Protein AF-0000000067282289 (afdb_homodimer)

Structure (mmCIF, N/CA/C/O backbone):
data_AF-0000000067282289-model_v1
#
loop_
_entity.id
_entity.type
_entity.pdbx_description
1 polymer Fringe
#
loop_
_atom_site.group_PDB
_atom_site.id
_atom_site.type_symbol
_atom_site.label_atom_id
_atom_site.label_alt_id
_atom_site.label_comp_id
_atom_site.label_asym_id
_atom_site.label_entity_id
_atom_site.label_seq_id
_atom_site.pdbx_PDB_ins_code
_atom_site.Cartn_x
_atom_site.Cartn_y
_atom_site.Cartn_z
_atom_site.occupancy
_atom_site.B_iso_or_equiv
_atom_site.auth_seq_id
_atom_site.auth_comp_id
_atom_site.auth_asym_id
_atom_site.auth_atom_id
_atom_site.pdbx_PDB_model_num
ATOM 1 N N . MET A 1 1 ? 14.844 5.746 -13.312 1 75.25 1 MET A N 1
ATOM 2 C CA . MET A 1 1 ? 16.125 5.57 -12.648 1 75.25 1 MET A CA 1
ATOM 3 C C . MET A 1 1 ? 16.188 4.234 -11.914 1 75.25 1 MET A C 1
ATOM 5 O O . MET A 1 1 ? 15.172 3.783 -11.367 1 75.25 1 MET A O 1
ATOM 9 N N . GLY A 1 2 ? 17.281 3.49 -12.102 1 75.62 2 GLY A N 1
ATOM 10 C CA . GLY A 1 2 ? 17.484 2.227 -11.414 1 75.62 2 GLY A CA 1
ATOM 11 C C . GLY A 1 2 ? 18.938 1.966 -11.07 1 75.62 2 GLY A C 1
ATOM 12 O O . GLY A 1 2 ? 19.812 2.777 -11.383 1 75.62 2 GLY A O 1
ATOM 13 N N . ASP A 1 3 ? 19.109 0.999 -10.242 1 78.38 3 ASP A N 1
ATOM 14 C CA . ASP A 1 3 ? 20.453 0.627 -9.82 1 78.38 3 ASP A CA 1
ATOM 15 C C . ASP A 1 3 ? 21.109 -0.316 -10.828 1 78.38 3 ASP A C 1
ATOM 17 O O . ASP A 1 3 ? 20.453 -0.807 -11.742 1 78.38 3 ASP A O 1
ATOM 21 N N . ASP A 1 4 ? 22.391 -0.575 -10.688 1 76.69 4 ASP A N 1
ATOM 22 C CA . ASP A 1 4 ? 23.203 -1.365 -11.617 1 76.69 4 ASP A CA 1
ATOM 23 C C . ASP A 1 4 ? 22.797 -2.838 -11.57 1 76.69 4 ASP A C 1
ATOM 25 O O . ASP A 1 4 ? 23.031 -3.578 -12.531 1 76.69 4 ASP A O 1
ATOM 29 N N . ASP A 1 5 ? 22.188 -3.34 -10.594 1 83.31 5 ASP A N 1
ATOM 30 C CA . ASP A 1 5 ? 21.781 -4.742 -10.508 1 83.31 5 ASP A CA 1
ATOM 31 C C . ASP A 1 5 ? 20.266 -4.883 -10.547 1 83.31 5 ASP A C 1
ATOM 33 O O . ASP A 1 5 ? 19.703 -5.742 -9.867 1 83.31 5 ASP A O 1
ATOM 37 N N . THR A 1 6 ? 19.703 -4.004 -11.281 1 90.81 6 THR A N 1
ATOM 38 C CA . THR A 1 6 ? 18.25 -4.047 -11.5 1 90.81 6 THR A CA 1
ATOM 39 C C . THR A 1 6 ? 17.938 -4.473 -12.93 1 90.81 6 THR A C 1
ATOM 41 O O . THR A 1 6 ? 18.547 -3.98 -13.883 1 90.81 6 THR A O 1
ATOM 44 N N . VAL A 1 7 ? 17.094 -5.461 -13.078 1 94.19 7 VAL A N 1
ATOM 45 C CA . VAL A 1 7 ? 16.531 -5.805 -14.383 1 94.19 7 VAL A CA 1
ATOM 46 C C . VAL A 1 7 ? 15.141 -5.191 -14.516 1 94.19 7 VAL A C 1
ATOM 48 O O . VAL A 1 7 ? 14.289 -5.371 -13.648 1 94.19 7 VAL A O 1
ATOM 51 N N . PHE A 1 8 ? 14.961 -4.461 -15.625 1 96 8 PHE A N 1
ATOM 52 C CA . PHE A 1 8 ? 13.664 -3.854 -15.898 1 96 8 PHE A CA 1
ATOM 53 C C . PHE A 1 8 ? 12.93 -4.621 -16.984 1 96 8 PHE A C 1
ATOM 55 O O . PHE A 1 8 ? 13.523 -4.988 -18.016 1 96 8 PHE A O 1
ATOM 62 N N . PHE A 1 9 ? 11.703 -4.898 -16.719 1 97.75 9 PHE A N 1
ATOM 63 C CA . PHE A 1 9 ? 10.773 -5.379 -17.734 1 97.75 9 PHE A CA 1
ATOM 64 C C . PHE A 1 9 ? 10.094 -4.211 -18.438 1 97.75 9 PHE A C 1
ATOM 66 O O . PHE A 1 9 ? 8.992 -3.811 -18.062 1 97.75 9 PHE A O 1
ATOM 73 N N . THR A 1 10 ? 10.664 -3.746 -19.484 1 97.44 10 THR A N 1
ATOM 74 C CA . THR A 1 10 ? 10.43 -2.424 -20.047 1 97.44 10 THR A CA 1
ATOM 75 C C . THR A 1 10 ? 9 -2.316 -20.594 1 97.44 10 THR A C 1
ATOM 77 O O . THR A 1 10 ? 8.352 -1.281 -20.438 1 97.44 10 THR A O 1
ATOM 80 N N . LYS A 1 11 ? 8.516 -3.385 -21.297 1 98.12 11 LYS A N 1
ATOM 81 C CA . LYS A 1 11 ? 7.148 -3.338 -21.797 1 98.12 11 LYS A CA 1
ATOM 82 C C . LYS A 1 11 ? 6.145 -3.17 -20.656 1 98.12 11 LYS A C 1
ATOM 84 O O . LYS A 1 11 ? 5.191 -2.396 -20.781 1 98.12 11 LYS A O 1
ATOM 89 N N . ASN A 1 12 ? 6.391 -3.883 -19.609 1 98.44 12 ASN A N 1
ATOM 90 C CA . ASN A 1 12 ? 5.52 -3.789 -18.438 1 98.44 12 ASN A CA 1
ATOM 91 C C . ASN A 1 12 ? 5.633 -2.424 -17.766 1 98.44 12 ASN A C 1
ATOM 93 O O . ASN A 1 12 ? 4.633 -1.879 -17.297 1 98.44 12 ASN A O 1
ATOM 97 N N . LEU A 1 13 ? 6.863 -1.899 -17.734 1 97.94 13 LEU A N 1
ATOM 98 C CA . LEU A 1 13 ? 7.074 -0.56 -17.188 1 97.94 13 LEU A CA 1
ATOM 99 C C . LEU A 1 13 ? 6.25 0.469 -17.953 1 97.94 13 LEU A C 1
ATOM 101 O O . LEU A 1 13 ? 5.547 1.282 -17.359 1 97.94 13 LEU A O 1
ATOM 105 N N . VAL A 1 14 ? 6.312 0.39 -19.25 1 97.75 14 VAL A N 1
ATOM 106 C CA . VAL A 1 14 ? 5.574 1.322 -20.094 1 97.75 14 VAL A CA 1
ATOM 107 C C . VAL A 1 14 ? 4.074 1.157 -19.859 1 97.75 14 VAL A C 1
ATOM 109 O O . VAL A 1 14 ? 3.342 2.145 -19.766 1 97.75 14 VAL A O 1
ATOM 112 N N . THR A 1 15 ? 3.656 -0.102 -19.766 1 97.75 15 THR A N 1
ATOM 113 C CA . THR A 1 15 ? 2.248 -0.393 -19.516 1 97.75 15 THR A CA 1
ATOM 114 C C . THR A 1 15 ? 1.789 0.24 -18.203 1 97.75 15 THR A C 1
ATOM 116 O O . THR A 1 15 ? 0.738 0.881 -18.156 1 97.75 15 THR A O 1
ATOM 119 N N . VAL A 1 16 ? 2.566 0.114 -17.172 1 97.5 16 VAL A N 1
ATOM 120 C CA . VAL A 1 16 ? 2.227 0.645 -15.852 1 97.5 16 VAL A CA 1
ATOM 121 C C . VAL A 1 16 ? 2.193 2.17 -15.906 1 97.5 16 VAL A C 1
ATOM 123 O O . VAL A 1 16 ? 1.244 2.793 -15.422 1 97.5 16 VAL A O 1
ATOM 126 N N . LEU A 1 17 ? 3.164 2.814 -16.516 1 97.56 17 LEU A N 1
ATOM 127 C CA . LEU A 1 17 ? 3.283 4.27 -16.531 1 97.56 17 LEU A CA 1
ATOM 128 C C . LEU A 1 17 ? 2.201 4.895 -17.406 1 97.56 17 LEU A C 1
ATOM 130 O O . LEU A 1 17 ? 1.791 6.035 -17.172 1 97.56 17 LEU A O 1
ATOM 134 N N . SER A 1 18 ? 1.675 4.133 -18.359 1 96.94 18 SER A N 1
ATOM 135 C CA . SER A 1 18 ? 0.663 4.645 -19.281 1 96.94 18 SER A CA 1
ATOM 136 C C . SER A 1 18 ? -0.672 4.852 -18.562 1 96.94 18 SER A C 1
ATOM 138 O O . SER A 1 18 ? -1.568 5.508 -19.109 1 96.94 18 SER A O 1
ATOM 140 N N . LYS A 1 19 ? -0.8 4.34 -17.391 1 95.19 19 LYS A N 1
ATOM 141 C CA . LYS A 1 19 ? -2.018 4.508 -16.609 1 95.19 19 LYS A CA 1
ATOM 142 C C . LYS A 1 19 ? -2.16 5.945 -16.109 1 95.19 19 LYS A C 1
ATOM 144 O O . LYS A 1 19 ? -3.25 6.367 -15.719 1 95.19 19 LYS A O 1
ATOM 149 N N . TYR A 1 20 ? -1.074 6.676 -16.078 1 97 20 TYR A N 1
ATOM 150 C CA . TYR A 1 20 ? -1.052 7.969 -15.398 1 97 20 TYR A CA 1
ATOM 151 C C . TYR A 1 20 ? -0.969 9.109 -16.406 1 97 20 TYR A C 1
ATOM 153 O O . TYR A 1 20 ? -0.308 8.984 -17.438 1 97 20 TYR A O 1
ATOM 161 N N . ASP A 1 21 ? -1.692 10.195 -16.141 1 97.12 21 ASP A N 1
ATOM 162 C CA . ASP A 1 21 ? -1.587 11.414 -16.938 1 97.12 21 ASP A CA 1
ATOM 163 C C . ASP A 1 21 ? -0.211 12.055 -16.781 1 97.12 21 ASP A C 1
ATOM 165 O O . ASP A 1 21 ? 0.068 12.695 -15.758 1 97.12 21 ASP A O 1
ATOM 169 N N . HIS A 1 22 ? 0.628 11.93 -17.781 1 96.38 22 HIS A N 1
ATOM 170 C CA . HIS A 1 22 ? 2.021 12.359 -17.719 1 96.38 22 HIS A CA 1
ATOM 171 C C . HIS A 1 22 ? 2.125 13.875 -17.609 1 96.38 22 HIS A C 1
ATOM 173 O O . HIS A 1 22 ? 3.207 14.414 -17.359 1 96.38 22 HIS A O 1
ATOM 179 N N . ASN A 1 23 ? 0.994 14.586 -17.672 1 97.19 23 ASN A N 1
ATOM 180 C CA . ASN A 1 23 ? 0.998 16.047 -17.547 1 97.19 23 ASN A CA 1
ATOM 181 C C . ASN A 1 23 ? 0.837 16.484 -16.094 1 97.19 23 ASN A C 1
ATOM 183 O O . ASN A 1 23 ? 0.847 17.672 -15.797 1 97.19 23 ASN A O 1
ATOM 187 N N . GLN A 1 24 ? 0.658 15.602 -15.281 1 97.62 24 GLN A N 1
ATOM 188 C CA . GLN A 1 24 ? 0.558 15.875 -13.852 1 97.62 24 GLN A CA 1
ATOM 189 C C . GLN A 1 24 ? 1.811 15.414 -13.109 1 97.62 24 GLN A C 1
ATOM 191 O O . GLN A 1 24 ? 2.66 14.727 -13.688 1 97.62 24 GLN A O 1
ATOM 196 N N . MET A 1 25 ? 1.993 15.82 -11.875 1 97.62 25 MET A N 1
ATOM 197 C CA . MET A 1 25 ? 3.199 15.508 -11.117 1 97.62 25 MET A CA 1
ATOM 198 C C . MET A 1 25 ? 3.068 14.156 -10.414 1 97.62 25 MET A C 1
ATOM 200 O O . MET A 1 25 ? 2.352 14.039 -9.422 1 97.62 25 MET A O 1
ATOM 204 N N . TYR A 1 26 ? 3.812 13.18 -10.984 1 98.31 26 TYR A N 1
ATOM 205 C CA . TYR A 1 26 ? 3.779 11.836 -10.414 1 98.31 26 TYR A CA 1
ATOM 206 C C . TYR A 1 26 ? 5.168 11.406 -9.953 1 98.31 26 TYR A C 1
ATOM 208 O O . TYR A 1 26 ? 6.16 11.672 -10.633 1 98.31 26 TYR A O 1
ATOM 216 N N . TYR A 1 27 ? 5.297 10.867 -8.805 1 97.94 27 TYR A N 1
ATOM 217 C CA . TYR A 1 27 ? 6.406 10.141 -8.203 1 97.94 27 TYR A CA 1
ATOM 218 C C . TYR A 1 27 ? 6.039 8.68 -7.98 1 97.94 27 TYR A C 1
ATOM 220 O O . TYR A 1 27 ? 5.328 8.352 -7.027 1 97.94 27 TYR A O 1
ATOM 228 N N . ILE A 1 28 ? 6.488 7.734 -8.891 1 98.25 28 ILE A N 1
ATOM 229 C CA . ILE A 1 28 ? 5.984 6.367 -8.945 1 98.25 28 ILE A CA 1
ATOM 230 C C . ILE A 1 28 ? 7.109 5.391 -8.625 1 98.25 28 ILE A C 1
ATOM 232 O O . ILE A 1 28 ? 8.242 5.559 -9.094 1 98.25 28 ILE A O 1
ATOM 236 N N . GLY A 1 29 ? 6.883 4.379 -7.836 1 97.44 29 GLY A N 1
ATOM 237 C CA . GLY A 1 29 ? 7.824 3.334 -7.477 1 97.44 29 GLY A CA 1
ATOM 238 C C . GLY A 1 29 ? 7.266 2.342 -6.473 1 97.44 29 GLY A C 1
ATOM 239 O O . GLY A 1 29 ? 6.062 2.066 -6.473 1 97.44 29 GLY A O 1
ATOM 240 N N . GLY A 1 30 ? 8.133 1.7 -5.777 1 96.56 30 GLY A N 1
ATOM 241 C CA . GLY A 1 30 ? 7.727 0.726 -4.777 1 96.56 30 GLY A CA 1
ATOM 242 C C . GLY A 1 30 ? 8.531 0.819 -3.492 1 96.56 30 GLY A C 1
ATOM 243 O O . GLY A 1 30 ? 9.617 1.396 -3.475 1 96.56 30 GLY A O 1
ATOM 244 N N . ASN A 1 31 ? 7.895 0.298 -2.396 1 96.25 31 ASN A N 1
ATOM 245 C CA . ASN A 1 31 ? 8.586 0.154 -1.12 1 96.25 31 ASN A CA 1
ATOM 246 C C . ASN A 1 31 ? 9.453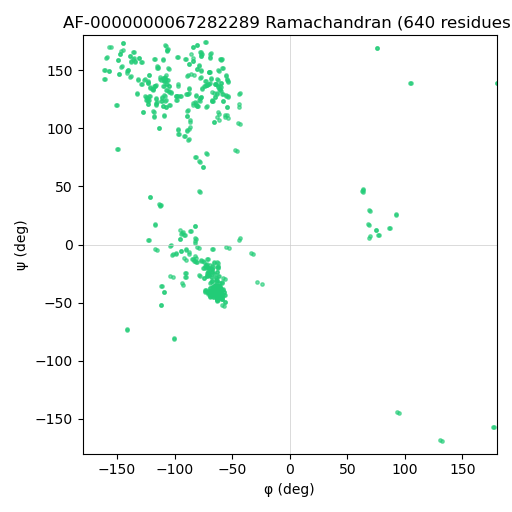 -1.101 -1.092 1 96.25 31 ASN A C 1
ATOM 248 O O . ASN A 1 31 ? 9.492 -1.855 -2.064 1 96.25 31 ASN A O 1
ATOM 252 N N . SER A 1 32 ? 10.219 -1.181 -0.039 1 96.06 32 SER A N 1
ATOM 253 C CA . SER A 1 32 ? 10.93 -2.43 0.214 1 96.06 32 SER A CA 1
ATOM 254 C C . SER A 1 32 ? 9.969 -3.541 0.619 1 96.06 32 SER A C 1
ATOM 256 O O . SER A 1 32 ? 8.922 -3.277 1.222 1 96.06 32 SER A O 1
ATOM 258 N N . GLU A 1 33 ? 10.312 -4.754 0.261 1 96.19 33 GLU A N 1
ATOM 259 C CA . GLU A 1 33 ? 9.57 -5.918 0.74 1 96.19 33 GLU A CA 1
ATOM 260 C C . GLU A 1 33 ? 9.75 -6.109 2.242 1 96.19 33 GLU A C 1
ATOM 262 O O . GLU A 1 33 ? 8.945 -6.773 2.893 1 96.19 33 GLU A O 1
ATOM 267 N N . SER A 1 34 ? 10.781 -5.547 2.766 1 95.94 34 SER A N 1
ATOM 268 C CA . SER A 1 34 ? 11.148 -5.707 4.168 1 95.94 34 SER A CA 1
ATOM 269 C C . SER A 1 34 ? 10.602 -4.559 5.016 1 95.94 34 SER A C 1
ATOM 271 O O . SER A 1 34 ? 10.922 -3.395 4.77 1 95.94 34 SER A O 1
ATOM 273 N N . VAL A 1 35 ? 9.883 -4.895 6.125 1 96.38 35 VAL A N 1
ATOM 274 C CA . VAL A 1 35 ? 9.352 -3.895 7.043 1 96.38 35 VAL A CA 1
ATOM 275 C C . VAL A 1 35 ? 10.5 -3.125 7.688 1 96.38 35 VAL A C 1
ATOM 277 O O . VAL A 1 35 ? 10.445 -1.898 7.801 1 96.38 35 VAL A O 1
ATOM 280 N N . GLU A 1 36 ? 11.531 -3.838 8.008 1 94.12 36 GLU A N 1
ATOM 281 C CA . GLU A 1 36 ? 12.68 -3.215 8.656 1 94.12 36 GLU A CA 1
ATOM 282 C C . GLU A 1 36 ? 13.273 -2.107 7.789 1 94.12 36 GLU A C 1
ATOM 284 O O . GLU A 1 36 ? 13.594 -1.024 8.289 1 94.12 36 GLU A O 1
ATOM 289 N N . GLN A 1 37 ? 13.445 -2.418 6.535 1 94.12 37 GLN A N 1
ATOM 290 C CA . GLN A 1 37 ? 14.008 -1.427 5.625 1 94.12 37 GLN A CA 1
ATOM 291 C C . GLN A 1 37 ? 13.102 -0.206 5.512 1 94.12 37 GLN A C 1
ATOM 293 O O . GLN A 1 37 ? 13.578 0.93 5.484 1 94.12 37 GLN A O 1
ATOM 298 N N . ASP A 1 38 ? 11.812 -0.441 5.445 1 95.62 38 ASP A N 1
ATOM 299 C CA . ASP A 1 38 ? 10.859 0.655 5.324 1 95.62 38 ASP A CA 1
ATOM 300 C C . ASP A 1 38 ? 10.836 1.505 6.594 1 95.62 38 ASP A C 1
ATOM 302 O O . ASP A 1 38 ? 10.578 2.711 6.531 1 95.62 38 ASP A O 1
ATOM 306 N N . LEU A 1 39 ? 11.086 0.902 7.73 1 93.5 39 LEU A N 1
ATOM 307 C CA . LEU A 1 39 ? 11.125 1.631 8.992 1 93.5 39 LEU A CA 1
ATOM 308 C C . LEU A 1 39 ? 12.391 2.469 9.094 1 93.5 39 LEU A C 1
ATOM 310 O O . LEU A 1 39 ? 12.352 3.604 9.578 1 93.5 39 LEU A O 1
ATOM 314 N N . VAL A 1 40 ? 13.477 1.896 8.664 1 91.56 40 VAL A N 1
ATOM 315 C CA . VAL A 1 40 ? 14.773 2.572 8.766 1 91.56 40 VAL A CA 1
ATOM 316 C C . VAL A 1 40 ? 14.844 3.703 7.738 1 91.56 40 VAL A C 1
ATOM 318 O O . VAL A 1 40 ? 15.375 4.777 8.031 1 91.56 40 VAL A O 1
ATOM 321 N N . HIS A 1 41 ? 14.336 3.477 6.617 1 92.56 41 HIS A N 1
ATOM 322 C CA . HIS A 1 41 ? 14.391 4.496 5.574 1 92.56 41 HIS A CA 1
ATOM 323 C C . HIS A 1 41 ? 13.062 5.242 5.465 1 92.56 41 HIS A C 1
ATOM 325 O O . HIS A 1 41 ? 12.867 6.266 6.125 1 92.56 41 HIS A O 1
ATOM 331 N N . SER A 1 42 ? 12.039 4.582 4.711 1 95 42 SER A N 1
ATOM 332 C CA . SER A 1 42 ? 10.75 5.266 4.688 1 95 42 SER A CA 1
ATOM 333 C C . SER A 1 42 ? 9.727 4.488 3.859 1 95 42 SER A C 1
ATOM 335 O O . SER A 1 42 ? 10.039 4.027 2.76 1 95 42 SER A O 1
ATOM 337 N N . TYR A 1 43 ? 8.539 4.457 4.398 1 96.06 43 TYR A N 1
ATOM 338 C CA . TYR A 1 43 ? 7.402 3.938 3.648 1 96.06 43 TYR A CA 1
ATOM 339 C C . TYR A 1 43 ? 6.973 4.918 2.562 1 96.06 43 TYR A C 1
ATOM 341 O O . TYR A 1 43 ? 6.238 4.551 1.644 1 96.06 43 TYR A O 1
ATOM 349 N N . GLY A 1 44 ? 7.41 6.125 2.711 1 94.94 44 GLY A N 1
ATOM 350 C CA . GLY A 1 44 ? 6.93 7.168 1.818 1 94.94 44 GLY A CA 1
ATOM 351 C C . GLY A 1 44 ? 7.848 7.406 0.633 1 94.94 44 GLY A C 1
ATOM 352 O O . GLY A 1 44 ? 7.59 8.289 -0.186 1 94.94 44 GLY A O 1
ATOM 353 N N . MET A 1 45 ? 8.852 6.637 0.495 1 95.25 45 MET A N 1
ATOM 354 C CA . MET A 1 45 ? 9.805 6.848 -0.589 1 95.25 45 MET A CA 1
ATOM 355 C C . MET A 1 45 ? 9.789 5.68 -1.569 1 95.25 45 MET A C 1
ATOM 357 O O . MET A 1 45 ? 9.422 4.562 -1.203 1 95.25 45 MET A O 1
ATOM 361 N N . ALA A 1 46 ? 10.117 5.992 -2.787 1 96.19 46 ALA A N 1
ATOM 362 C CA . ALA A 1 46 ? 10.414 4.945 -3.76 1 96.19 46 ALA A CA 1
ATOM 363 C C . ALA A 1 46 ? 11.844 4.438 -3.594 1 96.19 46 ALA A C 1
ATOM 365 O O . ALA A 1 46 ? 12.789 5.23 -3.539 1 96.19 46 ALA A O 1
ATOM 366 N N . TYR A 1 47 ? 11.953 3.219 -3.492 1 95.5 47 TYR A N 1
ATOM 367 C CA . TYR A 1 47 ? 13.289 2.639 -3.371 1 95.5 47 TYR A CA 1
ATOM 368 C C . TYR A 1 47 ? 13.977 2.568 -4.73 1 95.5 47 TYR A C 1
ATOM 370 O O . TYR A 1 47 ? 13.453 1.968 -5.668 1 95.5 47 TYR A O 1
ATOM 378 N N . GLY A 1 48 ? 15.125 3.152 -4.824 1 92.88 48 GLY A N 1
ATOM 379 C CA . GLY A 1 48 ? 15.836 3.316 -6.082 1 92.88 48 GLY A CA 1
ATOM 380 C C . GLY A 1 48 ? 16.188 1.997 -6.75 1 92.88 48 GLY A C 1
ATOM 381 O O . GLY A 1 48 ? 16.219 1.908 -7.98 1 92.88 48 GLY A O 1
ATOM 382 N N . GLY A 1 49 ? 16.438 1.034 -5.949 1 92.69 49 GLY A N 1
ATOM 383 C CA . GLY A 1 49 ? 16.734 -0.271 -6.516 1 92.69 49 GLY A CA 1
ATOM 384 C C . GLY A 1 49 ? 15.602 -0.842 -7.34 1 92.69 49 GLY A C 1
ATOM 385 O O . GLY A 1 49 ? 15.836 -1.457 -8.383 1 92.69 49 GLY A O 1
ATOM 386 N N . GLY A 1 50 ? 14.359 -0.671 -6.883 1 94.5 50 GLY A N 1
ATOM 387 C CA . GLY A 1 50 ? 13.188 -1.144 -7.605 1 94.5 50 GLY A CA 1
ATOM 388 C C . GLY A 1 50 ? 12.82 -0.263 -8.789 1 94.5 50 GLY A C 1
ATOM 389 O O . GLY A 1 50 ? 12 -0.647 -9.625 1 94.5 50 GLY A O 1
ATOM 390 N N . GLY A 1 51 ? 13.414 0.929 -8.812 1 95.19 51 GLY A N 1
ATOM 391 C CA . GLY A 1 51 ? 13.109 1.877 -9.875 1 95.19 51 GLY A CA 1
ATOM 392 C C . GLY A 1 51 ? 12.219 3.018 -9.414 1 95.19 51 GLY A C 1
ATOM 393 O O . GLY A 1 51 ? 11.312 2.82 -8.602 1 95.19 51 GLY A O 1
ATOM 394 N N . ILE A 1 52 ? 12.562 4.211 -9.906 1 96.31 52 ILE A N 1
ATOM 395 C CA . ILE A 1 52 ? 11.797 5.422 -9.648 1 96.31 52 ILE A CA 1
ATOM 396 C C . ILE A 1 52 ? 11.375 6.055 -10.969 1 96.31 52 ILE A C 1
ATOM 398 O O . ILE A 1 52 ? 12.195 6.242 -11.867 1 96.31 52 ILE A O 1
ATOM 402 N N . ALA A 1 53 ? 10.117 6.301 -11.133 1 97.12 53 ALA A N 1
ATOM 403 C CA . ALA A 1 53 ? 9.609 7.047 -12.281 1 97.12 53 ALA A CA 1
ATOM 404 C C . ALA A 1 53 ? 9.07 8.406 -11.859 1 97.12 53 ALA A C 1
ATOM 406 O O . ALA A 1 53 ? 8.258 8.5 -10.93 1 97.12 53 ALA A O 1
ATOM 407 N N . ILE A 1 54 ? 9.555 9.438 -12.492 1 96.69 54 ILE A N 1
ATOM 408 C CA . ILE A 1 54 ? 9.141 10.812 -12.211 1 96.69 54 ILE A CA 1
ATOM 409 C C . ILE A 1 54 ? 8.586 11.445 -13.477 1 96.69 54 ILE A C 1
ATOM 411 O O . ILE A 1 54 ? 9.203 11.375 -14.547 1 96.69 54 ILE A O 1
ATOM 415 N N . SER A 1 55 ? 7.402 12 -13.414 1 97.56 55 SER A N 1
ATOM 416 C CA . SER A 1 55 ? 6.828 12.664 -14.578 1 97.56 55 SER A CA 1
ATOM 417 C C . SER A 1 55 ? 7.578 13.953 -14.898 1 97.56 55 SER A C 1
ATOM 419 O O . SER A 1 55 ? 8.289 14.492 -14.047 1 97.56 55 SER A O 1
ATOM 421 N N . TYR A 1 56 ? 7.406 14.414 -16.078 1 96.31 56 TYR A N 1
ATOM 422 C CA . TYR A 1 56 ? 8.141 15.578 -16.547 1 96.31 56 TYR A CA 1
ATOM 423 C C . TYR A 1 56 ? 7.797 16.812 -15.727 1 96.31 56 TYR A C 1
ATOM 425 O O . TYR A 1 56 ? 8.688 17.531 -15.266 1 96.31 56 TYR A O 1
ATOM 433 N N . PRO A 1 57 ? 6.5 17.109 -15.477 1 96.81 57 PRO A N 1
ATOM 434 C CA . PRO A 1 57 ? 6.199 18.297 -14.672 1 96.81 57 PRO A CA 1
ATOM 435 C C . PRO A 1 57 ? 6.848 18.25 -13.289 1 96.81 57 PRO A C 1
ATOM 437 O O . PRO A 1 57 ? 7.297 19.281 -12.781 1 96.81 57 PRO A O 1
ATOM 440 N N . LEU A 1 58 ? 6.867 17.094 -12.703 1 96.75 58 LEU A N 1
ATOM 441 C CA . LEU A 1 58 ? 7.52 16.969 -11.398 1 96.75 58 LEU A CA 1
ATOM 442 C C . LEU A 1 58 ? 9.023 17.172 -11.523 1 96.75 58 LEU A C 1
ATOM 444 O O . LEU A 1 58 ? 9.641 17.812 -10.664 1 96.75 58 LEU A O 1
ATOM 448 N N . ALA A 1 59 ? 9.609 16.625 -12.57 1 95.56 59 ALA A N 1
ATOM 449 C CA . ALA A 1 59 ? 11.039 16.797 -12.805 1 95.56 59 ALA A CA 1
ATOM 450 C C . ALA A 1 59 ? 11.398 18.266 -12.953 1 95.56 59 ALA A C 1
ATOM 452 O O . ALA A 1 59 ? 12.438 18.719 -12.469 1 95.56 59 ALA A O 1
ATOM 453 N N . GLU A 1 60 ? 10.547 18.953 -13.602 1 95.06 60 GLU A N 1
ATOM 454 C CA . GLU A 1 60 ? 10.773 20.391 -13.797 1 95.06 60 GLU A CA 1
ATOM 455 C C . GLU A 1 60 ? 10.844 21.109 -12.461 1 95.06 60 GLU A C 1
ATOM 457 O O . GLU A 1 60 ? 11.688 22 -12.273 1 95.06 60 GLU A O 1
ATOM 462 N N . VAL A 1 61 ? 9.992 20.766 -11.594 1 93.94 61 VAL A N 1
ATOM 463 C CA . VAL A 1 61 ? 9.984 21.391 -10.273 1 93.94 61 VAL A CA 1
ATOM 464 C C . VAL A 1 61 ? 11.195 20.938 -9.477 1 93.94 61 VAL A C 1
ATOM 466 O O . VAL A 1 61 ? 11.867 21.734 -8.836 1 93.94 61 VAL A O 1
ATOM 469 N N . LEU A 1 62 ? 11.5 19.719 -9.57 1 92.19 62 LEU A N 1
ATOM 470 C CA . LEU A 1 62 ? 12.562 19.094 -8.789 1 92.19 62 LEU A CA 1
ATOM 471 C C . LEU A 1 62 ? 13.914 19.703 -9.141 1 92.19 62 LEU A C 1
ATOM 473 O O . LEU A 1 62 ? 14.742 19.953 -8.25 1 92.19 62 LEU A O 1
ATOM 477 N N . VAL A 1 63 ? 14.156 19.906 -10.344 1 90.62 63 VAL A N 1
ATOM 478 C CA . VAL A 1 63 ? 15.469 20.359 -10.789 1 90.62 63 VAL A CA 1
ATOM 479 C C . VAL A 1 63 ? 15.75 21.75 -10.211 1 90.62 63 VAL A C 1
ATOM 481 O O . VAL A 1 63 ? 16.906 22.078 -9.93 1 90.62 63 VAL A O 1
ATOM 484 N N . LYS A 1 64 ? 14.734 22.5 -9.969 1 88.31 64 LYS A N 1
ATOM 485 C CA . LYS A 1 64 ? 14.906 23.844 -9.445 1 88.31 64 LYS A CA 1
ATOM 486 C C . LYS A 1 64 ? 15.359 23.828 -7.992 1 88.31 64 LYS A C 1
ATOM 488 O O . LYS A 1 64 ? 16.031 24.75 -7.527 1 88.31 64 LYS A O 1
ATOM 493 N N . PHE A 1 65 ? 15.039 22.734 -7.352 1 85.5 65 PHE A N 1
ATOM 494 C CA . PHE A 1 65 ? 15.266 22.703 -5.91 1 85.5 65 PHE A CA 1
ATOM 495 C C . PHE A 1 65 ? 16.281 21.641 -5.539 1 85.5 65 PHE A C 1
ATOM 497 O O . PHE A 1 65 ? 16.719 21.547 -4.387 1 85.5 65 PHE A O 1
ATOM 504 N N . LEU A 1 66 ? 16.719 20.891 -6.484 1 86.31 66 LEU A N 1
ATOM 505 C CA . LEU A 1 66 ? 17.406 19.625 -6.219 1 86.31 66 LEU A CA 1
ATOM 506 C C . LEU A 1 66 ? 18.703 19.844 -5.461 1 86.31 66 LEU A C 1
ATOM 508 O O . LEU A 1 66 ? 18.969 19.172 -4.461 1 86.31 66 LEU A O 1
ATOM 512 N N . ASP A 1 67 ? 19.5 20.781 -5.875 1 85.25 67 ASP A N 1
ATOM 513 C CA . ASP A 1 67 ? 20.797 21 -5.234 1 85.25 67 ASP A CA 1
ATOM 514 C C . ASP A 1 67 ? 20.625 21.422 -3.777 1 85.25 67 ASP A C 1
ATOM 516 O O . ASP A 1 67 ? 21.266 20.859 -2.885 1 85.25 67 ASP A O 1
ATOM 520 N N . GLY A 1 68 ? 19.766 22.375 -3.531 1 88 68 GLY A N 1
ATOM 521 C CA . GLY A 1 68 ? 19.484 22.781 -2.164 1 88 68 GLY A CA 1
ATOM 522 C C . GLY A 1 68 ? 18.828 21.688 -1.343 1 88 68 GLY A C 1
ATOM 523 O O . GLY A 1 68 ? 19.141 21.516 -0.161 1 88 68 GLY A O 1
ATOM 524 N N . CYS A 1 69 ? 18.031 20.969 -1.975 1 89.88 69 CYS A N 1
ATOM 525 C CA . CYS A 1 69 ? 17.266 19.938 -1.292 1 89.88 69 CYS A CA 1
ATOM 526 C C . CYS A 1 69 ? 18.172 18.797 -0.829 1 89.88 69 CYS A C 1
ATOM 528 O O . CYS A 1 69 ? 18.078 18.359 0.314 1 89.88 69 CYS A O 1
ATOM 530 N N . ILE A 1 70 ? 19.047 18.406 -1.712 1 86.62 70 ILE A N 1
ATOM 531 C CA . ILE A 1 70 ? 19.953 17.312 -1.371 1 86.62 70 ILE A CA 1
ATOM 532 C C . ILE A 1 70 ? 20.844 17.719 -0.204 1 86.62 70 ILE A C 1
ATOM 534 O O . ILE A 1 70 ? 21.172 16.906 0.655 1 86.62 70 ILE A O 1
ATOM 538 N N . ASN A 1 71 ? 21.141 18.969 -0.129 1 86.38 71 ASN A N 1
ATOM 539 C CA . ASN A 1 71 ? 21.938 19.484 0.981 1 86.38 71 ASN A CA 1
ATOM 540 C C . ASN A 1 71 ? 21.141 19.484 2.283 1 86.38 71 ASN A C 1
ATOM 542 O O . ASN A 1 71 ? 21.672 19.156 3.344 1 86.38 71 ASN A O 1
ATOM 546 N N . ARG A 1 72 ? 19.906 19.844 2.219 1 88.38 72 ARG A N 1
ATOM 547 C CA . ARG A 1 72 ? 19.062 19.906 3.404 1 88.38 72 ARG A CA 1
ATOM 548 C C . ARG A 1 72 ? 18.812 18.516 3.982 1 88.38 72 ARG A C 1
ATOM 550 O O . ARG A 1 72 ? 18.625 18.359 5.191 1 88.38 72 ARG A O 1
ATOM 557 N N . TYR A 1 73 ? 18.938 17.531 3.1 1 90 73 TYR A N 1
ATOM 558 C CA . TYR A 1 73 ? 18.719 16.156 3.533 1 90 73 TYR A CA 1
ATOM 559 C C . TYR A 1 73 ? 20.016 15.367 3.467 1 90 73 TYR A C 1
ATOM 561 O O . TYR A 1 73 ? 20.016 14.172 3.139 1 90 73 TYR A O 1
ATOM 569 N N . HIS A 1 74 ? 21.109 15.961 3.738 1 84 74 HIS A N 1
ATOM 570 C CA . HIS A 1 74 ? 22.438 15.359 3.613 1 84 74 HIS A CA 1
ATOM 571 C C . HIS A 1 74 ? 22.594 14.18 4.566 1 84 74 HIS A C 1
ATOM 573 O O . HIS A 1 74 ? 23.375 13.266 4.297 1 84 74 HIS A O 1
ATOM 579 N N . ASP A 1 75 ? 21.797 14.141 5.664 1 83.31 75 ASP A N 1
ATOM 580 C CA . ASP A 1 75 ? 21.953 13.086 6.664 1 83.31 75 ASP A CA 1
ATOM 581 C C . ASP A 1 75 ? 21.109 11.859 6.297 1 83.31 75 ASP A C 1
ATOM 583 O O . ASP A 1 75 ? 21.203 10.828 6.965 1 83.31 75 ASP A O 1
ATOM 587 N N . PHE A 1 76 ? 20.344 12.055 5.277 1 84.25 76 PHE A N 1
ATOM 588 C CA . PHE A 1 76 ? 19.531 10.93 4.832 1 84.25 76 PHE A CA 1
ATOM 589 C C . PHE A 1 76 ? 20.375 9.93 4.047 1 84.25 76 PHE A C 1
ATOM 591 O O . PHE A 1 76 ? 21.375 10.305 3.428 1 84.25 76 PHE A O 1
ATOM 598 N N . TYR A 1 77 ? 19.922 8.664 4.16 1 79.25 77 TYR A N 1
ATOM 599 C CA . TYR A 1 77 ? 20.688 7.582 3.559 1 79.25 77 TYR A CA 1
ATOM 600 C C . TYR A 1 77 ? 20.344 7.426 2.082 1 79.25 77 TYR A C 1
ATOM 602 O O . TYR A 1 77 ? 19.188 7.238 1.723 1 79.25 77 TYR A O 1
ATOM 610 N N . GLY A 1 78 ? 21.344 7.578 1.232 1 75.25 78 GLY A N 1
ATOM 611 C CA . GLY A 1 78 ? 21.219 7.277 -0.184 1 75.25 78 GLY A CA 1
ATOM 612 C C . GLY A 1 78 ? 20.453 8.344 -0.95 1 75.25 78 GLY A C 1
ATOM 613 O O . GLY A 1 78 ? 19.828 9.219 -0.35 1 75.25 78 GLY A O 1
ATOM 614 N N . SER A 1 79 ? 20.5 8.234 -2.176 1 75.88 79 SER A N 1
ATOM 615 C CA . SER A 1 79 ? 19.828 9.18 -3.064 1 75.88 79 SER A CA 1
ATOM 616 C C . SER A 1 79 ? 18.312 9.031 -3.002 1 75.88 79 SER A C 1
ATOM 618 O O . SER A 1 79 ? 17.578 10.008 -3.158 1 75.88 79 SER A O 1
ATOM 620 N N . ASP A 1 80 ? 17.891 7.848 -2.621 1 85.75 80 ASP A N 1
ATOM 621 C CA . ASP A 1 80 ? 16.453 7.598 -2.6 1 85.75 80 ASP A CA 1
ATOM 622 C C . ASP A 1 80 ? 15.773 8.367 -1.466 1 85.75 80 ASP A C 1
ATOM 624 O O . ASP A 1 80 ? 14.727 8.992 -1.667 1 85.75 80 ASP A O 1
ATOM 628 N N . GLN A 1 81 ? 16.469 8.32 -0.348 1 89.12 81 GLN A N 1
ATOM 629 C CA . GLN A 1 81 ? 15.875 9.031 0.78 1 89.12 81 GLN A CA 1
ATOM 630 C C . GLN A 1 81 ? 15.914 10.539 0.559 1 89.12 81 GLN A C 1
ATOM 632 O O . GLN A 1 81 ? 14.992 11.258 0.957 1 89.12 81 GLN A O 1
ATOM 637 N N . LYS A 1 82 ? 16.984 10.977 -0.035 1 89.62 82 LYS A N 1
ATOM 638 C CA . LYS A 1 82 ? 17.125 12.398 -0.319 1 89.62 82 LYS A CA 1
ATOM 639 C C . LYS A 1 82 ? 16.031 12.867 -1.285 1 89.62 82 LYS A C 1
ATOM 641 O O . LYS A 1 82 ? 15.391 13.891 -1.055 1 89.62 82 LYS A O 1
ATOM 646 N N . ILE A 1 83 ? 15.812 12.086 -2.309 1 90.44 83 ILE A N 1
ATOM 647 C CA . ILE A 1 83 ? 14.766 12.414 -3.268 1 90.44 83 ILE A CA 1
ATOM 648 C C . ILE A 1 83 ? 13.398 12.359 -2.58 1 90.44 83 ILE A C 1
ATOM 650 O O . ILE A 1 83 ? 12.539 13.203 -2.834 1 90.44 83 ILE A O 1
ATOM 654 N N . GLY A 1 84 ? 13.258 11.344 -1.714 1 92.62 84 GLY A N 1
ATOM 655 C CA . GLY A 1 84 ? 12.039 11.281 -0.926 1 92.62 84 GLY A CA 1
ATOM 656 C C . GLY A 1 84 ? 11.789 12.539 -0.106 1 92.62 84 GLY A C 1
ATOM 657 O O . GLY A 1 84 ? 10.656 13 0.001 1 92.62 84 GLY A O 1
ATOM 658 N N . GLY A 1 85 ? 12.844 13 0.49 1 94 85 GLY A N 1
ATOM 659 C CA . GLY A 1 85 ? 12.75 14.258 1.218 1 94 85 GLY A CA 1
ATOM 660 C C . GLY A 1 85 ? 12.336 15.422 0.343 1 94 85 GLY A C 1
ATOM 661 O O . GLY A 1 85 ? 11.516 16.25 0.751 1 94 85 GLY A O 1
ATOM 662 N N . CYS A 1 86 ? 12.898 15.5 -0.818 1 94.69 86 CYS A N 1
ATOM 663 C CA . CYS A 1 86 ? 12.555 16.562 -1.751 1 94.69 86 CYS A CA 1
ATOM 664 C C . CYS A 1 86 ? 11.086 16.484 -2.17 1 94.69 86 CYS A C 1
ATOM 666 O O . CYS A 1 86 ? 10.422 17.5 -2.334 1 94.69 86 CYS A O 1
ATOM 668 N N . MET A 1 87 ? 10.602 15.227 -2.377 1 96.12 87 MET A N 1
ATOM 669 C CA . MET A 1 87 ? 9.195 15.031 -2.709 1 96.12 87 MET A CA 1
ATOM 670 C C . MET A 1 87 ? 8.297 15.562 -1.597 1 96.12 87 MET A C 1
ATOM 672 O O . MET A 1 87 ? 7.223 16.109 -1.865 1 96.12 87 MET A O 1
ATOM 676 N N . ALA A 1 88 ? 8.773 15.359 -0.353 1 95.56 88 ALA A N 1
ATOM 677 C CA . ALA A 1 88 ? 8.016 15.852 0.792 1 95.56 88 ALA A CA 1
ATOM 678 C C . ALA A 1 88 ? 7.906 17.375 0.766 1 95.56 88 ALA A C 1
ATOM 680 O O . ALA A 1 88 ? 6.887 17.938 1.166 1 95.56 88 ALA A O 1
ATOM 681 N N . GLU A 1 89 ? 8.922 18.047 0.321 1 95.75 89 GLU A N 1
ATOM 682 C CA . GLU A 1 89 ? 8.906 19.5 0.226 1 95.75 89 GLU A CA 1
ATOM 683 C C . GLU A 1 89 ? 7.961 19.969 -0.875 1 95.75 89 GLU A C 1
ATOM 685 O O . GLU A 1 89 ? 7.25 20.969 -0.709 1 95.75 89 GLU A O 1
ATOM 690 N N . ILE A 1 90 ? 7.98 19.266 -1.958 1 96 90 ILE A N 1
ATOM 691 C CA . ILE A 1 90 ? 7.141 19.625 -3.096 1 96 90 ILE A CA 1
ATOM 692 C C . ILE A 1 90 ? 5.688 19.25 -2.803 1 96 90 ILE A C 1
ATOM 694 O O . ILE A 1 90 ? 4.762 19.906 -3.299 1 96 90 ILE A O 1
ATOM 698 N N . GLY A 1 91 ? 5.504 18.234 -2.002 1 97.19 91 GLY A N 1
ATOM 699 C CA . GLY A 1 91 ? 4.168 17.797 -1.627 1 97.19 91 GLY A CA 1
ATOM 700 C C . GLY A 1 91 ? 3.609 16.719 -2.537 1 97.19 91 GLY A C 1
ATOM 701 O O . GLY A 1 91 ? 2.402 16.672 -2.775 1 97.19 91 GLY A O 1
ATOM 702 N N . VAL A 1 92 ? 4.453 15.969 -3.15 1 97.62 92 VAL A N 1
ATOM 703 C CA . VAL A 1 92 ? 4.039 14.875 -4.027 1 97.62 92 VAL A CA 1
ATOM 704 C C . VAL A 1 92 ? 4.355 13.531 -3.367 1 97.62 92 VAL A C 1
ATOM 706 O O . VAL A 1 92 ? 5.523 13.188 -3.191 1 97.62 92 VAL A O 1
ATOM 709 N N . PRO A 1 93 ? 3.307 12.789 -2.973 1 97.88 93 PRO A N 1
ATOM 710 C CA . PRO A 1 93 ? 3.545 11.5 -2.314 1 97.88 93 PRO A CA 1
ATOM 711 C C . PRO A 1 93 ? 3.922 10.391 -3.299 1 97.88 93 PRO A C 1
ATOM 713 O O . PRO A 1 93 ? 3.768 10.562 -4.512 1 97.88 93 PRO A O 1
ATOM 716 N N . LEU A 1 94 ? 4.426 9.305 -2.756 1 97.62 94 LEU A N 1
ATOM 717 C CA . LEU A 1 94 ? 4.73 8.117 -3.541 1 97.62 94 LEU A CA 1
ATOM 718 C C . LEU A 1 94 ? 3.455 7.477 -4.078 1 97.62 94 LEU A C 1
ATOM 720 O O . LEU A 1 94 ? 2.494 7.273 -3.33 1 97.62 94 LEU A O 1
ATOM 724 N N . THR A 1 95 ? 3.387 7.32 -5.359 1 97.81 95 THR A N 1
ATOM 725 C CA . THR A 1 95 ? 2.42 6.418 -5.973 1 97.81 95 THR A CA 1
ATOM 726 C C . THR A 1 95 ? 3 5.012 -6.105 1 97.81 95 THR A C 1
ATOM 728 O O . THR A 1 95 ? 3.871 4.77 -6.941 1 97.81 95 THR A O 1
ATOM 731 N N . ARG A 1 96 ? 2.469 4.129 -5.336 1 97.06 96 ARG A N 1
ATOM 732 C CA . ARG A 1 96 ? 3.064 2.803 -5.219 1 97.06 96 ARG A CA 1
ATOM 733 C C . ARG A 1 96 ? 2.508 1.859 -6.277 1 97.06 96 ARG A C 1
ATOM 735 O O . ARG A 1 96 ? 1.292 1.78 -6.469 1 97.06 96 ARG A O 1
ATOM 742 N N . GLU A 1 97 ? 3.373 1.194 -6.98 1 97.75 97 GLU A N 1
ATOM 743 C CA . GLU A 1 97 ? 3.045 0.118 -7.91 1 97.75 97 GLU A CA 1
ATOM 744 C C . GLU A 1 97 ? 3.697 -1.194 -7.488 1 97.75 97 GLU A C 1
ATOM 746 O O . GLU A 1 97 ? 4.906 -1.244 -7.25 1 97.75 97 GLU A O 1
ATOM 751 N N . LEU A 1 98 ? 2.955 -2.289 -7.496 1 97.19 98 LEU A N 1
ATOM 752 C CA . LEU A 1 98 ? 3.357 -3.549 -6.879 1 97.19 98 LEU A CA 1
ATOM 753 C C . LEU A 1 98 ? 4.402 -4.258 -7.73 1 97.19 98 LEU A C 1
ATOM 755 O O . LEU A 1 98 ? 5.062 -5.191 -7.266 1 97.19 98 LEU A O 1
ATOM 759 N N . GLY A 1 99 ? 4.605 -3.883 -8.938 1 98 99 GLY A N 1
ATOM 760 C CA . GLY A 1 99 ? 5.516 -4.57 -9.844 1 98 99 GLY A CA 1
ATOM 761 C C . GLY A 1 99 ? 6.957 -4.121 -9.695 1 98 99 GLY A C 1
ATOM 762 O O . GLY A 1 99 ? 7.863 -4.734 -10.258 1 98 99 GLY A O 1
ATOM 763 N N . PHE A 1 100 ? 7.191 -2.977 -8.961 1 97.94 100 PHE A N 1
ATOM 764 C CA . PHE A 1 100 ? 8.539 -2.531 -8.633 1 97.94 100 PHE A CA 1
ATOM 765 C C . PHE A 1 100 ? 9.094 -3.301 -7.441 1 97.94 100 PHE A C 1
ATOM 767 O O . PHE A 1 100 ? 8.555 -3.209 -6.336 1 97.94 100 PHE A O 1
ATOM 774 N N . HIS A 1 101 ? 10.203 -4.031 -7.637 1 97.81 101 HIS A N 1
ATOM 775 C CA . HIS A 1 101 ? 10.711 -4.859 -6.551 1 97.81 101 HIS A CA 1
ATOM 776 C C . HIS A 1 101 ? 12.109 -4.41 -6.125 1 97.81 101 HIS A C 1
ATOM 778 O O . HIS A 1 101 ? 13.07 -4.578 -6.875 1 97.81 101 HIS A O 1
ATOM 784 N N . GLN A 1 102 ? 12.141 -3.84 -4.945 1 96.25 102 GLN A N 1
ATOM 785 C CA . GLN A 1 102 ? 13.422 -3.547 -4.324 1 96.25 102 GLN A CA 1
ATOM 786 C C . GLN A 1 102 ? 14.18 -4.828 -3.984 1 96.25 102 GLN A C 1
ATOM 788 O O . GLN A 1 102 ? 15.406 -4.875 -4.066 1 96.25 102 GLN A O 1
ATOM 793 N N . MET A 1 103 ? 13.5 -5.84 -3.549 1 95.06 103 MET A N 1
ATOM 794 C CA . MET A 1 103 ? 14 -7.188 -3.285 1 95.06 103 MET A CA 1
ATOM 795 C C . MET A 1 103 ? 15.031 -7.176 -2.166 1 95.06 103 MET A C 1
ATOM 797 O O . MET A 1 103 ? 16.125 -7.73 -2.316 1 95.06 103 MET A O 1
ATOM 801 N N . ASP A 1 104 ? 14.664 -6.48 -1.105 1 94.5 104 ASP A N 1
ATOM 802 C CA . ASP A 1 104 ? 15.508 -6.551 0.086 1 94.5 104 ASP A CA 1
ATOM 803 C C . ASP A 1 104 ? 15.32 -7.879 0.813 1 94.5 104 ASP A C 1
ATOM 805 O O . ASP A 1 104 ? 14.805 -7.914 1.931 1 94.5 104 ASP A O 1
ATOM 809 N N . ILE A 1 105 ? 15.734 -8.883 0.158 1 94.81 105 ILE A N 1
ATOM 810 C CA . ILE A 1 105 ? 15.656 -10.234 0.691 1 94.81 105 ILE A CA 1
ATOM 811 C C . ILE A 1 105 ? 16.984 -10.961 0.454 1 94.81 105 ILE A C 1
ATOM 813 O O . ILE A 1 105 ? 17.781 -10.531 -0.375 1 94.81 105 ILE A O 1
ATOM 817 N N . ARG A 1 106 ? 17.188 -11.945 1.243 1 93.94 106 ARG A N 1
ATOM 818 C CA . ARG A 1 106 ? 18.25 -12.922 1.028 1 93.94 106 ARG A CA 1
ATOM 819 C C . ARG A 1 106 ? 17.672 -14.305 0.76 1 93.94 106 ARG A C 1
ATOM 821 O O . ARG A 1 106 ? 16.531 -14.586 1.119 1 93.94 106 ARG A O 1
ATOM 828 N N . GLY A 1 107 ? 18.516 -15.07 0.02 1 94.5 107 GLY A N 1
ATOM 829 C CA . GLY A 1 107 ? 18.047 -16.422 -0.281 1 94.5 107 GLY A CA 1
ATOM 830 C C . GLY A 1 107 ? 17.328 -16.516 -1.618 1 94.5 107 GLY A C 1
ATOM 831 O O . GLY A 1 107 ? 17.766 -15.906 -2.602 1 94.5 107 GLY A O 1
ATOM 832 N N . SER A 1 108 ? 16.344 -17.344 -1.611 1 95.12 108 SER A N 1
ATOM 833 C CA . SER A 1 108 ? 15.68 -17.625 -2.875 1 95.12 108 SER A CA 1
ATOM 834 C C . SER A 1 108 ? 14.406 -16.797 -3.02 1 95.12 108 SER A C 1
ATOM 836 O O . SER A 1 108 ? 13.516 -16.875 -2.17 1 95.12 108 SER A O 1
ATOM 838 N N . ALA A 1 109 ? 14.297 -16.109 -4.113 1 95.94 109 ALA A N 1
ATOM 839 C CA . ALA A 1 109 ? 13.117 -15.297 -4.379 1 95.94 109 ALA A CA 1
ATOM 840 C C . ALA A 1 109 ? 11.977 -16.156 -4.938 1 95.94 109 ALA A C 1
ATOM 842 O O . ALA A 1 109 ? 10.922 -15.633 -5.289 1 95.94 109 ALA A O 1
ATOM 843 N N . ARG A 1 110 ? 12.156 -17.453 -4.996 1 95.94 110 ARG A N 1
ATOM 844 C CA . ARG A 1 110 ? 11.219 -18.328 -5.695 1 95.94 110 ARG A CA 1
ATOM 845 C C . ARG A 1 110 ? 9.828 -18.25 -5.066 1 95.94 110 ARG A C 1
ATOM 847 O O . ARG A 1 110 ? 8.82 -18.25 -5.77 1 95.94 110 ARG A O 1
ATOM 854 N N . GLY A 1 111 ? 9.758 -18.25 -3.74 1 96.56 111 GLY A N 1
ATOM 855 C CA . GLY A 1 111 ? 8.461 -18.172 -3.084 1 96.56 111 GLY A CA 1
ATOM 856 C C . GLY A 1 111 ? 7.707 -16.891 -3.412 1 96.56 111 GLY A C 1
ATOM 857 O O . GLY A 1 111 ? 6.492 -16.922 -3.631 1 96.56 111 GLY A O 1
ATOM 858 N N . LEU A 1 112 ? 8.398 -15.812 -3.453 1 97.38 112 LEU A N 1
ATOM 859 C CA . LEU A 1 112 ? 7.805 -14.508 -3.748 1 97.38 112 LEU A CA 1
ATOM 860 C C . LEU A 1 112 ? 7.355 -14.438 -5.203 1 97.38 112 LEU A C 1
ATOM 862 O O . LEU A 1 112 ? 6.223 -14.031 -5.484 1 97.38 112 LEU A O 1
ATOM 866 N N . LEU A 1 113 ? 8.164 -14.891 -6.094 1 98 113 LEU A N 1
ATOM 867 C CA . LEU A 1 113 ? 7.898 -14.75 -7.523 1 98 113 LEU A CA 1
ATOM 868 C C . LEU A 1 113 ? 6.875 -15.781 -7.988 1 98 113 LEU A C 1
ATOM 870 O O . LEU A 1 113 ? 6.129 -15.531 -8.938 1 98 113 LEU A O 1
ATOM 874 N N . ALA A 1 114 ? 6.812 -16.922 -7.273 1 98.06 114 ALA A N 1
ATOM 875 C CA . ALA A 1 114 ? 5.82 -17.938 -7.598 1 98.06 114 ALA A CA 1
ATOM 876 C C . ALA A 1 114 ? 4.414 -17.469 -7.246 1 98.06 114 ALA A C 1
ATOM 878 O O . ALA A 1 114 ? 3.428 -17.969 -7.801 1 98.06 114 ALA A O 1
ATOM 879 N N . ALA A 1 115 ? 4.336 -16.594 -6.309 1 98.19 115 ALA A N 1
ATOM 880 C CA . ALA A 1 115 ? 3.068 -16.031 -5.863 1 98.19 115 ALA A CA 1
ATOM 881 C C . ALA A 1 115 ? 3.057 -14.508 -6.023 1 98.19 115 ALA A C 1
ATOM 883 O O . ALA A 1 115 ? 2.594 -13.789 -5.137 1 98.19 115 ALA A O 1
ATOM 884 N N . HIS A 1 116 ? 3.6 -14.062 -7.121 1 98.12 116 HIS A N 1
ATOM 885 C CA . HIS A 1 116 ? 3.68 -12.641 -7.438 1 98.12 116 HIS A CA 1
ATOM 886 C C . HIS A 1 116 ? 2.305 -11.992 -7.379 1 98.12 116 HIS A C 1
ATOM 888 O O . HIS A 1 116 ? 1.308 -12.594 -7.785 1 98.12 116 HIS A O 1
ATOM 894 N N . PRO A 1 117 ? 2.24 -10.75 -6.871 1 96.25 117 PRO A N 1
ATOM 895 C CA . PRO A 1 117 ? 0.953 -10.047 -6.867 1 96.25 117 PRO A CA 1
ATOM 896 C C . PRO A 1 117 ? 0.37 -9.875 -8.266 1 96.25 117 PRO A C 1
ATOM 898 O O . PRO A 1 117 ? 1.099 -9.969 -9.258 1 96.25 117 PRO A O 1
ATOM 901 N N . LEU A 1 118 ? -0.937 -9.648 -8.297 1 96.94 118 LEU A N 1
ATOM 902 C CA . LEU A 1 118 ? -1.61 -9.414 -9.57 1 96.94 118 LEU A CA 1
ATOM 903 C C . LEU A 1 118 ? -1.269 -8.039 -10.117 1 96.94 118 LEU A C 1
ATOM 905 O O . LEU A 1 118 ? -2.092 -7.121 -10.062 1 96.94 118 LEU A O 1
ATOM 909 N N . ALA A 1 119 ? -0.169 -7.887 -10.688 1 97.56 119 ALA A N 1
ATOM 910 C CA . ALA A 1 119 ? 0.409 -6.695 -11.297 1 97.56 119 ALA A CA 1
ATOM 911 C C . ALA A 1 119 ? 1.537 -7.062 -12.258 1 97.56 119 ALA A C 1
ATOM 913 O O . ALA A 1 119 ? 2.17 -8.109 -12.109 1 97.56 119 ALA A O 1
ATOM 914 N N . PRO A 1 120 ? 1.715 -6.238 -13.273 1 97.81 120 PRO A N 1
ATOM 915 C CA . PRO A 1 120 ? 2.863 -6.527 -14.133 1 97.81 120 PRO A CA 1
ATOM 916 C C . PRO A 1 120 ? 4.191 -6.469 -13.383 1 97.81 120 PRO A C 1
ATOM 918 O O . PRO A 1 120 ? 4.402 -5.578 -12.562 1 97.81 120 PRO A O 1
ATOM 921 N N . ILE A 1 121 ? 5.004 -7.469 -13.625 1 98.19 121 ILE A N 1
ATOM 922 C CA . ILE A 1 121 ? 6.352 -7.402 -13.078 1 98.19 121 ILE A CA 1
ATOM 923 C C . ILE A 1 121 ? 7.137 -6.285 -13.758 1 98.19 121 ILE A C 1
ATOM 925 O O . ILE A 1 121 ? 7.238 -6.254 -14.992 1 98.19 121 ILE A O 1
ATOM 929 N N . VAL A 1 122 ? 7.676 -5.34 -13 1 98.19 122 VAL A N 1
ATOM 930 C CA . VAL A 1 122 ? 8.297 -4.152 -13.578 1 98.19 122 VAL A CA 1
ATOM 931 C C . VAL A 1 122 ? 9.812 -4.219 -13.391 1 98.19 122 VAL A C 1
ATOM 933 O O . VAL A 1 122 ? 10.578 -3.846 -14.281 1 98.19 122 VAL A O 1
ATOM 936 N N . SER A 1 123 ? 10.273 -4.664 -12.227 1 97.88 123 SER A N 1
ATOM 937 C CA . SER A 1 123 ? 11.711 -4.676 -11.953 1 97.88 123 SER A CA 1
ATOM 938 C C . SER A 1 123 ? 12.062 -5.699 -10.875 1 97.88 123 SER A C 1
ATOM 940 O O . SER A 1 123 ? 11.211 -6.062 -10.062 1 97.88 123 SER A O 1
ATOM 942 N N . LEU A 1 124 ? 13.188 -6.234 -10.938 1 96.81 124 LEU A N 1
ATOM 943 C CA . LEU A 1 124 ? 13.805 -7.074 -9.922 1 96.81 124 LEU A CA 1
ATOM 944 C C . LEU A 1 124 ? 15.195 -6.559 -9.562 1 96.81 124 LEU A C 1
ATOM 946 O O . LEU A 1 124 ? 16.078 -6.512 -10.422 1 96.81 124 LEU A O 1
ATOM 950 N N . HIS A 1 125 ? 15.266 -6.125 -8.336 1 96.06 125 HIS A N 1
ATOM 951 C CA . HIS A 1 125 ? 16.562 -5.637 -7.855 1 96.06 125 HIS A CA 1
ATOM 952 C C . HIS A 1 125 ? 17.297 -6.715 -7.07 1 96.06 125 HIS A C 1
ATOM 954 O O . HIS A 1 125 ? 16.719 -7.758 -6.746 1 96.06 125 HIS A O 1
ATOM 960 N N . HIS A 1 126 ? 18.656 -6.562 -6.887 1 94.19 126 HIS A N 1
ATOM 961 C CA . HIS A 1 126 ? 19.562 -7.387 -6.082 1 94.19 126 HIS A CA 1
ATOM 962 C C . HIS A 1 126 ? 19.734 -8.766 -6.703 1 94.19 126 HIS A C 1
ATOM 964 O O . HIS A 1 126 ? 19.875 -9.766 -5.988 1 94.19 126 HIS A O 1
ATOM 970 N N . LEU A 1 127 ? 19.625 -8.844 -7.992 1 91.81 127 LEU A N 1
ATOM 971 C CA . LEU A 1 127 ? 19.734 -10.125 -8.68 1 91.81 127 LEU A CA 1
ATOM 972 C C . LEU A 1 127 ? 21.141 -10.695 -8.539 1 91.81 127 LEU A C 1
ATOM 974 O O . LEU A 1 127 ? 21.359 -11.891 -8.766 1 91.81 127 LEU A O 1
ATOM 978 N N . GLY A 1 128 ? 22.078 -9.867 -8.141 1 89 128 GLY A N 1
ATOM 979 C CA . GLY A 1 128 ? 23.438 -10.328 -7.902 1 89 128 GLY A CA 1
ATOM 980 C C . GLY A 1 128 ? 23.625 -10.953 -6.535 1 89 128 GLY A C 1
ATOM 981 O O . GLY A 1 128 ? 24.625 -11.633 -6.289 1 89 128 GLY A O 1
ATOM 982 N N . VAL A 1 129 ? 22.656 -10.742 -5.68 1 89.62 129 VAL A N 1
ATOM 983 C CA . VAL A 1 129 ? 22.812 -11.164 -4.293 1 89.62 129 VAL A CA 1
ATOM 984 C C . VAL A 1 129 ? 21.875 -12.328 -3.99 1 89.62 129 VAL A C 1
ATOM 986 O O . VAL A 1 129 ? 22.219 -13.25 -3.254 1 89.62 129 VAL A O 1
ATOM 989 N N . ILE A 1 130 ? 20.734 -12.305 -4.57 1 92.19 130 ILE A N 1
ATOM 990 C CA . ILE A 1 130 ? 19.766 -13.367 -4.297 1 92.19 130 ILE A CA 1
ATOM 991 C C . ILE A 1 130 ? 20.156 -14.625 -5.07 1 92.19 130 ILE A C 1
ATOM 993 O O . ILE A 1 130 ? 21.016 -14.57 -5.965 1 92.19 130 ILE A O 1
ATOM 997 N N . HIS A 1 131 ? 19.609 -15.766 -4.656 1 94.56 131 HIS A N 1
ATOM 998 C CA . HIS A 1 131 ? 19.859 -17 -5.379 1 94.56 131 HIS A CA 1
ATOM 999 C C . HIS A 1 131 ? 19.375 -16.906 -6.824 1 94.56 131 HIS A C 1
ATOM 1001 O O . HIS A 1 131 ? 18.531 -16.078 -7.145 1 94.56 131 HIS A O 1
ATOM 1007 N N . SER A 1 132 ? 19.984 -17.844 -7.629 1 95.69 132 SER A N 1
ATOM 1008 C CA . SER A 1 132 ? 19.5 -17.953 -9 1 95.69 132 SER A CA 1
ATOM 1009 C C . SER A 1 132 ? 18 -18.156 -9.047 1 95.69 132 SER A C 1
ATOM 1011 O O . SER A 1 132 ? 17.438 -18.859 -8.211 1 95.69 132 SER A O 1
ATOM 1013 N N . LEU A 1 133 ? 17.375 -17.5 -9.992 1 96.12 133 LEU A N 1
ATOM 1014 C CA . LEU A 1 133 ? 15.922 -17.609 -10.109 1 96.12 133 LEU A CA 1
ATOM 1015 C C . LEU A 1 133 ? 15.5 -19.047 -10.375 1 96.12 133 LEU A C 1
ATOM 1017 O O . LEU A 1 133 ? 14.414 -19.469 -9.977 1 96.12 133 LEU A O 1
ATOM 1021 N N . ILE A 1 134 ? 16.297 -19.75 -11.125 1 95.31 134 ILE A N 1
ATOM 1022 C CA . ILE A 1 134 ? 16.062 -21.156 -11.43 1 95.31 134 ILE A CA 1
ATOM 1023 C C . ILE A 1 134 ? 17.188 -22.016 -10.844 1 95.31 134 ILE A C 1
ATOM 1025 O O . ILE A 1 134 ? 18.344 -21.828 -11.203 1 95.31 134 ILE A O 1
ATOM 1029 N N . PRO A 1 135 ? 16.797 -22.922 -9.984 1 92.06 135 PRO A N 1
ATOM 1030 C CA . PRO A 1 135 ? 17.828 -23.734 -9.344 1 92.06 135 PRO A CA 1
ATOM 1031 C C . PRO A 1 135 ? 18.719 -24.453 -10.352 1 92.06 135 PRO A C 1
ATOM 1033 O O . PRO A 1 135 ? 18.25 -24.875 -11.414 1 92.06 135 PRO A O 1
ATOM 1036 N N . LEU A 1 136 ? 19.984 -24.609 -10.008 1 88.31 136 LEU A N 1
ATOM 1037 C CA . LEU A 1 136 ? 21 -25.344 -10.758 1 88.31 136 LEU A CA 1
ATOM 1038 C C . LEU A 1 136 ? 21.359 -24.625 -12.055 1 88.31 136 LEU A C 1
ATOM 1040 O O . LEU A 1 136 ? 22.031 -25.188 -12.914 1 88.31 136 LEU A O 1
ATOM 1044 N N . MET A 1 137 ? 20.859 -23.516 -12.242 1 92.69 137 MET A N 1
ATOM 1045 C CA . MET A 1 137 ? 21.219 -22.641 -13.359 1 92.69 137 MET A CA 1
ATOM 1046 C C . MET A 1 137 ? 21.984 -21.422 -12.867 1 92.69 137 MET A C 1
ATOM 1048 O O . MET A 1 137 ? 21.703 -20.891 -11.789 1 92.69 137 MET A O 1
ATOM 1052 N N . ASP A 1 138 ? 22.906 -21.078 -13.703 1 94.12 138 ASP A N 1
ATOM 1053 C CA . ASP A 1 138 ? 23.594 -19.828 -13.383 1 94.12 138 ASP A CA 1
ATOM 1054 C C . ASP A 1 138 ? 22.625 -18.656 -13.289 1 94.12 138 ASP A C 1
ATOM 1056 O O . ASP A 1 138 ? 21.625 -18.625 -14.008 1 94.12 138 ASP A O 1
ATOM 1060 N N . ARG A 1 139 ? 23 -17.719 -12.508 1 92.62 139 ARG A N 1
ATOM 1061 C CA . ARG A 1 139 ? 22.141 -16.562 -12.25 1 92.62 139 ARG A CA 1
ATOM 1062 C C . ARG A 1 139 ? 21.766 -15.867 -13.555 1 92.62 139 ARG A C 1
ATOM 1064 O O . ARG A 1 139 ? 20.578 -15.594 -13.805 1 92.62 139 ARG A O 1
ATOM 1071 N N . VAL A 1 140 ? 22.734 -15.586 -14.375 1 94.06 140 VAL A N 1
ATOM 1072 C CA . VAL A 1 140 ? 22.516 -14.844 -15.609 1 94.06 140 VAL A CA 1
ATOM 1073 C C . VAL A 1 140 ? 21.641 -15.656 -16.547 1 94.06 140 VAL A C 1
ATOM 1075 O O . VAL A 1 140 ? 20.703 -15.125 -17.172 1 94.06 140 VAL A O 1
ATOM 1078 N N . ASP A 1 141 ? 21.906 -16.938 -16.609 1 95.94 141 ASP A N 1
ATOM 1079 C CA . ASP A 1 141 ? 21.141 -17.797 -17.5 1 95.94 141 ASP A CA 1
ATOM 1080 C C . ASP A 1 141 ? 19.688 -17.922 -17.031 1 95.94 141 ASP A C 1
ATOM 1082 O O . ASP A 1 141 ? 18.781 -18 -17.844 1 95.94 141 ASP A O 1
ATOM 1086 N N . SER A 1 142 ? 19.562 -17.953 -15.742 1 96.31 142 SER A N 1
ATOM 1087 C CA . SER A 1 142 ? 18.219 -18.031 -15.203 1 96.31 142 SER A CA 1
ATOM 1088 C C . SER A 1 142 ? 17.406 -16.797 -15.547 1 96.31 142 SER A C 1
ATOM 1090 O O . SER A 1 142 ? 16.219 -16.891 -15.859 1 96.31 142 SER A O 1
ATOM 1092 N N . ILE A 1 143 ? 18 -15.633 -15.547 1 95.56 143 ILE A N 1
ATOM 1093 C CA . ILE A 1 143 ? 17.344 -14.383 -15.891 1 95.56 143 ILE A CA 1
ATOM 1094 C C . ILE A 1 143 ? 17 -14.367 -17.375 1 95.56 143 ILE A C 1
ATOM 1096 O O . ILE A 1 143 ? 15.898 -13.984 -17.766 1 95.56 143 ILE A O 1
ATOM 1100 N N . LYS A 1 144 ? 17.938 -14.828 -18.188 1 96.81 144 LYS A N 1
ATOM 1101 C CA . LYS A 1 144 ? 17.703 -14.891 -19.625 1 96.81 144 LYS A CA 1
ATOM 1102 C C . LYS A 1 144 ? 16.516 -15.781 -19.953 1 96.81 144 LYS A C 1
ATOM 1104 O O . LYS A 1 144 ? 15.742 -15.477 -20.859 1 96.81 144 LYS A O 1
ATOM 1109 N N . LYS A 1 145 ? 16.438 -16.844 -19.203 1 96.81 145 LYS A N 1
ATOM 1110 C CA . LYS A 1 145 ? 15.32 -17.766 -19.422 1 96.81 145 LYS A CA 1
ATOM 1111 C C . LYS A 1 145 ? 13.984 -17.094 -19.156 1 96.81 145 LYS A C 1
ATOM 1113 O O . LYS A 1 145 ? 13.055 -17.203 -19.969 1 96.81 145 LYS A O 1
ATOM 1118 N N . VAL A 1 146 ? 13.898 -16.391 -18.078 1 97.19 146 VAL A N 1
ATOM 1119 C CA . VAL A 1 146 ? 12.672 -15.688 -17.719 1 97.19 146 VAL A CA 1
ATOM 1120 C C . VAL A 1 146 ? 12.383 -14.594 -18.75 1 97.19 146 VAL A C 1
ATOM 1122 O O . VAL A 1 146 ? 11.227 -14.359 -19.109 1 97.19 146 VAL A O 1
ATOM 1125 N N . ILE A 1 147 ? 13.406 -13.953 -19.281 1 97.81 147 ILE A N 1
ATOM 1126 C CA . ILE A 1 147 ? 13.258 -12.891 -20.266 1 97.81 147 ILE A CA 1
ATOM 1127 C C . ILE A 1 147 ? 12.742 -13.469 -21.578 1 97.81 147 ILE A C 1
ATOM 1129 O O . ILE A 1 147 ? 11.969 -12.82 -22.281 1 97.81 147 ILE A O 1
ATOM 1133 N N . GLU A 1 148 ? 13.125 -14.703 -21.875 1 97.94 148 GLU A N 1
ATOM 1134 C CA . GLU A 1 148 ? 12.594 -15.367 -23.062 1 97.94 148 GLU A CA 1
ATOM 1135 C C . GLU A 1 148 ? 11.07 -15.461 -23 1 97.94 148 GLU A C 1
ATOM 1137 O O . GLU A 1 148 ? 10.383 -15.188 -23.984 1 97.94 148 GLU A O 1
ATOM 1142 N N . ALA A 1 149 ? 10.633 -15.828 -21.875 1 98.19 149 ALA A N 1
ATOM 1143 C CA . ALA A 1 149 ? 9.188 -15.906 -21.688 1 98.19 149 ALA A CA 1
ATOM 1144 C C . ALA A 1 149 ? 8.547 -14.523 -21.734 1 98.19 149 ALA A C 1
ATOM 1146 O O . ALA A 1 149 ? 7.52 -14.328 -22.375 1 98.19 149 ALA A O 1
ATOM 1147 N N . TYR A 1 150 ? 9.219 -13.578 -21.125 1 98.44 150 TYR A N 1
ATOM 1148 C CA . TYR A 1 150 ? 8.734 -12.203 -21.062 1 98.44 150 TYR A CA 1
ATOM 1149 C C . TYR A 1 150 ? 8.555 -11.633 -22.469 1 98.44 150 TYR A C 1
ATOM 1151 O O . TYR A 1 150 ? 7.57 -10.945 -22.75 1 98.44 150 TYR A O 1
ATOM 1159 N N . LYS A 1 151 ? 9.422 -11.953 -23.344 1 98 151 LYS A N 1
ATOM 1160 C CA . LYS A 1 151 ? 9.383 -11.43 -24.703 1 98 151 LYS A CA 1
ATOM 1161 C C . LYS A 1 151 ? 8.172 -11.969 -25.469 1 98 151 LYS A C 1
ATOM 1163 O O . LYS A 1 151 ? 7.691 -11.336 -26.406 1 98 151 LYS A O 1
ATOM 1168 N N . LYS A 1 152 ? 7.656 -13.117 -25.031 1 98.19 152 LYS A N 1
ATOM 1169 C CA . LYS A 1 152 ? 6.535 -13.734 -25.734 1 98.19 152 LYS A CA 1
ATOM 1170 C C . LYS A 1 152 ? 5.199 -13.305 -25.125 1 98.19 152 LYS A C 1
ATOM 1172 O O . LYS A 1 152 ? 4.203 -13.18 -25.844 1 98.19 152 LYS A O 1
ATOM 1177 N N . ASP A 1 153 ? 5.168 -13.094 -23.891 1 98.5 153 ASP A N 1
ATOM 1178 C CA . ASP A 1 153 ? 3.973 -12.688 -23.156 1 98.5 153 ASP A CA 1
ATOM 1179 C C . ASP A 1 153 ? 4.332 -11.844 -21.938 1 98.5 153 ASP A C 1
ATOM 1181 O O . ASP A 1 153 ? 4.312 -12.328 -20.812 1 98.5 153 ASP A O 1
ATOM 1185 N N . SER A 1 154 ? 4.551 -10.586 -22.156 1 98.44 154 SER A N 1
ATOM 1186 C CA . SER A 1 154 ? 5.047 -9.68 -21.125 1 98.44 154 SER A CA 1
ATOM 1187 C C . SER A 1 154 ? 4.027 -9.508 -20.016 1 98.44 154 SER A C 1
ATOM 1189 O O . SER A 1 154 ? 4.375 -9.562 -18.828 1 98.44 154 SER A O 1
ATOM 1191 N N . SER A 1 155 ? 2.758 -9.422 -20.375 1 98.19 155 SER A N 1
ATOM 1192 C CA . SER A 1 155 ? 1.695 -9.125 -19.422 1 98.19 155 SER A CA 1
ATOM 1193 C C . SER A 1 155 ? 1.502 -10.266 -18.438 1 98.19 155 SER A C 1
ATOM 1195 O O . SER A 1 155 ? 1.12 -10.039 -17.281 1 98.19 155 SER A O 1
ATOM 1197 N N . ARG A 1 156 ? 1.819 -11.5 -18.859 1 98.44 156 ARG A N 1
ATOM 1198 C CA . ARG A 1 156 ? 1.519 -12.656 -18.031 1 98.44 156 ARG A CA 1
ATOM 1199 C C . ARG A 1 156 ? 2.752 -13.109 -17.25 1 98.44 156 ARG A C 1
ATOM 1201 O O . ARG A 1 156 ? 2.66 -13.977 -16.375 1 98.44 156 ARG A O 1
ATOM 1208 N N . THR A 1 157 ? 3.873 -12.547 -17.531 1 98.56 157 THR A N 1
ATOM 1209 C CA . THR A 1 157 ? 5.113 -13 -16.906 1 98.56 157 THR A CA 1
ATOM 1210 C C . THR A 1 157 ? 5 -12.992 -15.391 1 98.56 157 THR A C 1
ATOM 1212 O O . THR A 1 157 ? 4.715 -11.953 -14.789 1 98.56 157 THR A O 1
ATOM 1215 N N . MET A 1 158 ? 5.129 -14.172 -14.773 1 98.38 158 MET A N 1
ATOM 1216 C CA . MET A 1 158 ? 5.152 -14.438 -13.344 1 98.38 158 MET A CA 1
ATOM 1217 C C . MET A 1 158 ? 3.785 -14.18 -12.719 1 98.38 158 MET A C 1
ATOM 1219 O O . MET A 1 158 ? 3.678 -13.977 -11.508 1 98.38 158 MET A O 1
ATOM 1223 N N . GLN A 1 159 ? 2.748 -14.102 -13.562 1 98.62 159 GLN A N 1
ATOM 1224 C CA . GLN A 1 159 ? 1.397 -14.055 -13.008 1 98.62 159 GLN A CA 1
ATOM 1225 C C . GLN A 1 159 ? 0.957 -15.438 -12.531 1 98.62 159 GLN A C 1
ATOM 1227 O O . GLN A 1 159 ? 1.123 -16.438 -13.242 1 98.62 159 GLN A O 1
ATOM 1232 N N . GLN A 1 160 ? 0.406 -15.445 -11.359 1 98.69 160 GLN A N 1
ATOM 1233 C CA . GLN A 1 160 ? 0.002 -16.703 -10.75 1 98.69 160 GLN A CA 1
ATOM 1234 C C . GLN A 1 160 ? -1.41 -17.094 -11.172 1 98.69 160 GLN A C 1
ATOM 1236 O O . GLN A 1 160 ? -2.303 -16.25 -11.234 1 98.69 160 GLN A O 1
ATOM 1241 N N . SER A 1 161 ? -1.602 -18.297 -11.516 1 98.5 161 SER A N 1
ATOM 1242 C CA . SER A 1 161 ? -2.877 -19 -11.633 1 98.5 161 SER A CA 1
ATOM 1243 C C . SER A 1 161 ? -2.836 -20.344 -10.93 1 98.5 161 SER A C 1
ATOM 1245 O O . SER A 1 161 ? -1.787 -21 -10.875 1 98.5 161 SER A O 1
ATOM 1247 N N . PHE A 1 162 ? -3.895 -20.719 -10.305 1 97.88 162 PHE A N 1
ATOM 1248 C CA . PHE A 1 162 ? -3.885 -22.047 -9.719 1 97.88 162 PHE A CA 1
ATOM 1249 C C . PHE A 1 162 ? -5.219 -22.75 -9.938 1 97.88 162 PHE A C 1
ATOM 1251 O O . PHE A 1 162 ? -6.258 -22.094 -10.062 1 97.88 162 PHE A O 1
ATOM 1258 N N . CYS A 1 163 ? -5.125 -24.016 -10.141 1 96.75 163 CYS A N 1
ATOM 1259 C CA . CYS A 1 163 ? -6.27 -24.875 -10.422 1 96.75 163 CYS A CA 1
ATOM 1260 C C . CYS A 1 163 ? -6.078 -26.25 -9.789 1 96.75 163 CYS A C 1
ATOM 1262 O O . CYS A 1 163 ? -5.051 -26.516 -9.164 1 96.75 163 CYS A O 1
ATOM 1264 N N . TYR A 1 164 ? -7.148 -27.078 -9.875 1 96.69 164 TYR A N 1
ATOM 1265 C CA . TYR A 1 164 ? -7.168 -28.359 -9.188 1 96.69 164 TYR A CA 1
ATOM 1266 C C . TYR A 1 164 ? -7.41 -29.5 -10.172 1 96.69 164 TYR A C 1
ATOM 1268 O O . TYR A 1 164 ? -8.094 -29.328 -11.18 1 96.69 164 TYR A O 1
ATOM 1276 N N . ASP A 1 165 ? -6.738 -30.562 -10.008 1 95.25 165 ASP A N 1
ATOM 1277 C CA . ASP A 1 165 ? -7.164 -31.875 -10.5 1 95.25 165 ASP A CA 1
ATOM 1278 C C . ASP A 1 165 ? -7.863 -32.688 -9.398 1 95.25 165 ASP A C 1
ATOM 1280 O O . ASP A 1 165 ? -7.211 -33.375 -8.617 1 95.25 165 ASP A O 1
ATOM 1284 N N . LEU A 1 166 ? -9.172 -32.625 -9.367 1 93.5 166 LEU A N 1
ATOM 1285 C CA . LEU A 1 166 ? -9.953 -33.156 -8.25 1 93.5 166 LEU A CA 1
ATOM 1286 C C . LEU A 1 166 ? -9.945 -34.688 -8.258 1 93.5 166 LEU A C 1
ATOM 1288 O O . LEU A 1 166 ? -10.102 -35.312 -7.207 1 93.5 166 LEU A O 1
ATOM 1292 N N . LYS A 1 167 ? -9.781 -35.281 -9.414 1 91.38 167 LYS A N 1
ATOM 1293 C CA . LYS A 1 167 ? -9.695 -36.719 -9.492 1 91.38 167 LYS A CA 1
ATOM 1294 C C . LYS A 1 167 ? -8.461 -37.25 -8.773 1 91.38 167 LYS A C 1
ATOM 1296 O O . LYS A 1 167 ? -8.5 -38.281 -8.125 1 91.38 167 LYS A O 1
ATOM 1301 N N . LYS A 1 168 ? -7.383 -36.531 -8.812 1 92.88 168 LYS A N 1
ATOM 1302 C CA . LYS A 1 168 ? -6.113 -36.938 -8.234 1 92.88 168 LYS A CA 1
ATOM 1303 C C . LYS A 1 168 ? -5.855 -36.25 -6.902 1 92.88 168 LYS A C 1
ATOM 1305 O O . LYS A 1 168 ? -4.852 -36.5 -6.238 1 92.88 168 LYS A O 1
ATOM 1310 N N . ASN A 1 169 ? -6.68 -35.281 -6.559 1 94.56 169 ASN A N 1
ATOM 1311 C CA . ASN A 1 169 ? -6.508 -34.469 -5.375 1 94.56 169 ASN A CA 1
ATOM 1312 C C . ASN A 1 169 ? -5.219 -33.656 -5.441 1 94.56 169 ASN A C 1
ATOM 1314 O O . ASN A 1 169 ? -4.426 -33.656 -4.496 1 94.56 169 ASN A O 1
ATOM 1318 N N . TRP A 1 170 ? -4.98 -33.031 -6.609 1 96.69 170 TRP A N 1
ATOM 1319 C CA . TRP A 1 170 ? -3.799 -32.219 -6.812 1 96.69 170 TRP A CA 1
ATOM 1320 C C . TRP A 1 170 ? -4.168 -30.719 -6.832 1 96.69 170 TRP A C 1
ATOM 1322 O O . TRP A 1 170 ? -5.203 -30.344 -7.387 1 96.69 170 TRP A O 1
ATOM 1332 N N . SER A 1 171 ? -3.383 -29.922 -6.203 1 97.5 171 SER A N 1
ATOM 1333 C CA . SER A 1 171 ? -3.359 -28.469 -6.426 1 97.5 171 SER A CA 1
ATOM 1334 C C . SER A 1 171 ? -2.158 -28.062 -7.273 1 97.5 171 SER A C 1
ATOM 1336 O O . SER A 1 171 ? -1.038 -28.516 -7.031 1 97.5 171 SER A O 1
ATOM 1338 N N . ILE A 1 172 ? -2.418 -27.281 -8.289 1 98.31 172 ILE A N 1
ATOM 1339 C CA . ILE A 1 172 ? -1.35 -26.828 -9.172 1 98.31 172 ILE A CA 1
ATOM 1340 C C . ILE A 1 172 ? -1.309 -25.297 -9.195 1 98.31 172 ILE A C 1
ATOM 1342 O O . ILE A 1 172 ? -2.332 -24.656 -9.43 1 98.31 172 ILE A O 1
ATOM 1346 N N . SER A 1 173 ? -0.201 -24.75 -8.883 1 98.62 173 SER A N 1
ATOM 1347 C CA . SER A 1 173 ? 0.028 -23.297 -8.969 1 98.62 173 SER A CA 1
ATOM 1348 C C . SER A 1 173 ? 1.022 -22.969 -10.07 1 98.62 173 SER A C 1
ATOM 1350 O O . SER A 1 173 ? 2.145 -23.469 -10.078 1 98.62 173 SER A O 1
ATOM 1352 N N . VAL A 1 174 ? 0.593 -22.141 -10.961 1 98.81 174 VAL A N 1
ATOM 1353 C CA . VAL A 1 174 ? 1.416 -21.766 -12.102 1 98.81 174 VAL A CA 1
ATOM 1354 C C . VAL A 1 174 ? 1.853 -20.297 -11.961 1 98.81 174 VAL A C 1
ATOM 1356 O O . VAL A 1 174 ? 1.017 -19.406 -11.812 1 98.81 174 VAL A O 1
ATOM 1359 N N . SER A 1 175 ? 3.086 -20.047 -11.891 1 98.81 175 SER A N 1
ATOM 1360 C CA . SER A 1 175 ? 3.676 -18.734 -12.188 1 98.81 175 SER A CA 1
ATOM 1361 C C . SER A 1 175 ? 4.211 -18.688 -13.617 1 98.81 175 SER A C 1
ATOM 1363 O O . SER A 1 175 ? 5.32 -19.156 -13.883 1 98.81 175 SER A O 1
ATOM 1365 N N . TRP A 1 176 ? 3.459 -18.125 -14.469 1 98.88 176 TRP A N 1
ATOM 1366 C CA . TRP A 1 176 ? 3.695 -18.297 -15.898 1 98.88 176 TRP A CA 1
ATOM 1367 C C . TRP A 1 176 ? 5.07 -17.766 -16.281 1 98.88 176 TRP A C 1
ATOM 1369 O O . TRP A 1 176 ? 5.469 -16.688 -15.859 1 98.88 176 TRP A O 1
ATOM 1379 N N . GLY A 1 177 ? 5.758 -18.5 -17.078 1 98.62 177 GLY A N 1
ATOM 1380 C CA . GLY A 1 177 ? 7.066 -18.094 -17.578 1 98.62 177 GLY A CA 1
ATOM 1381 C C . GLY A 1 177 ? 8.164 -18.219 -16.531 1 98.62 177 GLY A C 1
ATOM 1382 O O . GLY A 1 177 ? 9.242 -17.656 -16.688 1 98.62 177 GLY A O 1
ATOM 1383 N N . TYR A 1 178 ? 7.863 -18.922 -15.406 1 98.56 178 TYR A N 1
ATOM 1384 C CA . TYR A 1 178 ? 8.844 -19.016 -14.328 1 98.56 178 TYR A CA 1
ATOM 1385 C C . TYR A 1 178 ? 8.836 -20.406 -13.695 1 98.56 178 TYR A C 1
ATOM 1387 O O . TYR A 1 178 ? 9.648 -21.266 -14.055 1 98.56 178 TYR A O 1
ATOM 1395 N N . SER A 1 179 ? 7.75 -20.688 -12.898 1 98.31 179 SER A N 1
ATOM 1396 C CA . SER A 1 179 ? 7.773 -21.953 -12.172 1 98.31 179 SER A CA 1
ATOM 1397 C C . SER A 1 179 ? 6.363 -22.5 -11.969 1 98.31 179 SER A C 1
ATOM 1399 O O . SER A 1 179 ? 5.383 -21.781 -12.125 1 98.31 179 SER A O 1
ATOM 1401 N N . ILE A 1 180 ? 6.332 -23.797 -11.727 1 98.31 180 ILE A N 1
ATOM 1402 C CA . ILE A 1 180 ? 5.086 -24.469 -11.391 1 98.31 180 ILE A CA 1
ATOM 1403 C C . ILE A 1 180 ? 5.277 -25.297 -10.109 1 98.31 180 ILE A C 1
ATOM 1405 O O . ILE A 1 180 ? 6.32 -25.922 -9.922 1 98.31 180 ILE A O 1
ATOM 1409 N N . GLN A 1 181 ? 4.285 -25.234 -9.242 1 97.06 181 GLN A N 1
ATOM 1410 C CA . GLN A 1 181 ? 4.25 -26.031 -8.023 1 97.06 181 GLN A CA 1
ATOM 1411 C C . GLN A 1 181 ? 3.076 -27.016 -8.047 1 97.06 181 GLN A C 1
ATOM 1413 O O . GLN A 1 181 ? 1.925 -26.594 -8.211 1 97.06 181 GLN A O 1
ATOM 1418 N N . LEU A 1 182 ? 3.391 -28.234 -7.938 1 96.75 182 LEU A N 1
ATOM 1419 C CA . LEU A 1 182 ? 2.375 -29.281 -7.855 1 96.75 182 LEU A CA 1
ATOM 1420 C C . LEU A 1 182 ? 2.289 -29.844 -6.441 1 96.75 182 LEU A C 1
ATOM 1422 O O . LEU A 1 182 ? 3.285 -30.328 -5.898 1 96.75 182 LEU A O 1
ATOM 1426 N N . TYR A 1 183 ? 1.109 -29.688 -5.836 1 95.38 183 TYR A N 1
ATOM 1427 C CA . TYR A 1 183 ? 0.832 -30.234 -4.512 1 95.38 183 TYR A CA 1
ATOM 1428 C C . TYR A 1 183 ? -0.054 -31.469 -4.605 1 95.38 183 TYR A C 1
ATOM 1430 O O . TYR A 1 183 ? -1.186 -31.406 -5.09 1 95.38 183 TYR A O 1
ATOM 1438 N N . PRO A 1 184 ? 0.472 -32.656 -4.098 1 94.5 184 PRO A N 1
ATOM 1439 C CA . PRO A 1 184 ? -0.384 -33.844 -4.062 1 94.5 184 PRO A CA 1
ATOM 1440 C C . PRO A 1 184 ? -1.383 -33.812 -2.908 1 94.5 184 PRO A C 1
ATOM 1442 O O . PRO A 1 184 ? -1.543 -34.812 -2.203 1 94.5 184 PRO A O 1
ATOM 1445 N N . ASN A 1 185 ? -2.012 -32.75 -2.699 1 94 185 ASN A N 1
ATOM 1446 C CA . ASN A 1 185 ? -3.104 -32.469 -1.774 1 94 185 ASN A CA 1
ATOM 1447 C C . ASN A 1 185 ? -3.889 -31.219 -2.195 1 94 185 ASN A C 1
ATOM 1449 O O . ASN A 1 185 ? -3.422 -30.438 -3.025 1 94 185 ASN A O 1
ATOM 1453 N N . LEU A 1 186 ? -5.07 -31.109 -1.694 1 94.94 186 LEU A N 1
ATOM 1454 C CA . LEU A 1 186 ? -5.906 -29.953 -2.008 1 94.94 186 LEU A CA 1
ATOM 1455 C C . LEU A 1 186 ? -5.645 -28.812 -1.033 1 94.94 186 LEU A C 1
ATOM 1457 O O . LEU A 1 186 ? -5.844 -28.953 0.174 1 94.94 186 LEU A O 1
ATOM 1461 N N . MET A 1 187 ? -5.133 -27.734 -1.609 1 94.25 187 MET A N 1
ATOM 1462 C CA . MET A 1 187 ? -4.867 -26.516 -0.851 1 94.25 187 MET A CA 1
ATOM 1463 C C . MET A 1 187 ? -5.887 -25.438 -1.183 1 94.25 187 MET A C 1
ATOM 1465 O O . MET A 1 187 ? -6.289 -25.281 -2.338 1 94.25 187 MET A O 1
ATOM 1469 N N . ASN A 1 188 ? -6.309 -24.672 -0.169 1 93.44 188 ASN A N 1
ATOM 1470 C CA . ASN A 1 188 ? -7.266 -23.625 -0.478 1 93.44 188 ASN A CA 1
ATOM 1471 C C . ASN A 1 188 ? -6.59 -22.422 -1.147 1 93.44 188 ASN A C 1
ATOM 1473 O O . ASN A 1 188 ? -5.359 -22.344 -1.181 1 93.44 188 ASN A O 1
ATOM 1477 N N . GLY A 1 189 ? -7.387 -21.609 -1.742 1 95.12 189 GLY A N 1
ATOM 1478 C CA . GLY A 1 189 ? -6.891 -20.484 -2.52 1 95.12 189 GLY A CA 1
ATOM 1479 C C . GLY A 1 189 ? -6 -19.562 -1.72 1 95.12 189 GLY A C 1
ATOM 1480 O O . GLY A 1 189 ? -4.988 -19.062 -2.227 1 95.12 189 GLY A O 1
ATOM 1481 N N . LYS A 1 190 ? -6.355 -19.281 -0.478 1 95.38 190 LYS A N 1
ATOM 1482 C CA . LYS A 1 190 ? -5.574 -18.375 0.369 1 95.38 190 LYS A CA 1
ATOM 1483 C C . LYS A 1 190 ? -4.172 -18.938 0.61 1 95.38 190 LYS A C 1
ATOM 1485 O O . LYS A 1 190 ? -3.191 -18.188 0.59 1 95.38 190 LYS A O 1
ATOM 1490 N N . GLU A 1 191 ? -4.082 -20.188 0.84 1 94.62 191 GLU A N 1
ATOM 1491 C CA . GLU A 1 191 ? -2.785 -20.828 1.018 1 94.62 191 GLU A CA 1
ATOM 1492 C C . GLU A 1 191 ? -1.942 -20.734 -0.25 1 94.62 191 GLU A C 1
ATOM 1494 O O . GLU A 1 191 ? -0.75 -20.422 -0.188 1 94.62 191 GLU A O 1
ATOM 1499 N N . LEU A 1 192 ? -2.547 -21.016 -1.351 1 96.94 192 LEU A N 1
ATOM 1500 C CA . LEU A 1 192 ? -1.824 -21.031 -2.617 1 96.94 192 LEU A CA 1
ATOM 1501 C C . LEU A 1 192 ? -1.319 -19.641 -2.977 1 96.94 192 LEU A C 1
ATOM 1503 O O . LEU A 1 192 ? -0.241 -19.5 -3.559 1 96.94 192 LEU A O 1
ATOM 1507 N N . GLU A 1 193 ? -2.1 -18.641 -2.664 1 97.19 193 GLU A N 1
ATOM 1508 C CA . GLU A 1 193 ? -1.714 -17.297 -3.07 1 97.19 193 GLU A CA 1
ATOM 1509 C C . GLU A 1 193 ? -0.684 -16.703 -2.113 1 97.19 193 GLU A C 1
ATOM 1511 O O . GLU A 1 193 ? -0.084 -15.664 -2.4 1 97.19 193 GLU A O 1
ATOM 1516 N N . THR A 1 194 ? -0.492 -17.281 -0.928 1 97.44 194 THR A N 1
ATOM 1517 C CA . THR A 1 194 ? 0.475 -16.797 0.054 1 97.44 194 THR A CA 1
ATOM 1518 C C . THR A 1 194 ? 1.877 -17.312 -0.277 1 97.44 194 THR A C 1
ATOM 1520 O O . THR A 1 194 ? 2.104 -18.516 -0.369 1 97.44 194 THR A O 1
ATOM 1523 N N . PRO A 1 195 ? 2.82 -16.422 -0.466 1 97.75 195 PRO A N 1
ATOM 1524 C CA . PRO A 1 195 ? 4.176 -16.844 -0.833 1 97.75 195 PRO A CA 1
ATOM 1525 C C . PRO A 1 195 ? 4.812 -17.766 0.205 1 97.75 195 PRO A C 1
ATOM 1527 O O . PRO A 1 195 ? 4.645 -17.547 1.409 1 97.75 195 PRO A O 1
ATOM 1530 N N . MET A 1 196 ? 5.496 -18.781 -0.301 1 96.69 196 MET A N 1
ATOM 1531 C CA . MET A 1 196 ? 6.336 -19.609 0.567 1 96.69 196 MET A CA 1
ATOM 1532 C C . MET A 1 196 ? 7.586 -18.844 0.992 1 96.69 196 MET A C 1
ATOM 1534 O O . MET A 1 196 ? 8.234 -18.188 0.168 1 96.69 196 MET A O 1
ATOM 1538 N N . ARG A 1 197 ? 7.906 -18.984 2.234 1 96.31 197 ARG A N 1
ATOM 1539 C CA . ARG A 1 197 ? 9.023 -18.203 2.768 1 96.31 197 ARG A CA 1
ATOM 1540 C C . ARG A 1 197 ? 10.352 -18.875 2.445 1 96.31 197 ARG A C 1
ATOM 1542 O O . ARG A 1 197 ? 11.023 -19.391 3.338 1 96.31 197 ARG A O 1
ATOM 1549 N N . THR A 1 198 ? 10.781 -18.797 1.287 1 95.31 198 THR A N 1
ATOM 1550 C CA . THR A 1 198 ? 12.055 -19.328 0.832 1 95.31 198 THR A CA 1
ATOM 1551 C C . THR A 1 198 ? 13.164 -18.281 0.961 1 95.31 198 THR A C 1
ATOM 1553 O O . THR A 1 198 ? 14.25 -18.453 0.414 1 95.31 198 THR A O 1
ATOM 1556 N N . PHE A 1 199 ? 12.883 -17.188 1.573 1 95.81 199 PHE A N 1
ATOM 1557 C CA . PHE A 1 199 ? 13.773 -16.047 1.701 1 95.81 199 PHE A CA 1
ATOM 1558 C C . PHE A 1 199 ? 13.758 -15.5 3.127 1 95.81 199 PHE A C 1
ATOM 1560 O O . PHE A 1 199 ? 12.914 -15.898 3.938 1 95.81 199 PHE A O 1
ATOM 1567 N N . GLU A 1 200 ? 14.734 -14.672 3.428 1 94.88 200 GLU A N 1
ATOM 1568 C CA . GLU A 1 200 ? 14.828 -14 4.723 1 94.88 200 GLU A CA 1
ATOM 1569 C C . GLU A 1 200 ? 15.18 -12.523 4.555 1 94.88 200 GLU A C 1
ATOM 1571 O O . GLU A 1 200 ? 15.602 -12.102 3.479 1 94.88 200 GLU A O 1
ATOM 1576 N N . THR A 1 201 ? 14.898 -11.805 5.57 1 92.38 201 THR A N 1
ATOM 1577 C CA . THR A 1 201 ? 15.305 -10.406 5.547 1 92.38 201 THR A CA 1
ATOM 1578 C C . THR A 1 201 ? 16.812 -10.281 5.75 1 92.38 201 THR A C 1
ATOM 1580 O O . THR A 1 201 ? 17.484 -11.273 6.031 1 92.38 201 THR A O 1
ATOM 1583 N N . TRP A 1 202 ? 17.359 -9.07 5.641 1 88.81 202 TRP A N 1
ATOM 1584 C CA . TRP A 1 202 ? 18.781 -8.836 5.836 1 88.81 202 TRP A CA 1
ATOM 1585 C C . TRP A 1 202 ? 19.188 -9.156 7.27 1 88.81 202 TRP A C 1
ATOM 1587 O O . TRP A 1 202 ? 20.312 -9.602 7.516 1 88.81 202 TRP A O 1
ATOM 1597 N N . LYS A 1 203 ? 18.234 -8.961 8.219 1 86.06 203 LYS A N 1
ATOM 1598 C CA . LYS A 1 203 ? 18.531 -9.195 9.633 1 86.06 203 LYS A CA 1
ATOM 1599 C C . LYS A 1 203 ? 18.188 -10.625 10.039 1 86.06 203 LYS A C 1
ATOM 1601 O O . LYS A 1 203 ? 18.484 -11.047 11.156 1 86.06 203 LYS A O 1
ATOM 1606 N N . GLY A 1 204 ? 17.516 -11.273 9.195 1 82.06 204 GLY A N 1
ATOM 1607 C CA . GLY A 1 204 ? 17.266 -12.664 9.523 1 82.06 204 GLY A CA 1
ATOM 1608 C C . GLY A 1 204 ? 15.797 -13.047 9.383 1 82.06 204 GLY A C 1
ATOM 1609 O O . GLY A 1 204 ? 14.984 -12.25 8.906 1 82.06 204 GLY A O 1
ATOM 1610 N N . PHE A 1 205 ? 15.469 -14.258 9.906 1 75.81 205 PHE A N 1
ATOM 1611 C CA . PHE A 1 205 ? 14.211 -14.93 9.594 1 75.81 205 PHE A CA 1
ATOM 1612 C C . PHE A 1 205 ? 13.078 -14.391 10.461 1 75.81 205 PHE A C 1
ATOM 1614 O O . PHE A 1 205 ? 11.906 -14.531 10.117 1 75.81 205 PHE A O 1
ATOM 1621 N N . GLU A 1 206 ? 13.383 -13.656 11.391 1 79.56 206 GLU A N 1
ATOM 1622 C CA . GLU A 1 206 ? 12.32 -13.281 12.32 1 79.56 206 GLU A CA 1
ATOM 1623 C C . GLU A 1 206 ? 11.695 -11.945 11.938 1 79.56 206 GLU A C 1
ATOM 1625 O O . GLU A 1 206 ? 10.648 -11.57 12.469 1 79.56 206 GLU A O 1
ATOM 1630 N N . GLU A 1 207 ? 12.234 -11.344 10.992 1 89.19 207 GLU A N 1
ATOM 1631 C CA . GLU A 1 207 ? 11.711 -10.023 10.633 1 89.19 207 GLU A CA 1
ATOM 1632 C C . GLU A 1 207 ? 10.586 -10.133 9.609 1 89.19 207 GLU A C 1
ATOM 1634 O O . GLU A 1 207 ? 10.641 -10.969 8.703 1 89.19 207 GLU A O 1
ATOM 1639 N N . PRO A 1 208 ? 9.648 -9.25 9.758 1 93.81 208 PRO A N 1
ATOM 1640 C CA . PRO A 1 208 ? 8.461 -9.359 8.906 1 93.81 208 PRO A CA 1
ATOM 1641 C C . PRO A 1 208 ? 8.648 -8.711 7.539 1 93.81 208 PRO A C 1
ATOM 1643 O O . PRO A 1 208 ? 9.594 -7.945 7.344 1 93.81 208 PRO A O 1
ATOM 1646 N N . PHE A 1 209 ? 7.848 -9.156 6.664 1 96.62 209 PHE A N 1
ATOM 1647 C CA . PHE A 1 209 ? 7.73 -8.555 5.34 1 96.62 209 PHE A CA 1
ATOM 1648 C C . PHE A 1 209 ? 6.438 -7.758 5.223 1 96.62 209 PHE A C 1
ATOM 1650 O O . PHE A 1 209 ? 5.602 -7.781 6.129 1 96.62 209 PHE A O 1
ATOM 1657 N N . THR A 1 210 ? 6.328 -6.977 4.184 1 96.69 210 THR A N 1
ATOM 1658 C CA . THR A 1 210 ? 5.152 -6.141 3.971 1 96.69 210 THR A CA 1
ATOM 1659 C C . THR A 1 210 ? 4.027 -6.945 3.322 1 96.69 210 THR A C 1
ATOM 1661 O O . THR A 1 210 ? 3.111 -6.371 2.73 1 96.69 210 THR A O 1
ATOM 1664 N N . PHE A 1 211 ? 4.133 -8.234 3.346 1 97.12 211 PHE A N 1
ATOM 1665 C CA . PHE A 1 211 ? 3.146 -9.219 2.912 1 97.12 211 PHE A CA 1
ATOM 1666 C C . PHE A 1 211 ? 3.225 -10.484 3.768 1 97.12 211 PHE A C 1
ATOM 1668 O O . PHE A 1 211 ? 4.191 -10.68 4.504 1 97.12 211 PHE A O 1
ATOM 1675 N N . ASN A 1 212 ? 2.221 -11.281 3.713 1 97.12 212 ASN A N 1
ATOM 1676 C CA . ASN A 1 212 ? 2.213 -12.539 4.461 1 97.12 212 ASN A CA 1
ATOM 1677 C C . ASN A 1 212 ? 3.006 -13.625 3.742 1 97.12 212 ASN A C 1
ATOM 1679 O O . ASN A 1 212 ? 3.121 -13.602 2.516 1 97.12 212 ASN A O 1
ATOM 1683 N N . THR A 1 213 ? 3.525 -14.5 4.535 1 96.81 213 THR A N 1
ATOM 1684 C CA . THR A 1 213 ? 4.211 -15.672 3.996 1 96.81 213 THR A CA 1
ATOM 1685 C C . THR A 1 213 ? 3.711 -16.938 4.672 1 96.81 213 THR A C 1
ATOM 1687 O O . THR A 1 213 ? 3.074 -16.891 5.727 1 96.81 213 THR A O 1
ATOM 1690 N N . ARG A 1 214 ? 3.922 -18 4.055 1 95.56 214 ARG A N 1
ATOM 1691 C CA . ARG A 1 214 ? 3.68 -19.312 4.648 1 95.56 214 ARG A CA 1
ATOM 1692 C C . ARG A 1 214 ? 4.973 -20.109 4.758 1 95.56 214 ARG A C 1
ATOM 1694 O O . ARG A 1 214 ? 5.953 -19.812 4.074 1 95.56 214 ARG A O 1
ATOM 1701 N N . PRO A 1 215 ? 5.008 -21.094 5.594 1 94.06 215 PRO A N 1
ATOM 1702 C CA . PRO A 1 215 ? 6.258 -21.812 5.852 1 94.06 215 PRO A CA 1
ATOM 1703 C C . PRO A 1 215 ? 6.789 -22.516 4.609 1 94.06 215 PRO A C 1
ATOM 1705 O O . PRO A 1 215 ? 6.008 -23.016 3.797 1 94.06 215 PRO A O 1
ATOM 1708 N N . ASN A 1 216 ? 8.062 -22.469 4.543 1 92.94 216 ASN A N 1
ATOM 1709 C CA . ASN A 1 216 ? 8.773 -23.344 3.617 1 92.94 216 ASN A CA 1
ATOM 1710 C C . ASN A 1 216 ? 9.18 -24.656 4.281 1 92.94 216 ASN A C 1
ATOM 1712 O O . ASN A 1 216 ? 10.273 -24.766 4.844 1 92.94 216 ASN A O 1
ATOM 1716 N N . TYR A 1 217 ? 8.359 -25.625 4.148 1 87.31 217 TYR A N 1
ATOM 1717 C CA . TYR A 1 217 ? 8.555 -26.875 4.887 1 87.31 217 TYR A CA 1
ATOM 1718 C C . TYR A 1 217 ? 9.789 -27.609 4.387 1 87.31 217 TYR A C 1
ATOM 1720 O O . TYR A 1 217 ? 10.047 -27.656 3.184 1 87.31 217 TYR A O 1
ATOM 1728 N N . ILE A 1 218 ? 10.398 -28.188 5.414 1 84 218 ILE A N 1
ATOM 1729 C CA . ILE A 1 218 ? 11.578 -28.984 5.109 1 84 218 ILE A CA 1
ATOM 1730 C C . ILE A 1 218 ? 11.164 -30.438 4.859 1 84 218 ILE A C 1
ATOM 1732 O O . ILE A 1 218 ? 11.789 -31.141 4.055 1 84 218 ILE A O 1
ATOM 1736 N N . GLU A 1 219 ? 10.086 -30.812 5.484 1 86.62 219 GLU A N 1
ATOM 1737 C CA . GLU A 1 219 ? 9.586 -32.188 5.324 1 86.62 219 GLU A CA 1
ATOM 1738 C C . GLU A 1 219 ? 9.141 -32.438 3.887 1 86.62 219 GLU A C 1
ATOM 1740 O O . GLU A 1 219 ? 8.297 -31.719 3.352 1 86.62 219 GLU A O 1
ATOM 1745 N N . PRO A 1 220 ? 9.688 -33.5 3.342 1 85.31 220 PRO A N 1
ATOM 1746 C CA . PRO A 1 220 ? 9.445 -33.75 1.922 1 85.31 220 PRO A CA 1
ATOM 1747 C C . PRO A 1 220 ? 7.961 -33.906 1.597 1 85.31 220 PRO A C 1
ATOM 1749 O O . PRO A 1 220 ? 7.516 -33.5 0.523 1 85.31 220 PRO A O 1
ATOM 1752 N N . CYS A 1 221 ? 7.215 -34.438 2.545 1 88.44 221 CYS A N 1
ATOM 1753 C CA . CYS A 1 221 ? 5.816 -34.719 2.25 1 88.44 221 CYS A CA 1
ATOM 1754 C C . CYS A 1 221 ? 4.949 -33.5 2.504 1 88.44 221 CYS A C 1
ATOM 1756 O O . CYS A 1 221 ? 3.721 -33.594 2.479 1 88.44 221 CYS A O 1
ATOM 1758 N N . GLN A 1 222 ? 5.617 -32.375 2.697 1 88.12 222 GLN A N 1
ATOM 1759 C CA . GLN A 1 222 ? 4.895 -31.141 2.893 1 88.12 222 GLN A CA 1
ATOM 1760 C C . GLN A 1 222 ? 5.301 -30.094 1.851 1 88.12 222 GLN A C 1
ATOM 1762 O O . GLN A 1 222 ? 4.797 -28.969 1.86 1 88.12 222 GLN A O 1
ATOM 1767 N N . ARG A 1 223 ? 6.125 -30.516 0.97 1 90.25 223 ARG A N 1
ATOM 1768 C CA . ARG A 1 223 ? 6.629 -29.609 -0.053 1 90.25 223 ARG A CA 1
ATOM 1769 C C . ARG A 1 223 ? 5.973 -29.891 -1.401 1 90.25 223 ARG A C 1
ATOM 1771 O O . ARG A 1 223 ? 5.605 -31.031 -1.699 1 90.25 223 ARG A O 1
ATOM 1778 N N . PRO A 1 224 ? 5.891 -28.875 -2.182 1 93.88 224 PRO A N 1
ATOM 1779 C CA . PRO A 1 224 ? 5.418 -29.125 -3.547 1 93.88 224 PRO A CA 1
ATOM 1780 C C . PRO A 1 224 ? 6.5 -29.703 -4.453 1 93.88 224 PRO A C 1
ATOM 1782 O O . PRO A 1 224 ? 7.691 -29.594 -4.141 1 93.88 224 PRO A O 1
ATOM 1785 N N . ILE A 1 225 ? 6.047 -30.406 -5.457 1 93.25 225 ILE A N 1
ATOM 1786 C CA . ILE A 1 225 ? 6.941 -30.734 -6.559 1 93.25 225 ILE A CA 1
ATOM 1787 C C . ILE A 1 225 ? 7.113 -29.516 -7.465 1 93.25 225 ILE A C 1
ATOM 1789 O O . ILE A 1 225 ? 6.129 -28.953 -7.945 1 93.25 225 ILE A O 1
ATOM 1793 N N . GLU A 1 226 ? 8.328 -29.156 -7.711 1 94.88 226 GLU A N 1
ATOM 1794 C CA . GLU A 1 226 ? 8.594 -27.891 -8.383 1 94.88 226 GLU A CA 1
ATOM 1795 C C . GLU A 1 226 ? 9.102 -28.109 -9.805 1 94.88 226 GLU A C 1
ATOM 1797 O O . GLU A 1 226 ? 9.898 -29.016 -10.055 1 94.88 226 GLU A O 1
ATOM 1802 N N . TYR A 1 227 ? 8.609 -27.375 -10.656 1 96.81 227 TYR A N 1
ATOM 1803 C CA . TYR A 1 227 ? 9.023 -27.312 -12.055 1 96.81 227 TYR A CA 1
ATOM 1804 C C . TYR A 1 227 ? 9.453 -25.906 -12.438 1 96.81 227 TYR A C 1
ATOM 1806 O O . TYR A 1 227 ? 8.906 -24.922 -11.93 1 96.81 227 TYR A O 1
ATOM 1814 N N . TYR A 1 228 ? 10.438 -25.797 -13.328 1 98 228 TYR A N 1
ATOM 1815 C CA . TYR A 1 228 ? 10.898 -24.5 -13.773 1 98 228 TYR A CA 1
ATOM 1816 C C . TYR A 1 228 ? 10.93 -24.406 -15.297 1 98 228 TYR A C 1
ATOM 1818 O O . TYR A 1 228 ? 11.062 -25.438 -15.977 1 98 228 TYR A O 1
ATOM 1826 N N . LEU A 1 229 ? 10.875 -23.25 -15.773 1 98.31 229 LEU A N 1
ATOM 1827 C CA . LEU A 1 229 ? 10.758 -22.984 -17.203 1 98.31 229 LEU A CA 1
ATOM 1828 C C . LEU A 1 229 ? 11.922 -23.609 -17.969 1 98.31 229 LEU A C 1
ATOM 1830 O O . LEU A 1 229 ? 13.086 -23.406 -17.594 1 98.31 229 LEU A O 1
ATOM 1834 N N . ASP A 1 230 ? 11.555 -24.328 -18.969 1 96.62 230 ASP A N 1
ATOM 1835 C CA . ASP A 1 230 ? 12.539 -24.938 -19.859 1 96.62 230 ASP A CA 1
ATOM 1836 C C . ASP A 1 230 ? 12.5 -24.312 -21.25 1 96.62 230 ASP A C 1
ATOM 1838 O O . ASP A 1 230 ? 13.516 -23.844 -21.766 1 96.62 230 ASP A O 1
ATOM 1842 N N . ARG A 1 231 ? 11.234 -24.281 -21.812 1 96.88 231 ARG A N 1
ATOM 1843 C CA . ARG A 1 231 ? 11.086 -23.75 -23.156 1 96.88 231 ARG A CA 1
ATOM 1844 C C . ARG A 1 231 ? 9.812 -22.906 -23.281 1 96.88 231 ARG A C 1
ATOM 1846 O O . ARG A 1 231 ? 8.859 -23.109 -22.531 1 96.88 231 ARG A O 1
ATOM 1853 N N . VAL A 1 232 ? 9.898 -21.938 -24.172 1 97.56 232 VAL A N 1
ATOM 1854 C CA . VAL A 1 232 ? 8.75 -21.094 -24.469 1 97.56 232 VAL A CA 1
ATOM 1855 C C . VAL A 1 232 ? 8.57 -20.969 -25.984 1 97.56 232 VAL A C 1
ATOM 1857 O O . VAL A 1 232 ? 9.539 -20.719 -26.719 1 97.56 232 VAL A O 1
ATOM 1860 N N . PHE A 1 233 ? 7.336 -21.219 -26.438 1 96.44 233 PHE A N 1
ATOM 1861 C CA . PHE A 1 233 ? 7.004 -21.109 -27.859 1 96.44 233 PHE A CA 1
ATOM 1862 C C . PHE A 1 233 ? 5.809 -20.188 -28.062 1 96.44 233 PHE A C 1
ATOM 1864 O O . PHE A 1 233 ? 4.891 -20.156 -27.234 1 96.44 233 PHE A O 1
ATOM 1871 N N . GLU A 1 234 ? 5.883 -19.453 -29.078 1 95.12 234 GLU A N 1
ATOM 1872 C CA . GLU A 1 234 ? 4.711 -18.734 -29.578 1 95.12 234 GLU A CA 1
ATOM 1873 C C . GLU A 1 234 ? 4.051 -19.5 -30.734 1 95.12 234 GLU A C 1
ATOM 1875 O O . GLU A 1 234 ? 4.699 -19.812 -31.734 1 95.12 234 GLU A O 1
ATOM 1880 N N . LEU A 1 235 ? 2.82 -19.734 -30.5 1 94.31 235 LEU A N 1
ATOM 1881 C CA . LEU A 1 235 ? 2.092 -20.5 -31.5 1 94.31 235 LEU A CA 1
ATOM 1882 C C . LEU A 1 235 ? 1.443 -19.578 -32.531 1 94.31 235 LEU A C 1
ATOM 1884 O O . LEU A 1 235 ? 1.216 -18.391 -32.25 1 94.31 235 LEU A O 1
ATOM 1888 N N . ASP A 1 236 ? 1.103 -20.047 -33.688 1 91.12 236 ASP A N 1
ATOM 1889 C CA . ASP A 1 236 ? 0.563 -19.266 -34.812 1 91.12 236 ASP A CA 1
ATOM 1890 C C . ASP A 1 236 ? -0.843 -18.766 -34.5 1 91.12 236 ASP A C 1
ATOM 1892 O O . ASP A 1 236 ? -1.285 -17.75 -35.031 1 91.12 236 ASP A O 1
ATOM 1896 N N . ASN A 1 237 ? -1.476 -19.312 -33.562 1 92.62 237 ASN A N 1
ATOM 1897 C CA . ASN A 1 237 ? -2.857 -18.953 -33.281 1 92.62 237 ASN A CA 1
ATOM 1898 C C . ASN A 1 237 ? -2.939 -17.891 -32.188 1 92.62 237 ASN A C 1
ATOM 1900 O O . ASN A 1 237 ? -4.008 -17.656 -31.625 1 92.62 237 ASN A O 1
ATOM 1904 N N . GLY A 1 238 ? -1.809 -17.281 -31.859 1 94.88 238 GLY A N 1
ATOM 1905 C CA . GLY A 1 238 ? -1.802 -16.219 -30.844 1 94.88 238 GLY A CA 1
ATOM 1906 C C . GLY A 1 238 ? -1.673 -16.75 -29.438 1 94.88 238 GLY A C 1
ATOM 1907 O O . GLY A 1 238 ? -1.92 -16.031 -28.469 1 94.88 238 GLY A O 1
ATOM 1908 N N . GLU A 1 239 ? -1.302 -18 -29.344 1 97.31 239 GLU A N 1
ATOM 1909 C CA . GLU A 1 239 ? -1.115 -18.609 -28.047 1 97.31 239 GLU A CA 1
ATOM 1910 C C . GLU A 1 239 ? 0.361 -18.875 -27.766 1 97.31 239 GLU A C 1
ATOM 1912 O O . GLU A 1 239 ? 1.194 -18.797 -28.672 1 97.31 239 GLU A O 1
ATOM 1917 N N . THR A 1 240 ? 0.612 -19.016 -26.484 1 98.31 240 THR A N 1
ATOM 1918 C CA . THR A 1 240 ? 1.938 -19.453 -26.062 1 98.31 240 THR A CA 1
ATOM 1919 C C . THR A 1 240 ? 1.885 -20.891 -25.547 1 98.31 240 THR A C 1
ATOM 1921 O O . THR A 1 240 ? 0.85 -21.344 -25.047 1 98.31 240 THR A O 1
ATOM 1924 N N . LEU A 1 241 ? 2.926 -21.625 -25.812 1 98.44 241 LEU A N 1
ATOM 1925 C CA . LEU A 1 241 ? 3.193 -22.906 -25.172 1 98.44 241 LEU A CA 1
ATOM 1926 C C . LEU A 1 241 ? 4.492 -22.875 -24.391 1 98.44 241 LEU A C 1
ATOM 1928 O O . LEU A 1 241 ? 5.562 -22.609 -24.938 1 98.44 241 LEU A O 1
ATOM 1932 N N . THR A 1 242 ? 4.375 -23 -23.109 1 98.62 242 THR A N 1
ATOM 1933 C CA . THR A 1 242 ? 5.555 -23.078 -22.266 1 98.62 242 THR A CA 1
ATOM 1934 C C . THR A 1 242 ? 5.699 -24.453 -21.641 1 98.62 242 THR A C 1
ATOM 1936 O O . THR A 1 242 ? 4.707 -25.094 -21.281 1 98.62 242 THR A O 1
ATOM 1939 N N . SER A 1 243 ? 6.938 -24.922 -21.547 1 98.31 243 SER A N 1
ATOM 1940 C CA . SER A 1 243 ? 7.258 -26.203 -20.922 1 98.31 243 SER A CA 1
ATOM 1941 C C . SER A 1 243 ? 8.141 -26.016 -19.688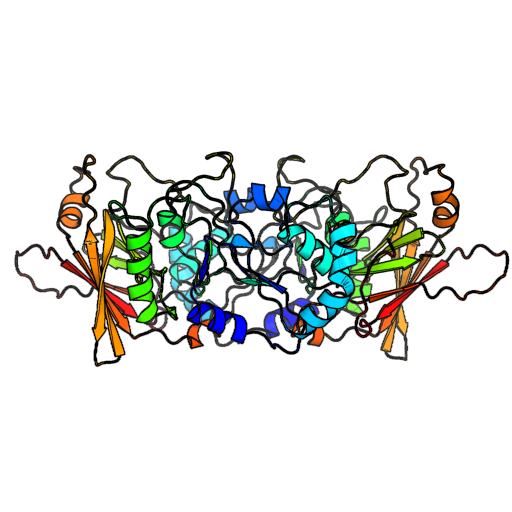 1 98.31 243 SER A C 1
ATOM 1943 O O . SER A 1 243 ? 9.07 -25.203 -19.703 1 98.31 243 SER A O 1
ATOM 1945 N N . TYR A 1 244 ? 7.82 -26.703 -18.688 1 98.25 244 TYR A N 1
ATOM 1946 C CA . TYR A 1 244 ? 8.531 -26.656 -17.406 1 98.25 244 TYR A CA 1
ATOM 1947 C C . TYR A 1 244 ? 9.07 -28.031 -17.031 1 98.25 244 TYR A C 1
ATOM 1949 O O . TYR A 1 244 ? 8.367 -29.031 -17.125 1 98.25 244 TYR A O 1
ATOM 1957 N N . LYS A 1 245 ? 10.266 -28.078 -16.594 1 96.5 245 LYS A N 1
ATOM 1958 C CA . LYS A 1 245 ? 10.906 -29.328 -16.234 1 96.5 245 LYS A CA 1
ATOM 1959 C C . LYS A 1 245 ? 11.07 -29.438 -14.711 1 96.5 245 LYS A C 1
ATOM 1961 O O . LYS A 1 245 ? 11.367 -28.453 -14.047 1 96.5 245 LYS A O 1
ATOM 1966 N N . ARG A 1 246 ? 10.867 -30.656 -14.25 1 94.06 2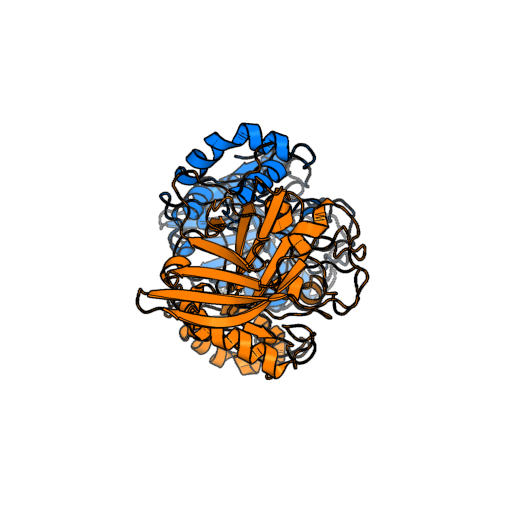46 ARG A N 1
ATOM 1967 C CA . ARG A 1 246 ? 11.039 -30.906 -12.82 1 94.06 246 ARG A CA 1
ATOM 1968 C C . ARG A 1 246 ? 12.492 -30.734 -12.398 1 94.06 246 ARG A C 1
ATOM 1970 O O . ARG A 1 246 ? 13.406 -31.156 -13.117 1 94.06 246 ARG A O 1
ATOM 1977 N N . ILE A 1 247 ? 12.68 -29.953 -11.32 1 82.38 247 ILE A N 1
ATOM 1978 C CA . ILE A 1 247 ? 14.039 -29.781 -10.812 1 82.38 247 ILE A CA 1
ATOM 1979 C C . ILE A 1 247 ? 14.352 -30.891 -9.82 1 82.38 247 ILE A C 1
ATOM 1981 O O . ILE A 1 247 ? 13.539 -31.203 -8.945 1 82.38 247 ILE A O 1
ATOM 1985 N N . GLY A 1 248 ? 15.039 -31.906 -10.242 1 64.25 248 GLY A N 1
ATOM 1986 C CA . GLY A 1 248 ? 15.414 -33.094 -9.484 1 64.25 248 GLY A CA 1
ATOM 1987 C C . GLY A 1 248 ? 15.961 -32.75 -8.109 1 64.25 248 GLY A C 1
ATOM 1988 O O . GLY A 1 248 ? 16.828 -31.891 -7.965 1 64.25 248 GLY A O 1
ATOM 1989 N N . ASP A 1 249 ? 15.109 -32.469 -7.09 1 58.34 249 ASP A N 1
ATOM 1990 C CA . ASP A 1 249 ? 15.68 -32.375 -5.75 1 58.34 249 ASP A CA 1
ATOM 1991 C C . ASP A 1 249 ? 16.312 -33.688 -5.324 1 58.34 249 ASP A C 1
ATOM 1993 O O . ASP A 1 249 ? 15.703 -34.75 -5.438 1 58.34 249 ASP A O 1
ATOM 1997 N N . TYR A 1 250 ? 17.734 -33.719 -5.289 1 53.69 250 TYR A N 1
ATOM 1998 C CA . TYR A 1 250 ? 18.484 -34.844 -4.766 1 53.69 250 TYR A CA 1
ATOM 1999 C C . TYR A 1 250 ? 18.016 -35.219 -3.367 1 53.69 250 TYR A C 1
ATOM 2001 O O . TYR A 1 250 ? 18.5 -36.188 -2.773 1 53.69 250 TYR A O 1
ATOM 2009 N N . ASN A 1 251 ? 17.062 -34.406 -2.865 1 56.44 251 ASN A N 1
ATOM 2010 C CA . ASN A 1 251 ? 16.734 -34.719 -1.476 1 56.44 251 ASN A CA 1
ATOM 2011 C C . ASN A 1 251 ? 15.695 -35.812 -1.369 1 56.44 251 ASN A C 1
ATOM 2013 O O . ASN A 1 251 ? 15.148 -36.281 -2.381 1 56.44 251 ASN A O 1
ATOM 2017 N N . LYS A 1 252 ? 15.594 -36.375 -0.157 1 66.12 252 LYS A N 1
ATOM 2018 C CA . LYS A 1 252 ? 14.648 -37.406 0.216 1 66.12 252 LYS A CA 1
ATOM 2019 C C . LYS A 1 252 ? 13.25 -37.094 -0.316 1 66.12 252 LYS A C 1
ATOM 2021 O O . LYS A 1 252 ? 12.75 -36 -0.146 1 66.12 252 LYS A O 1
ATOM 2026 N N . GLN A 1 253 ? 12.805 -38 -1.158 1 76.25 253 GLN A N 1
ATOM 2027 C CA . GLN A 1 253 ? 11.453 -37.875 -1.699 1 76.25 253 GLN A CA 1
ATOM 2028 C C . GLN A 1 253 ? 10.422 -38.438 -0.732 1 76.25 253 GLN A C 1
ATOM 2030 O O . GLN A 1 253 ? 10.75 -39.25 0.133 1 76.25 253 GLN A O 1
ATOM 2035 N N . CYS A 1 254 ? 9.297 -37.719 -0.814 1 82.94 254 CYS A N 1
ATOM 2036 C CA . CYS A 1 254 ? 8.195 -38.219 0.017 1 82.94 254 CYS A CA 1
ATOM 2037 C C . CYS A 1 254 ? 7.754 -39.594 -0.4 1 82.94 254 CYS A C 1
ATOM 2039 O O . CYS A 1 254 ? 7.531 -39.875 -1.584 1 82.94 254 CYS A O 1
ATOM 2041 N N . ASP A 1 255 ? 7.637 -40.594 0.597 1 83.62 255 ASP A N 1
ATOM 2042 C CA . ASP A 1 255 ? 7.242 -41.969 0.327 1 83.62 255 ASP A CA 1
ATOM 2043 C C . ASP A 1 255 ? 5.738 -42.156 0.515 1 83.62 255 ASP A C 1
ATOM 2045 O O . ASP A 1 255 ? 5.215 -43.25 0.329 1 83.62 255 ASP A O 1
ATOM 2049 N N . ASN A 1 256 ? 5.086 -41.125 0.663 1 85.06 256 ASN A N 1
ATOM 2050 C CA . ASN A 1 256 ? 3.633 -41.188 0.81 1 85.06 256 ASN A CA 1
ATOM 2051 C C . ASN A 1 256 ? 2.953 -41.594 -0.494 1 85.06 256 ASN A C 1
ATOM 2053 O O . ASN A 1 256 ? 3.375 -41.188 -1.575 1 85.06 256 ASN A O 1
ATOM 2057 N N . GLU A 1 257 ? 1.973 -42.438 -0.39 1 85.75 257 GLU A N 1
ATOM 2058 C CA . GLU A 1 257 ? 1.258 -42.969 -1.538 1 85.75 257 GLU A CA 1
ATOM 2059 C C . GLU A 1 257 ? 0.665 -41.875 -2.402 1 85.75 257 GLU A C 1
ATOM 2061 O O . GLU A 1 257 ? 0.566 -42 -3.623 1 85.75 257 GLU A O 1
ATOM 2066 N N . ASN A 1 258 ? 0.341 -40.812 -1.803 1 87.12 258 ASN A N 1
ATOM 2067 C CA . ASN A 1 258 ? -0.274 -39.688 -2.533 1 87.12 258 ASN A CA 1
ATOM 2068 C C . ASN A 1 258 ? 0.739 -38.969 -3.416 1 87.12 258 ASN A C 1
ATOM 2070 O O . ASN A 1 258 ? 0.363 -38.281 -4.375 1 87.12 258 ASN A O 1
ATOM 2074 N N . TYR A 1 259 ? 1.987 -39.125 -3.143 1 90.75 259 TYR A N 1
ATOM 2075 C CA . TYR A 1 259 ? 3.029 -38.406 -3.863 1 90.75 259 TYR A CA 1
ATOM 2076 C C . TYR A 1 259 ? 3.496 -39.188 -5.082 1 90.75 259 TYR A C 1
ATOM 2078 O O . TYR A 1 259 ? 4.023 -38.625 -6.039 1 90.75 259 TYR A O 1
ATOM 2086 N N . SER A 1 260 ? 3.346 -40.438 -5.07 1 88.38 260 SER A N 1
ATOM 2087 C CA . SER A 1 260 ? 3.92 -41.312 -6.098 1 88.38 260 SER A CA 1
ATOM 2088 C C . SER A 1 260 ? 3.426 -40.906 -7.488 1 88.38 260 SER A C 1
ATOM 2090 O O . SER A 1 260 ? 4.23 -40.688 -8.391 1 88.38 260 SER A O 1
ATOM 2092 N N . PRO A 1 261 ? 2.086 -40.812 -7.645 1 90.56 261 PRO A N 1
ATOM 2093 C CA . PRO A 1 261 ? 1.634 -40.406 -8.977 1 90.56 261 PRO A CA 1
ATOM 2094 C C . PRO A 1 261 ? 2.137 -39.031 -9.383 1 90.56 261 PRO A C 1
ATOM 2096 O O . PRO A 1 261 ? 2.418 -38.781 -10.562 1 90.56 261 PRO A O 1
ATOM 2099 N N . ALA A 1 262 ? 2.176 -38.125 -8.445 1 92.5 262 ALA A N 1
ATOM 2100 C CA . ALA A 1 262 ? 2.625 -36.75 -8.727 1 92.5 262 ALA A CA 1
ATOM 2101 C C . ALA A 1 262 ? 4.105 -36.719 -9.094 1 92.5 262 ALA A C 1
ATOM 2103 O O . ALA A 1 262 ? 4.531 -35.969 -9.953 1 92.5 262 ALA A O 1
ATOM 2104 N N . LEU A 1 263 ? 4.875 -37.562 -8.438 1 90.94 263 LEU A N 1
ATOM 2105 C CA . LEU A 1 263 ? 6.312 -37.656 -8.672 1 90.94 263 LEU A CA 1
ATOM 2106 C C . LEU A 1 263 ? 6.605 -38.219 -10.055 1 90.94 263 LEU A C 1
ATOM 2108 O O . LEU A 1 263 ? 7.715 -38.062 -10.578 1 90.94 263 LEU A O 1
ATOM 2112 N N . ALA A 1 264 ? 5.664 -38.844 -10.633 1 90.44 264 ALA A N 1
ATOM 2113 C CA . ALA A 1 264 ? 5.832 -39.406 -11.977 1 90.44 264 ALA A CA 1
ATOM 2114 C C . ALA A 1 264 ? 5.785 -38.312 -13.039 1 90.44 264 ALA A C 1
ATOM 2116 O O . ALA A 1 264 ? 6.234 -38.531 -14.164 1 90.44 264 ALA A O 1
ATOM 2117 N N . ILE A 1 265 ? 5.242 -37.188 -12.727 1 94.19 265 ILE A N 1
ATOM 2118 C CA . ILE A 1 265 ? 5.16 -36.062 -13.664 1 94.19 265 ILE A CA 1
ATOM 2119 C C . ILE A 1 265 ? 6.539 -35.438 -13.836 1 94.19 265 ILE A C 1
ATOM 2121 O O . ILE A 1 265 ? 7.086 -34.844 -12.898 1 94.19 265 ILE A O 1
ATOM 2125 N N . GLN A 1 266 ? 7.031 -35.469 -15.047 1 94.38 266 GLN A N 1
ATOM 2126 C CA . GLN A 1 266 ? 8.383 -34.969 -15.297 1 94.38 266 GLN A CA 1
ATOM 2127 C C . GLN A 1 266 ? 8.352 -33.562 -15.922 1 94.38 266 GLN A C 1
ATOM 2129 O O . GLN A 1 266 ? 9.32 -32.812 -15.812 1 94.38 266 GLN A O 1
ATOM 2134 N N . MET A 1 267 ? 7.266 -33.375 -16.594 1 96.81 267 MET A N 1
ATOM 2135 C CA . MET A 1 267 ? 7.141 -32.094 -17.312 1 96.81 267 MET A CA 1
ATOM 2136 C C . MET A 1 267 ? 5.715 -31.578 -17.219 1 96.81 267 MET A C 1
ATOM 2138 O O . MET A 1 267 ? 4.762 -32.344 -17.109 1 96.81 267 MET A O 1
ATOM 2142 N N . VAL A 1 268 ? 5.629 -30.297 -17.234 1 97.94 268 VAL A N 1
ATOM 2143 C CA . VAL A 1 268 ? 4.328 -29.641 -17.297 1 97.94 268 VAL A CA 1
ATOM 2144 C C . VAL A 1 268 ? 4.301 -28.672 -18.484 1 97.94 268 VAL A C 1
ATOM 2146 O O . VAL A 1 268 ? 5.203 -27.844 -18.641 1 97.94 268 VAL A O 1
ATOM 2149 N N . ASN A 1 269 ? 3.326 -28.781 -19.328 1 98.44 269 ASN A N 1
ATOM 2150 C CA . ASN A 1 269 ? 3.09 -27.844 -20.422 1 98.44 269 ASN A CA 1
ATOM 2151 C C . ASN A 1 269 ? 1.912 -26.922 -20.125 1 98.44 269 ASN A C 1
ATOM 2153 O O . ASN A 1 269 ? 0.881 -27.359 -19.625 1 98.44 269 ASN A O 1
ATOM 2157 N N . VAL A 1 270 ? 2.102 -25.641 -20.422 1 98.62 270 VAL A N 1
ATOM 2158 C CA . VAL A 1 270 ? 1.057 -24.656 -20.188 1 98.62 270 VAL A CA 1
ATOM 2159 C C . VAL A 1 270 ? 0.739 -23.922 -21.484 1 98.62 270 VAL A C 1
ATOM 2161 O O . VAL A 1 270 ? 1.639 -23.391 -22.141 1 98.62 270 VAL A O 1
ATOM 2164 N N . THR A 1 271 ? -0.501 -23.938 -21.891 1 98.44 271 THR A N 1
ATOM 2165 C CA . THR A 1 271 ? -0.962 -23.156 -23.031 1 98.44 271 THR A CA 1
ATOM 2166 C C . THR A 1 271 ? -1.843 -22 -22.578 1 98.44 271 THR A C 1
ATOM 2168 O O . THR A 1 271 ? -2.6 -22.125 -21.609 1 98.44 271 THR A O 1
ATOM 2171 N N . ALA A 1 272 ? -1.713 -20.906 -23.234 1 98.38 272 ALA A N 1
ATOM 2172 C CA .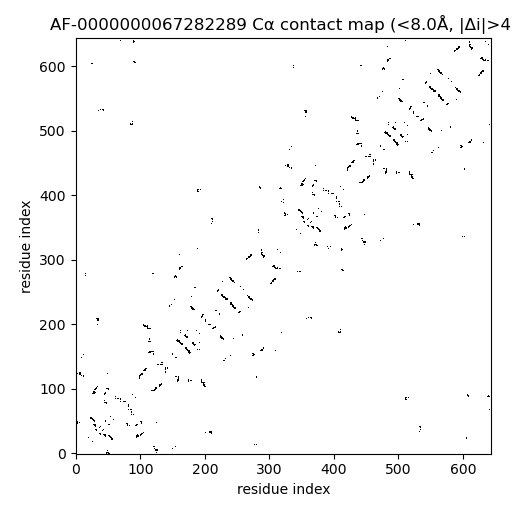 ALA A 1 272 ? -2.5 -19.719 -22.906 1 98.38 272 ALA A CA 1
ATOM 2173 C C . ALA A 1 272 ? -2.514 -18.719 -24.062 1 98.38 272 ALA A C 1
ATOM 2175 O O . ALA A 1 272 ? -1.518 -18.578 -24.781 1 98.38 272 ALA A O 1
ATOM 2176 N N . LYS A 1 273 ? -3.658 -18.078 -24.266 1 98.12 273 LYS A N 1
ATOM 2177 C CA . LYS A 1 273 ? -3.666 -16.938 -25.188 1 98.12 273 LYS A CA 1
ATOM 2178 C C . LYS A 1 273 ? -2.789 -15.797 -24.656 1 98.12 273 LYS A C 1
ATOM 2180 O O . LYS A 1 273 ? -2.764 -15.531 -23.453 1 98.12 273 LYS A O 1
ATOM 2185 N N . ILE A 1 274 ? -2.053 -15.219 -25.578 1 98.19 274 ILE A N 1
ATOM 2186 C CA . ILE A 1 274 ? -1.218 -14.094 -25.156 1 98.19 274 ILE A CA 1
ATOM 2187 C C . ILE A 1 274 ? -2.076 -13.055 -24.438 1 98.19 274 ILE A C 1
ATOM 2189 O O . ILE A 1 274 ? -3.129 -12.656 -24.953 1 98.19 274 ILE A O 1
ATOM 2193 N N . LEU A 1 275 ? -1.676 -12.664 -23.281 1 98 275 LEU A N 1
ATOM 2194 C CA . LEU A 1 275 ? -2.453 -11.781 -22.422 1 98 275 LEU A CA 1
ATOM 2195 C C . LEU A 1 275 ? -2.281 -10.328 -22.844 1 98 275 LEU A C 1
ATOM 2197 O O . LEU A 1 275 ? -1.161 -9.812 -22.875 1 98 275 LEU A O 1
ATOM 2201 N N . SER A 1 276 ? -3.344 -9.68 -23.203 1 97.06 276 SER A N 1
ATOM 2202 C CA . SER A 1 276 ? -3.303 -8.273 -23.594 1 97.06 276 SER A CA 1
ATOM 2203 C C . SER A 1 276 ? -2.904 -7.379 -22.438 1 97.06 276 SER A C 1
ATOM 2205 O O . SER A 1 276 ? -3.395 -7.555 -21.312 1 97.06 276 SER A O 1
ATOM 2207 N N . PRO A 1 277 ? -2.047 -6.402 -22.719 1 97.25 277 PRO A N 1
ATOM 2208 C CA . PRO A 1 277 ? -1.694 -5.461 -21.656 1 97.25 277 PRO A CA 1
ATOM 2209 C C . PRO A 1 277 ? -2.893 -4.656 -21.156 1 97.25 277 PRO A C 1
ATOM 2211 O O . PRO A 1 277 ? -2.832 -4.055 -20.078 1 97.25 277 PRO A O 1
ATOM 2214 N N . GLN A 1 278 ? -3.994 -4.617 -21.859 1 96.38 278 GLN A N 1
ATOM 2215 C CA . GLN A 1 278 ? -5.199 -3.885 -21.484 1 96.38 278 GLN A CA 1
ATOM 2216 C C . GLN A 1 278 ? -5.785 -4.418 -20.172 1 96.38 278 GLN A C 1
ATOM 2218 O O . GLN A 1 278 ? -6.535 -3.715 -19.484 1 96.38 278 GLN A O 1
ATOM 2223 N N . ILE A 1 279 ? -5.383 -5.664 -19.844 1 96.38 279 ILE A N 1
ATOM 2224 C CA . ILE A 1 279 ? -5.898 -6.277 -18.625 1 96.38 279 ILE A CA 1
ATOM 2225 C C . ILE A 1 279 ? -5.473 -5.453 -17.422 1 96.38 279 ILE A C 1
ATOM 2227 O O . ILE A 1 279 ? -6.176 -5.414 -16.406 1 96.38 279 ILE A O 1
ATOM 2231 N N . TRP A 1 280 ? -4.344 -4.75 -17.562 1 96.75 280 TRP A N 1
ATOM 2232 C CA . TRP A 1 280 ? -3.771 -4.023 -16.438 1 96.75 280 TRP A CA 1
ATOM 2233 C C . TRP A 1 280 ? -4.453 -2.672 -16.25 1 96.75 280 TRP A C 1
ATOM 2235 O O . TRP A 1 280 ? -4.137 -1.928 -15.328 1 96.75 280 TRP A O 1
ATOM 2245 N N . ARG A 1 281 ? -5.477 -2.34 -17.078 1 94.31 281 ARG A N 1
ATOM 2246 C CA . ARG A 1 281 ? -6.316 -1.155 -16.922 1 94.31 281 ARG A CA 1
ATOM 2247 C C . ARG A 1 281 ? -7.68 -1.519 -16.344 1 94.31 281 ARG A C 1
ATOM 2249 O O . ARG A 1 281 ? -8.523 -0.646 -16.156 1 94.31 281 ARG A O 1
ATOM 2256 N N . GLN A 1 282 ? -7.859 -2.795 -16.109 1 95.88 282 GLN A N 1
ATOM 2257 C CA . GLN A 1 282 ? -9.109 -3.314 -15.562 1 95.88 282 GLN A CA 1
ATOM 2258 C C . GLN A 1 282 ? -8.938 -3.752 -14.117 1 95.88 282 GLN A C 1
ATOM 2260 O O . GLN A 1 282 ? -7.836 -3.701 -13.57 1 95.88 282 GLN A O 1
ATOM 2265 N N . ALA A 1 283 ? -10.141 -4.086 -13.477 1 97.06 283 ALA A N 1
ATOM 2266 C CA . ALA A 1 283 ? -10.07 -4.672 -12.141 1 97.06 283 ALA A CA 1
ATOM 2267 C C . ALA A 1 283 ? -9.195 -5.918 -12.133 1 97.06 283 ALA A C 1
ATOM 2269 O O . ALA A 1 283 ? -9.32 -6.781 -13.008 1 97.06 283 ALA A O 1
ATOM 2270 N N . PRO A 1 284 ? -8.242 -5.941 -11.219 1 96.56 284 PRO A N 1
ATOM 2271 C CA . PRO A 1 284 ? -7.375 -7.125 -11.172 1 96.56 284 PRO A CA 1
ATOM 2272 C C . PRO A 1 284 ? -8.156 -8.406 -10.898 1 96.56 284 PRO A C 1
ATOM 2274 O O . PRO A 1 284 ? -9.016 -8.445 -10.016 1 96.56 284 PRO A O 1
ATOM 2277 N N . HIS A 1 285 ? -7.895 -9.406 -11.648 1 97.81 285 HIS A N 1
ATOM 2278 C CA . HIS A 1 285 ? -8.547 -10.703 -11.531 1 97.81 285 HIS A CA 1
ATOM 2279 C C . HIS A 1 285 ? -7.617 -11.828 -11.984 1 97.81 285 HIS A C 1
ATOM 2281 O O . HIS A 1 285 ? -7.145 -11.82 -13.125 1 97.81 285 HIS A O 1
ATOM 2287 N N . ARG A 1 286 ? -7.355 -12.711 -11.109 1 98.12 286 ARG A N 1
ATOM 2288 C CA . ARG A 1 286 ? -6.48 -13.828 -11.453 1 98.12 286 ARG A CA 1
ATOM 2289 C C . ARG A 1 286 ? -7.086 -14.672 -12.57 1 98.12 286 ARG A C 1
ATOM 2291 O O . ARG A 1 286 ? -8.273 -14.984 -12.547 1 98.12 286 ARG A O 1
ATOM 2298 N N . GLN A 1 287 ? -6.246 -15.039 -13.531 1 97.94 287 GLN A N 1
ATOM 2299 C CA . GLN A 1 287 ? -6.719 -15.914 -14.602 1 97.94 287 GLN A CA 1
ATOM 2300 C C . GLN A 1 287 ? -6.977 -17.328 -14.086 1 97.94 287 GLN A C 1
ATOM 2302 O O . GLN A 1 287 ? -6.305 -17.781 -13.164 1 97.94 287 GLN A O 1
ATOM 2307 N N . CYS A 1 288 ? -7.938 -17.984 -14.68 1 97.81 288 CYS A N 1
ATOM 2308 C CA . CYS A 1 288 ? -8.266 -19.359 -14.32 1 97.81 288 CYS A CA 1
ATOM 2309 C C . CYS A 1 288 ? -7.41 -20.344 -15.109 1 97.81 288 CYS A C 1
ATOM 2311 O O . CYS A 1 288 ? -6.801 -19.984 -16.109 1 97.81 288 CYS A O 1
ATOM 2313 N N . CYS A 1 289 ? -7.246 -21.516 -14.547 1 97.88 289 CYS A N 1
ATOM 2314 C CA . CYS A 1 289 ? -6.551 -22.578 -15.258 1 97.88 289 CYS A CA 1
ATOM 2315 C C . CYS A 1 289 ? -7.254 -23.922 -15.062 1 97.88 289 CYS A C 1
ATOM 2317 O O . CYS A 1 289 ? -8.164 -24.031 -14.234 1 97.88 289 CYS A O 1
ATOM 2319 N N . GLU A 1 290 ? -6.91 -24.844 -15.969 1 96.88 290 GLU A N 1
ATOM 2320 C CA . GLU A 1 290 ? -7.461 -26.188 -15.891 1 96.88 290 GLU A CA 1
ATOM 2321 C C . GLU A 1 290 ? -6.473 -27.219 -16.422 1 96.88 290 GLU A C 1
ATOM 2323 O O . GLU A 1 290 ? -5.66 -26.922 -17.297 1 96.88 290 GLU A O 1
ATOM 2328 N N . VAL A 1 291 ? -6.512 -28.375 -15.836 1 96.44 291 VAL A N 1
ATOM 2329 C CA . VAL A 1 291 ? -5.766 -29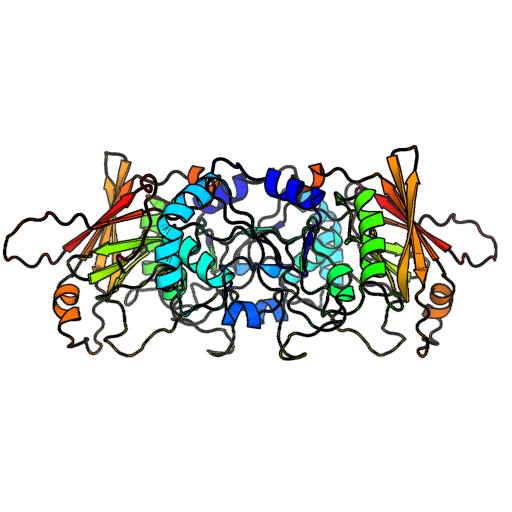.516 -16.344 1 96.44 291 VAL A CA 1
ATOM 2330 C C . VAL A 1 291 ? -6.492 -30.109 -17.547 1 96.44 291 VAL A C 1
ATOM 2332 O O . VAL A 1 291 ? -7.676 -30.438 -17.469 1 96.44 291 VAL A O 1
ATOM 2335 N N . ILE A 1 292 ? -5.801 -30.25 -18.656 1 94.75 292 ILE A N 1
ATOM 2336 C CA . ILE A 1 292 ? -6.508 -30.656 -19.875 1 94.75 292 ILE A CA 1
ATOM 2337 C C . ILE A 1 292 ? -5.973 -32 -20.344 1 94.75 292 ILE A C 1
ATOM 2339 O O . ILE A 1 292 ? -6.133 -32.375 -21.516 1 94.75 292 ILE A O 1
ATOM 2343 N N . ASN A 1 293 ? -5.301 -32.688 -19.469 1 87.81 293 ASN A N 1
ATOM 2344 C CA . ASN A 1 293 ? -4.898 -34.062 -19.812 1 87.81 293 ASN A CA 1
ATOM 2345 C C . ASN A 1 293 ? -6.098 -34.906 -20.188 1 87.81 293 ASN A C 1
ATOM 2347 O O . ASN A 1 293 ? -7.176 -34.781 -19.609 1 87.81 293 ASN A O 1
ATOM 2351 N N . GLY A 1 294 ? -6.281 -35.375 -21.594 1 68.5 294 GLY A N 1
ATOM 2352 C CA . GLY A 1 294 ? -7.355 -36.219 -22.078 1 68.5 294 GLY A CA 1
ATOM 2353 C C . GLY A 1 294 ? -7.648 -37.406 -21.156 1 68.5 294 GLY A C 1
ATOM 2354 O O . GLY A 1 294 ? -6.824 -37.75 -20.312 1 68.5 294 GLY A O 1
ATOM 2355 N N . GLU A 1 295 ? -9.055 -37.625 -20.766 1 57.19 295 GLU A N 1
ATOM 2356 C CA . GLU A 1 295 ? -9.516 -38.812 -20.062 1 57.19 295 GLU A CA 1
ATOM 2357 C C . GLU A 1 295 ? -8.906 -40.094 -20.641 1 57.19 295 GLU A C 1
ATOM 2359 O O . GLU A 1 295 ? -9.367 -41.188 -20.344 1 57.19 295 GLU A O 1
ATOM 2364 N N . ASP A 1 296 ? -8.047 -40 -21.516 1 49.38 296 ASP A N 1
ATOM 2365 C CA . ASP A 1 296 ? -7.766 -41.281 -22.125 1 49.38 296 ASP A CA 1
ATOM 2366 C C . ASP A 1 296 ? -7.387 -42.344 -21.078 1 49.38 296 ASP A C 1
ATOM 2368 O O . ASP A 1 296 ? -6.66 -42.031 -20.141 1 49.38 296 ASP A O 1
ATOM 2372 N N . ASN A 1 297 ? -8.305 -43.406 -20.875 1 46 297 ASN A N 1
ATOM 2373 C CA . ASN A 1 297 ? -8.336 -44.688 -20.172 1 46 297 ASN A CA 1
ATOM 2374 C C . ASN A 1 297 ? -6.949 -45.312 -20.062 1 46 297 ASN A C 1
ATOM 2376 O O . ASN A 1 297 ? -6.812 -46.5 -19.703 1 46 297 ASN A O 1
ATOM 2380 N N . SER A 1 298 ? -5.965 -45.125 -21.078 1 46.03 298 SER A N 1
ATOM 2381 C CA . SER A 1 298 ? -4.914 -46.125 -21.109 1 46.03 298 SER A CA 1
ATOM 2382 C C . SER A 1 298 ? -3.969 -45.969 -19.922 1 46.03 298 SER A C 1
ATOM 2384 O O . SER A 1 298 ? -3.854 -44.875 -19.359 1 46.03 298 SER A O 1
ATOM 2386 N N . ASN A 1 299 ? -3.557 -47.094 -19.25 1 48.22 299 ASN A N 1
ATOM 2387 C CA . ASN A 1 299 ? -2.604 -47.531 -18.234 1 48.22 299 ASN A CA 1
ATOM 2388 C C . ASN A 1 299 ? -1.32 -46.688 -18.297 1 48.22 299 ASN A C 1
ATOM 2390 O O . ASN A 1 299 ? -0.333 -47.031 -17.641 1 48.22 299 ASN A O 1
ATOM 2394 N N . ILE A 1 300 ? -1.139 -45.844 -19.266 1 51.72 300 ILE A N 1
ATOM 2395 C CA . ILE A 1 300 ? 0.172 -45.219 -19.422 1 51.72 300 ILE A CA 1
ATOM 2396 C C . ILE A 1 300 ? 0.229 -43.938 -18.594 1 51.72 300 ILE A C 1
ATOM 2398 O O . ILE A 1 300 ? -0.579 -43.031 -18.812 1 51.72 300 ILE A O 1
ATOM 2402 N N . ILE A 1 301 ? 0.818 -44.031 -17.422 1 58.28 301 ILE A N 1
ATOM 2403 C CA . ILE A 1 301 ? 1.09 -42.875 -16.547 1 58.28 301 ILE A CA 1
ATOM 2404 C C . ILE A 1 301 ? 1.653 -41.75 -17.375 1 58.28 301 ILE A C 1
ATOM 2406 O O . ILE A 1 301 ? 2.744 -41.844 -17.953 1 58.28 301 ILE A O 1
ATOM 2410 N N . ASP A 1 302 ? 0.878 -40.625 -17.719 1 72.44 302 ASP A N 1
ATOM 2411 C CA . ASP A 1 302 ? 1.352 -39.438 -18.406 1 72.44 302 ASP A CA 1
ATOM 2412 C C . ASP A 1 302 ? 2.42 -38.719 -17.594 1 72.44 302 ASP A C 1
ATOM 2414 O O . ASP A 1 302 ? 2.205 -38.406 -16.422 1 72.44 302 ASP A O 1
ATOM 2418 N N . THR A 1 303 ? 3.623 -38.688 -18.078 1 90.88 303 THR A N 1
ATOM 2419 C CA . THR A 1 303 ? 4.734 -38.031 -17.422 1 90.88 303 THR A CA 1
ATOM 2420 C C . THR A 1 303 ? 4.684 -36.531 -17.688 1 90.88 303 THR A C 1
ATOM 2422 O O . THR A 1 303 ? 5.5 -35.781 -17.141 1 90.88 303 THR A O 1
ATOM 2425 N N . VAL A 1 304 ? 3.643 -36.188 -18.516 1 95.44 304 VAL A N 1
ATOM 2426 C CA . VAL A 1 304 ? 3.523 -34.75 -18.844 1 95.44 304 VAL A CA 1
ATOM 2427 C C . VAL A 1 304 ? 2.143 -34.25 -18.438 1 95.44 304 VAL A C 1
ATOM 2429 O O . VAL A 1 304 ? 1.123 -34.812 -18.812 1 95.44 304 VAL A O 1
ATOM 2432 N N . LEU A 1 305 ? 2.125 -33.312 -17.609 1 96.69 305 LEU A N 1
ATOM 2433 C CA . LEU A 1 305 ? 0.891 -32.625 -17.219 1 96.69 305 LEU A CA 1
ATOM 2434 C C . LEU A 1 305 ? 0.588 -31.469 -18.172 1 96.69 305 LEU A C 1
ATOM 2436 O O . LEU A 1 305 ? 1.484 -30.688 -18.516 1 96.69 305 LEU A O 1
ATOM 2440 N N . GLN A 1 306 ? -0.626 -31.391 -18.688 1 97.62 306 GLN A N 1
ATOM 2441 C CA . GLN A 1 306 ? -1.049 -30.312 -19.578 1 97.62 306 GLN A CA 1
ATOM 2442 C C . GLN A 1 306 ? -2.012 -29.359 -18.891 1 97.62 306 GLN A C 1
ATOM 2444 O O . GLN A 1 306 ? -3.059 -29.781 -18.391 1 97.62 306 GLN A O 1
ATOM 2449 N N . ILE A 1 307 ? -1.649 -28.078 -18.875 1 98.25 307 ILE A N 1
ATOM 2450 C CA . ILE A 1 307 ? -2.459 -27.047 -18.219 1 98.25 307 ILE A CA 1
ATOM 2451 C C . ILE A 1 307 ? -2.822 -25.953 -19.234 1 98.25 307 ILE A C 1
ATOM 2453 O O . ILE A 1 307 ? -2.008 -25.594 -20.078 1 98.25 307 ILE A O 1
ATOM 2457 N N . ARG A 1 308 ? -4.027 -25.484 -19.156 1 98.31 308 ARG A N 1
ATOM 2458 C CA . ARG A 1 308 ? -4.473 -24.344 -19.953 1 98.31 308 ARG A CA 1
ATOM 2459 C C . ARG A 1 308 ? -4.848 -23.172 -19.047 1 98.31 308 ARG A C 1
ATOM 2461 O O . ARG A 1 308 ? -5.605 -23.328 -18.078 1 98.31 308 ARG A O 1
ATOM 2468 N N . ILE A 1 309 ? -4.242 -21.984 -19.281 1 98.56 309 ILE A N 1
ATOM 2469 C CA . ILE A 1 309 ? -4.641 -20.766 -18.609 1 98.56 309 ILE A CA 1
ATOM 2470 C C . ILE A 1 309 ? -5.594 -19.969 -19.516 1 98.56 309 ILE A C 1
ATOM 2472 O O . ILE A 1 309 ? -5.367 -19.844 -20.719 1 98.56 309 ILE A O 1
ATOM 2476 N N . ARG A 1 310 ? -6.629 -19.422 -18.953 1 97.44 310 ARG A N 1
ATOM 2477 C CA . ARG A 1 310 ? -7.652 -18.688 -19.688 1 97.44 310 ARG A CA 1
ATOM 2478 C C . ARG A 1 310 ? -8.383 -17.719 -18.781 1 97.44 310 ARG A C 1
ATOM 2480 O O . ARG A 1 310 ? -8.133 -17.672 -17.578 1 97.44 310 ARG A O 1
ATOM 2487 N N . SER A 1 311 ? -9.172 -16.891 -19.422 1 96.12 311 SER A N 1
ATOM 2488 C CA . SER A 1 311 ? -10.094 -16.078 -18.641 1 96.12 311 SER A CA 1
ATOM 2489 C C . SER A 1 311 ? -11.094 -16.969 -17.891 1 96.12 311 SER A C 1
ATOM 2491 O O . SER A 1 311 ? -11.43 -18.062 -18.344 1 96.12 311 SER A O 1
ATOM 2493 N N . CYS A 1 312 ? -11.508 -16.469 -16.797 1 96.25 312 CYS A N 1
ATOM 2494 C CA . CYS A 1 312 ? -12.445 -17.25 -15.992 1 96.25 312 CYS A CA 1
ATOM 2495 C C . CYS A 1 312 ? -13.836 -17.25 -16.625 1 96.25 312 CYS A C 1
ATOM 2497 O O . CYS A 1 312 ? -14.273 -16.234 -17.172 1 96.25 312 CYS A O 1
ATOM 2499 N N . ASN A 1 313 ? -14.438 -18.422 -16.531 1 93.56 313 ASN A N 1
ATOM 2500 C CA . ASN A 1 313 ? -15.852 -18.484 -16.875 1 93.56 313 ASN A CA 1
ATOM 2501 C C . ASN A 1 313 ? -16.719 -17.75 -15.859 1 93.56 313 ASN A C 1
ATOM 2503 O O . ASN A 1 313 ? -16.25 -17.438 -14.758 1 93.56 313 ASN A O 1
ATOM 2507 N N . LYS A 1 314 ? -17.969 -17.516 -16.359 1 88.75 314 LYS A N 1
ATOM 2508 C CA . LYS A 1 314 ? -18.891 -16.875 -15.422 1 88.75 314 LYS A CA 1
ATOM 2509 C C . LYS A 1 314 ? -19.047 -17.703 -14.156 1 88.75 314 LYS A C 1
ATOM 2511 O O . LYS A 1 314 ? -19.25 -18.922 -14.227 1 88.75 314 LYS A O 1
ATOM 2516 N N . TRP A 1 315 ? -18.797 -17.188 -13.016 1 88.69 315 TRP A N 1
ATOM 2517 C CA . TRP A 1 315 ? -18.984 -17.781 -11.695 1 88.69 315 TRP A CA 1
ATOM 2518 C C . TRP A 1 315 ? -17.875 -18.766 -11.383 1 88.69 315 TRP A C 1
ATOM 2520 O O . TRP A 1 315 ? -17.984 -19.547 -10.438 1 88.69 315 TRP A O 1
ATOM 2530 N N . GLU A 1 316 ? -16.906 -18.781 -12.234 1 91.88 316 GLU A N 1
ATOM 2531 C CA . GLU A 1 316 ? -15.805 -19.703 -11.969 1 91.88 316 GLU A CA 1
ATOM 2532 C C . GLU A 1 316 ? -14.922 -19.188 -10.836 1 91.88 316 GLU A C 1
ATOM 2534 O O . GLU A 1 316 ? -14.648 -17.984 -10.742 1 91.88 316 GLU A O 1
ATOM 2539 N N . SER A 1 317 ? -14.555 -20.109 -9.93 1 90.5 317 SER A N 1
ATOM 2540 C CA . SER A 1 317 ? -13.617 -19.844 -8.836 1 90.5 317 SER A CA 1
ATOM 2541 C C . SER A 1 317 ? -12.773 -21.078 -8.523 1 90.5 317 SER A C 1
ATOM 2543 O O . SER A 1 317 ? -13.125 -22.188 -8.906 1 90.5 317 SER A O 1
ATOM 2545 N N . ALA A 1 318 ? -11.586 -20.797 -7.992 1 89.88 318 ALA A N 1
ATOM 2546 C CA . ALA A 1 318 ? -10.758 -21.891 -7.5 1 89.88 318 ALA A CA 1
ATOM 2547 C C . ALA A 1 318 ? -11.25 -22.375 -6.137 1 89.88 318 ALA A C 1
ATOM 2549 O O . ALA A 1 318 ? -10.578 -22.172 -5.121 1 89.88 318 ALA A O 1
ATOM 2550 N N . THR A 1 319 ? -12.398 -23.031 -6.141 1 87.69 319 THR A N 1
ATOM 2551 C CA . THR A 1 319 ? -13.094 -23.469 -4.93 1 87.69 319 THR A CA 1
ATOM 2552 C C . THR A 1 319 ? -12.977 -24.984 -4.754 1 87.69 319 THR A C 1
ATOM 2554 O O . THR A 1 319 ? -13.117 -25.734 -5.719 1 87.69 319 THR A O 1
ATOM 2557 N N . LEU A 1 320 ? -12.648 -25.359 -3.566 1 87.06 320 LEU A N 1
ATOM 2558 C CA . LEU A 1 320 ? -12.594 -26.781 -3.236 1 87.06 320 LEU A CA 1
ATOM 2559 C C . LEU A 1 320 ? -14 -27.328 -3.014 1 87.06 320 LEU A C 1
ATOM 2561 O O . LEU A 1 320 ? -14.898 -26.609 -2.578 1 87.06 320 LEU A O 1
ATOM 2565 N N . PRO A 1 321 ? -14.227 -28.562 -3.432 1 75.44 321 PRO A N 1
ATOM 2566 C CA . PRO A 1 321 ? -15.562 -29.156 -3.299 1 75.44 321 PRO A CA 1
ATOM 2567 C C . PRO A 1 321 ? -16.016 -29.281 -1.845 1 75.44 321 PRO A C 1
ATOM 2569 O O . PRO A 1 321 ? -17.203 -29.438 -1.574 1 75.44 321 PRO A O 1
ATOM 2572 N N . PHE A 1 322 ? -15.125 -29.234 -0.88 1 68.88 322 PHE A N 1
ATOM 2573 C CA . PHE A 1 322 ? -15.539 -29.422 0.505 1 68.88 322 PHE A CA 1
ATOM 2574 C C . PHE A 1 322 ? -15.156 -28.219 1.352 1 68.88 322 PHE A C 1
ATOM 2576 O O . PHE A 1 322 ? -14.242 -27.469 0.995 1 68.88 322 PHE A O 1
ATOM 2583 N N . MET B 1 1 ? -19.891 -2.359 3.924 1 75.38 1 MET B N 1
ATOM 2584 C CA . MET B 1 1 ? -20 -3.027 5.215 1 75.38 1 MET B CA 1
ATOM 2585 C C . MET B 1 1 ? -19.016 -2.439 6.223 1 75.38 1 MET B C 1
ATOM 2587 O O . MET B 1 1 ? -17.906 -2.057 5.855 1 75.38 1 MET B O 1
ATOM 2591 N N . GLY B 1 2 ? -19.5 -2.146 7.426 1 75.75 2 GLY B N 1
ATOM 2592 C CA . GLY B 1 2 ? -18.656 -1.636 8.492 1 75.75 2 GLY B CA 1
ATOM 2593 C C . GLY B 1 2 ? -19.094 -2.109 9.867 1 75.75 2 GLY B C 1
ATOM 2594 O O . GLY B 1 2 ? -20.078 -2.828 10 1 75.75 2 GLY B O 1
ATOM 2595 N N . ASP B 1 3 ? -18.219 -1.904 10.797 1 78.44 3 ASP B N 1
ATOM 2596 C CA . ASP B 1 3 ? -18.484 -2.307 12.172 1 78.44 3 ASP B CA 1
ATOM 2597 C C . ASP B 1 3 ? -19.297 -1.244 12.906 1 78.44 3 ASP B C 1
ATOM 2599 O O . ASP B 1 3 ? -19.5 -0.143 12.391 1 78.44 3 ASP B O 1
ATOM 2603 N N . ASP B 1 4 ? -19.781 -1.543 14.078 1 76.69 4 ASP B N 1
ATOM 2604 C CA . ASP B 1 4 ? -20.672 -0.692 14.867 1 76.69 4 ASP B CA 1
ATOM 2605 C C . ASP B 1 4 ? -19.938 0.534 15.398 1 76.69 4 ASP B C 1
ATOM 2607 O O . ASP B 1 4 ? -20.547 1.551 15.711 1 76.69 4 ASP B O 1
ATOM 2611 N N . ASP B 1 5 ? -18.688 0.573 15.492 1 83.38 5 ASP B N 1
ATOM 2612 C CA . ASP B 1 5 ? -17.938 1.724 16 1 83.38 5 ASP B CA 1
ATOM 2613 C C . ASP B 1 5 ? -17.109 2.361 14.891 1 83.38 5 ASP B C 1
ATOM 2615 O O . ASP B 1 5 ? -15.984 2.818 15.133 1 83.38 5 ASP B O 1
ATOM 2619 N N . THR B 1 6 ? -17.656 2.293 13.727 1 91 6 THR B N 1
ATOM 2620 C CA . THR B 1 6 ? -17.031 2.928 12.578 1 91 6 THR B CA 1
ATOM 2621 C C . THR B 1 6 ? -17.828 4.156 12.141 1 91 6 THR B C 1
ATOM 2623 O O . THR B 1 6 ? -19.062 4.113 12.055 1 91 6 THR B O 1
ATOM 2626 N N . VAL B 1 7 ? -17.172 5.273 12.016 1 94.25 7 VAL B N 1
ATOM 2627 C CA . VAL B 1 7 ? -17.766 6.449 11.383 1 94.25 7 VAL B CA 1
ATOM 2628 C C . VAL B 1 7 ? -17.328 6.527 9.922 1 94.25 7 VAL B C 1
ATOM 2630 O O . VAL B 1 7 ? -16.125 6.461 9.617 1 94.25 7 VAL B O 1
ATOM 2633 N N . PHE B 1 8 ? -18.328 6.652 9.047 1 96 8 PHE B N 1
ATOM 2634 C CA . PHE B 1 8 ? -18.047 6.781 7.621 1 96 8 PHE B CA 1
ATOM 2635 C C . PHE B 1 8 ? -18.25 8.219 7.156 1 96 8 PHE B C 1
ATOM 2637 O O . PHE B 1 8 ? -19.219 8.867 7.527 1 96 8 PHE B O 1
ATOM 2644 N N . PHE B 1 9 ? -17.266 8.688 6.445 1 97.75 9 PHE B N 1
ATOM 2645 C CA . PHE B 1 9 ? -17.406 9.93 5.695 1 97.75 9 PHE B CA 1
ATOM 2646 C C . PHE B 1 9 ? -17.984 9.664 4.309 1 97.75 9 PHE B C 1
ATOM 2648 O O . PHE B 1 9 ? -17.234 9.523 3.338 1 97.75 9 PHE B O 1
ATOM 2655 N N . THR B 1 10 ? -19.25 9.703 4.184 1 97.44 10 THR B N 1
ATOM 2656 C CA . THR B 1 10 ? -20.016 9.102 3.092 1 97.44 10 THR B CA 1
ATOM 2657 C C . THR B 1 10 ? -19.688 9.789 1.768 1 97.44 10 THR B C 1
ATOM 2659 O O . THR B 1 10 ? -19.562 9.133 0.733 1 97.44 10 THR B O 1
ATOM 2662 N N . LYS B 1 11 ? -19.625 11.156 1.78 1 98.12 11 LYS B N 1
ATOM 2663 C CA . LYS B 1 11 ? -19.297 11.859 0.543 1 98.12 11 LYS B CA 1
ATOM 2664 C C . LYS B 1 11 ? -17.938 11.43 0.008 1 98.12 11 LYS B C 1
ATOM 2666 O O . LYS B 1 11 ? -17.781 11.234 -1.196 1 98.12 11 LYS B O 1
ATOM 2671 N N . ASN B 1 12 ? -17 11.305 0.906 1 98.44 12 ASN B N 1
ATOM 2672 C CA . ASN B 1 12 ? -15.664 10.867 0.525 1 98.44 12 ASN B CA 1
ATOM 2673 C C . ASN B 1 12 ? -15.656 9.422 0.051 1 98.44 12 ASN B C 1
ATOM 2675 O O . ASN B 1 12 ? -14.938 9.07 -0.885 1 98.44 12 ASN B O 1
ATOM 2679 N N . LEU B 1 13 ? -16.469 8.594 0.727 1 97.94 13 LEU B N 1
ATOM 2680 C CA . LEU B 1 13 ? -16.609 7.207 0.302 1 97.94 13 LEU B CA 1
ATOM 2681 C C . LEU B 1 13 ? -17.109 7.129 -1.138 1 97.94 13 LEU B C 1
ATOM 2683 O O . LEU B 1 13 ? -16.531 6.406 -1.957 1 97.94 13 LEU B O 1
ATOM 2687 N N . VAL B 1 14 ? -18.109 7.891 -1.429 1 97.75 14 VAL B N 1
ATOM 2688 C CA . VAL B 1 14 ? -18.688 7.902 -2.771 1 97.75 14 VAL B CA 1
ATOM 2689 C C . VAL B 1 14 ? -17.656 8.398 -3.773 1 97.75 14 VAL B C 1
ATOM 2691 O O . VAL B 1 14 ? -17.516 7.84 -4.863 1 97.75 14 VAL B O 1
ATOM 2694 N N . THR B 1 15 ? -16.922 9.43 -3.365 1 97.81 15 THR B N 1
ATOM 2695 C CA . THR B 1 15 ? -15.867 9.984 -4.219 1 97.81 15 THR B CA 1
ATOM 2696 C C . THR B 1 15 ? -14.82 8.922 -4.543 1 97.81 15 THR B C 1
ATOM 2698 O O . THR B 1 15 ? -14.43 8.758 -5.699 1 97.81 15 THR B O 1
ATOM 2701 N N . VAL B 1 16 ? -14.406 8.18 -3.564 1 97.5 16 VAL B N 1
ATOM 2702 C CA . VAL B 1 16 ? -13.383 7.152 -3.736 1 97.5 16 VAL B CA 1
ATOM 2703 C C . VAL B 1 16 ? -13.914 6.035 -4.629 1 97.5 16 VAL B C 1
ATOM 2705 O O . VAL B 1 16 ? -13.242 5.613 -5.574 1 97.5 16 VAL B O 1
ATOM 2708 N N . LEU B 1 17 ? -15.125 5.574 -4.414 1 97.62 17 LEU B N 1
ATOM 2709 C CA . LEU B 1 17 ? -15.688 4.438 -5.137 1 97.62 17 LEU B CA 1
ATOM 2710 C C . LEU B 1 17 ? -15.992 4.812 -6.586 1 97.62 17 LEU B C 1
ATOM 2712 O O . LEU B 1 17 ? -15.969 3.955 -7.469 1 97.62 17 LEU B O 1
ATOM 2716 N N . SER B 1 18 ? -16.188 6.094 -6.848 1 97 18 SER B N 1
ATOM 2717 C CA . SER B 1 18 ? -16.531 6.559 -8.188 1 97 18 SER B CA 1
ATOM 2718 C C . SER B 1 18 ? -15.344 6.453 -9.133 1 97 18 SER B C 1
ATOM 2720 O O . SER B 1 18 ? -15.492 6.551 -10.352 1 97 18 SER B O 1
ATOM 2722 N N . LYS B 1 19 ? -14.188 6.219 -8.594 1 95.25 19 LYS B N 1
ATOM 2723 C CA . LYS B 1 19 ? -12.984 6.059 -9.398 1 95.25 19 LYS B CA 1
ATOM 2724 C C . LYS B 1 19 ? -13 4.738 -10.156 1 95.25 19 LYS B C 1
ATOM 2726 O O . LYS B 1 19 ? -12.258 4.562 -11.125 1 95.25 19 LYS B O 1
ATOM 2731 N N . TYR B 1 20 ? -13.805 3.801 -9.719 1 97 20 TYR B N 1
ATOM 2732 C CA . TYR B 1 20 ? -13.727 2.436 -10.227 1 97 20 TYR B CA 1
ATOM 2733 C C . TYR B 1 20 ? -14.938 2.109 -11.094 1 97 20 TYR B C 1
ATOM 2735 O O . TYR B 1 20 ? -16.047 2.561 -10.82 1 97 20 TYR B O 1
ATOM 2743 N N . ASP B 1 21 ? -14.703 1.378 -12.188 1 97.12 21 ASP B N 1
ATOM 2744 C CA . ASP B 1 21 ? -15.781 0.86 -13.023 1 97.12 21 ASP B CA 1
ATOM 2745 C C . ASP B 1 21 ? -16.609 -0.18 -12.266 1 97.12 21 ASP B C 1
ATOM 2747 O O . ASP B 1 21 ? -16.172 -1.325 -12.109 1 97.12 21 ASP B O 1
ATOM 2751 N N . HIS B 1 22 ? -17.797 0.195 -11.836 1 96.5 22 HIS B N 1
ATOM 2752 C CA . HIS B 1 22 ? -18.625 -0.638 -10.977 1 96.5 22 HIS B CA 1
ATOM 2753 C C . HIS B 1 22 ? -19.109 -1.884 -11.711 1 96.5 22 HIS B C 1
ATOM 2755 O O . HIS B 1 22 ? -19.672 -2.793 -11.102 1 96.5 22 HIS B O 1
ATOM 2761 N N . ASN B 1 23 ? -18.797 -2.012 -13 1 97.19 23 ASN B N 1
ATOM 2762 C CA . ASN B 1 23 ? -19.188 -3.184 -13.773 1 97.19 23 ASN B CA 1
ATOM 2763 C C . ASN B 1 23 ? -18.125 -4.277 -13.719 1 97.19 23 ASN B C 1
ATOM 2765 O O . ASN B 1 23 ? -18.297 -5.352 -14.289 1 97.19 23 ASN B O 1
ATOM 2769 N N . GLN B 1 24 ? -17.094 -4.008 -13.133 1 97.56 24 GLN B N 1
ATOM 2770 C CA . GLN B 1 24 ? -16.031 -4.984 -12.945 1 97.56 24 GLN B CA 1
ATOM 2771 C C . GLN B 1 24 ? -15.977 -5.469 -11.5 1 97.56 24 GLN B C 1
ATOM 2773 O O . GLN B 1 24 ? -16.641 -4.91 -10.625 1 97.56 24 GLN B O 1
ATOM 2778 N N . MET B 1 25 ? -15.25 -6.52 -11.219 1 97.62 25 MET B N 1
ATOM 2779 C CA . MET B 1 25 ? -15.203 -7.113 -9.883 1 97.62 25 MET B CA 1
ATOM 2780 C C . MET B 1 25 ? -14.141 -6.438 -9.023 1 97.62 25 MET B C 1
ATOM 2782 O O . MET B 1 25 ? -12.945 -6.668 -9.219 1 97.62 25 MET B O 1
ATOM 2786 N N . TYR B 1 26 ? -14.656 -5.613 -8.086 1 98.31 26 TYR B N 1
ATOM 2787 C CA . TYR B 1 26 ? -13.742 -4.902 -7.191 1 98.31 26 TYR B CA 1
ATOM 2788 C C . TYR B 1 26 ? -13.984 -5.293 -5.738 1 98.31 26 TYR B C 1
ATOM 2790 O O . TYR B 1 26 ? -15.133 -5.441 -5.312 1 98.31 26 TYR B O 1
ATOM 2798 N N . TYR B 1 27 ? -12.992 -5.562 -4.996 1 98 27 TYR B N 1
ATOM 2799 C CA . TYR B 1 27 ? -12.875 -5.711 -3.551 1 98 27 TYR B CA 1
ATOM 2800 C C . TYR B 1 27 ? -12.016 -4.605 -2.953 1 98 27 TYR B C 1
ATOM 2802 O O . TYR B 1 27 ? -10.789 -4.645 -3.047 1 98 27 TYR B O 1
ATOM 2810 N N . ILE B 1 28 ? -12.648 -3.539 -2.344 1 98.25 28 ILE B N 1
ATOM 2811 C CA . ILE B 1 28 ? -11.969 -2.299 -1.987 1 98.25 28 ILE B CA 1
ATOM 2812 C C . ILE B 1 28 ? -11.992 -2.111 -0.472 1 98.25 28 ILE B C 1
ATOM 2814 O O . ILE B 1 28 ? -13.016 -2.357 0.172 1 98.25 28 ILE B O 1
ATOM 2818 N N . GLY B 1 29 ? -10.914 -1.711 0.148 1 97.5 29 GLY B N 1
ATOM 2819 C CA . GLY B 1 29 ? -10.797 -1.434 1.57 1 97.5 29 GLY B CA 1
ATOM 2820 C C . GLY B 1 29 ? -9.383 -1.051 1.984 1 97.5 29 GLY B C 1
ATOM 2821 O O . GLY B 1 29 ? -8.648 -0.433 1.21 1 97.5 29 GLY B O 1
ATOM 2822 N N . GLY B 1 30 ? -9.102 -1.246 3.223 1 96.56 30 GLY B N 1
ATOM 2823 C CA . GLY B 1 30 ? -7.781 -0.93 3.746 1 96.56 30 GLY B CA 1
ATOM 2824 C C . GLY B 1 30 ? -7.246 -1.988 4.691 1 96.56 30 GLY B C 1
ATOM 2825 O O . GLY B 1 30 ? -8.008 -2.805 5.215 1 96.56 30 GLY B O 1
ATOM 2826 N N . ASN B 1 31 ? -5.879 -1.997 4.824 1 96.12 31 ASN B N 1
ATOM 2827 C CA . ASN B 1 31 ? -5.211 -2.832 5.816 1 96.12 31 ASN B CA 1
ATOM 2828 C C . ASN B 1 31 ? -5.238 -2.188 7.199 1 96.12 31 ASN B C 1
ATOM 2830 O O . ASN B 1 31 ? -5.762 -1.086 7.363 1 96.12 31 ASN B O 1
ATOM 2834 N N . SER B 1 32 ? -4.805 -2.969 8.148 1 96 32 SER B N 1
ATOM 2835 C CA . SER B 1 32 ? -4.574 -2.402 9.477 1 96 32 SER B CA 1
ATOM 2836 C C . SER B 1 32 ? -3.371 -1.464 9.469 1 96 32 SER B C 1
ATOM 2838 O O . SER B 1 32 ? -2.432 -1.652 8.695 1 96 32 SER B O 1
ATOM 2840 N N . GLU B 1 33 ? -3.434 -0.46 10.305 1 96.19 33 GLU B N 1
ATOM 2841 C CA . GLU B 1 33 ? -2.275 0.402 10.523 1 96.19 33 GLU B CA 1
ATOM 2842 C C . GLU B 1 33 ? -1.148 -0.354 11.219 1 96.19 33 GLU B C 1
ATOM 2844 O O . GLU B 1 33 ? 0.012 0.058 11.164 1 96.19 33 GLU B O 1
ATOM 2849 N N . SER B 1 34 ? -1.49 -1.412 11.867 1 95.81 34 SER B N 1
ATOM 2850 C CA . SER B 1 34 ? -0.546 -2.197 12.656 1 95.81 34 SER B CA 1
ATOM 2851 C C . SER B 1 34 ? 0.019 -3.359 11.844 1 95.81 34 SER B C 1
ATOM 2853 O O . SER B 1 34 ? -0.731 -4.211 11.367 1 95.81 34 SER B O 1
ATOM 2855 N N . VAL B 1 35 ? 1.38 -3.492 11.789 1 96.31 35 VAL B N 1
ATOM 2856 C CA . VAL B 1 35 ? 2.041 -4.594 11.094 1 96.31 35 VAL B CA 1
ATOM 2857 C C . VAL B 1 35 ? 1.664 -5.918 11.75 1 96.31 35 VAL B C 1
ATOM 2859 O O . VAL B 1 35 ? 1.374 -6.898 11.062 1 96.31 35 VAL B O 1
ATOM 2862 N N . GLU B 1 36 ? 1.595 -5.887 13.047 1 94.12 36 GLU B N 1
ATOM 2863 C CA . GLU B 1 36 ? 1.275 -7.105 13.781 1 94.12 36 GLU B CA 1
ATOM 2864 C C . GLU B 1 36 ? -0.083 -7.66 13.367 1 94.12 36 GLU B C 1
ATOM 2866 O O . GLU B 1 36 ? -0.226 -8.867 13.156 1 94.12 36 GLU B O 1
ATOM 2871 N N . GLN B 1 37 ? -1.046 -6.789 13.289 1 94.06 37 GLN B N 1
ATOM 2872 C CA . GLN B 1 37 ? -2.383 -7.223 12.906 1 94.06 37 GLN B CA 1
ATOM 2873 C C . GLN B 1 37 ? -2.389 -7.785 11.484 1 94.06 37 GLN B C 1
ATOM 2875 O O . GLN B 1 37 ? -3.041 -8.797 11.211 1 94.06 37 GLN B O 1
ATOM 2880 N N . ASP B 1 38 ? -1.676 -7.148 10.602 1 95.69 38 ASP B N 1
ATOM 2881 C CA . ASP B 1 38 ? -1.62 -7.594 9.211 1 95.69 38 ASP B CA 1
ATOM 2882 C C . ASP B 1 38 ? -0.906 -8.938 9.094 1 95.69 38 ASP B C 1
ATOM 2884 O O . ASP B 1 38 ? -1.213 -9.734 8.203 1 95.69 38 ASP B O 1
ATOM 2888 N N . LEU B 1 39 ? 0.046 -9.195 9.969 1 93.56 39 LEU B N 1
ATOM 2889 C CA . LEU B 1 39 ? 0.76 -10.469 9.969 1 93.56 39 LEU B CA 1
ATOM 2890 C C . LEU B 1 39 ? -0.121 -11.586 10.516 1 93.56 39 LEU B C 1
ATOM 2892 O O . LEU B 1 39 ? -0.104 -12.703 10 1 93.56 39 LEU B O 1
ATOM 2896 N N . VAL B 1 40 ? -0.864 -11.266 11.539 1 91.62 40 VAL B N 1
ATOM 2897 C CA . VAL B 1 40 ? -1.703 -12.266 12.195 1 91.62 40 VAL B CA 1
ATOM 2898 C C . VAL B 1 40 ? -2.906 -12.586 11.312 1 91.62 40 VAL B C 1
ATOM 2900 O O . VAL B 1 40 ? -3.32 -13.742 11.211 1 91.62 40 VAL B O 1
ATOM 2903 N N . HIS B 1 41 ? -3.43 -11.609 10.711 1 92.56 41 HIS B N 1
ATOM 2904 C CA . HIS B 1 41 ? -4.602 -11.828 9.875 1 92.56 41 HIS B CA 1
ATOM 2905 C C . HIS B 1 41 ? -4.219 -11.883 8.398 1 92.56 41 HIS B C 1
ATOM 2907 O O . HIS B 1 41 ? -3.961 -12.961 7.859 1 92.56 41 HIS B O 1
ATOM 2913 N N . SER B 1 42 ? -4.031 -10.625 7.746 1 95 42 SER B N 1
ATOM 2914 C CA . SER B 1 42 ? -3.586 -10.695 6.359 1 95 42 SER B CA 1
ATOM 2915 C C . SER B 1 42 ? -3.418 -9.305 5.762 1 95 42 SER B C 1
ATOM 2917 O O . SER B 1 42 ? -4.277 -8.438 5.934 1 95 42 SER B O 1
ATOM 2919 N N . TYR B 1 43 ? -2.344 -9.172 5.012 1 96.06 43 TYR B N 1
ATOM 2920 C CA . TYR B 1 43 ? -2.143 -7.977 4.207 1 96.06 43 TYR B CA 1
ATOM 2921 C C . TYR B 1 43 ? -3.082 -7.961 3.006 1 96.06 43 TYR B C 1
ATOM 2923 O O . TYR B 1 43 ? -3.275 -6.922 2.375 1 96.06 43 TYR B O 1
ATOM 2931 N N . GLY B 1 44 ? -3.605 -9.109 2.713 1 94.94 44 GLY B N 1
ATOM 2932 C CA . GLY B 1 44 ? -4.383 -9.234 1.492 1 94.94 44 GLY B CA 1
ATOM 2933 C C . GLY B 1 44 ? -5.875 -9.062 1.715 1 94.94 44 GLY B C 1
ATOM 2934 O O . GLY B 1 44 ? -6.668 -9.188 0.777 1 94.94 44 GLY B O 1
ATOM 2935 N N . MET B 1 45 ? -6.27 -8.742 2.881 1 95.31 45 MET B N 1
ATOM 2936 C CA . MET B 1 45 ? -7.691 -8.617 3.174 1 95.31 45 MET B CA 1
ATOM 2937 C C . MET B 1 45 ? -8.047 -7.176 3.52 1 95.31 45 MET B C 1
ATOM 2939 O O . MET B 1 45 ? -7.191 -6.406 3.963 1 95.31 45 MET B O 1
ATOM 2943 N N . ALA B 1 46 ? -9.281 -6.836 3.246 1 96.31 46 ALA B N 1
ATOM 2944 C CA . ALA B 1 46 ? -9.844 -5.598 3.783 1 96.31 46 ALA B CA 1
ATOM 2945 C C . ALA B 1 46 ? -10.312 -5.789 5.223 1 96.31 46 ALA B C 1
ATOM 2947 O O . ALA B 1 46 ? -11.047 -6.734 5.523 1 96.31 46 ALA B O 1
ATOM 2948 N N . TYR B 1 47 ? -9.875 -4.965 6.02 1 95.5 47 TYR B N 1
ATOM 2949 C CA . TYR B 1 47 ? -10.305 -5.039 7.41 1 95.5 47 TYR B CA 1
ATOM 2950 C C . TYR B 1 47 ? -11.703 -4.461 7.582 1 95.5 47 TYR B C 1
ATOM 2952 O O . TYR B 1 47 ? -11.953 -3.305 7.23 1 95.5 47 TYR B O 1
ATOM 2960 N N . GLY B 1 48 ? -12.602 -5.23 8.117 1 93 48 GLY B N 1
ATOM 2961 C CA . GLY B 1 48 ? -14.008 -4.891 8.203 1 93 48 GLY B CA 1
ATOM 2962 C C . GLY B 1 48 ? -14.273 -3.627 9.008 1 93 48 GLY B C 1
ATOM 2963 O O . GLY B 1 48 ? -15.211 -2.887 8.719 1 93 48 GLY B O 1
ATOM 2964 N N . GLY B 1 49 ? -13.461 -3.426 9.977 1 92.81 49 GLY B N 1
ATOM 2965 C CA . GLY B 1 49 ? -13.625 -2.219 10.773 1 92.81 49 GLY B CA 1
ATOM 2966 C C . GLY B 1 49 ? -13.453 -0.946 9.961 1 92.81 49 GLY B C 1
ATOM 2967 O O . GLY B 1 49 ? -14.18 0.03 10.18 1 92.81 49 GLY B O 1
ATOM 2968 N N . GLY B 1 50 ? -12.492 -0.924 9.047 1 94.62 50 GLY B N 1
ATOM 2969 C CA . GLY B 1 50 ? -12.266 0.228 8.188 1 94.62 50 GLY B CA 1
ATOM 2970 C C . GLY B 1 50 ? -13.273 0.342 7.059 1 94.62 50 GLY B C 1
ATOM 2971 O O . GLY B 1 50 ? -13.336 1.369 6.379 1 94.62 50 GLY B O 1
ATOM 2972 N N . GLY B 1 51 ? -14.016 -0.738 6.855 1 95.25 51 GLY B N 1
ATOM 2973 C CA . GLY B 1 51 ? -14.992 -0.759 5.777 1 95.25 51 GLY B CA 1
ATOM 2974 C C . GLY B 1 51 ? -14.547 -1.586 4.586 1 95.25 51 GLY B C 1
ATOM 2975 O O . GLY B 1 51 ? -13.359 -1.588 4.234 1 95.25 51 GLY B O 1
ATOM 2976 N N . ILE B 1 52 ? -15.516 -2.332 4.035 1 96.31 52 ILE B N 1
ATOM 2977 C CA . ILE B 1 52 ? -15.305 -3.139 2.836 1 96.31 52 ILE B CA 1
ATOM 2978 C C . ILE B 1 52 ? -16.328 -2.742 1.766 1 96.31 52 ILE B C 1
ATOM 2980 O O . ILE B 1 52 ? -17.516 -2.662 2.037 1 96.31 52 ILE B O 1
ATOM 2984 N N . ALA B 1 53 ? -15.844 -2.404 0.608 1 97.19 53 ALA B N 1
ATOM 2985 C CA . ALA B 1 53 ? -16.719 -2.166 -0.539 1 97.19 53 ALA B CA 1
ATOM 2986 C C . ALA B 1 53 ? -16.547 -3.256 -1.593 1 97.19 53 ALA B C 1
ATOM 2988 O O . ALA B 1 53 ? -15.43 -3.568 -1.997 1 97.19 53 ALA B O 1
ATOM 2989 N N . ILE B 1 54 ? -17.641 -3.842 -1.982 1 96.69 54 ILE B N 1
ATOM 2990 C CA . ILE B 1 54 ? -17.656 -4.898 -2.986 1 96.69 54 ILE B CA 1
ATOM 2991 C C . ILE B 1 54 ? -18.562 -4.488 -4.152 1 96.69 54 ILE B C 1
ATOM 2993 O O . ILE B 1 54 ? -19.688 -4.039 -3.945 1 96.69 54 ILE B O 1
ATOM 2997 N N . SER B 1 55 ? -18.062 -4.551 -5.355 1 97.62 55 SER B N 1
ATOM 2998 C CA . SER B 1 55 ? -18.875 -4.223 -6.52 1 97.62 55 SER B CA 1
ATOM 2999 C C . SER B 1 55 ? -19.953 -5.273 -6.75 1 97.62 55 SER B C 1
ATOM 3001 O O . SER B 1 55 ? -19.859 -6.395 -6.246 1 97.62 55 SER B O 1
ATOM 3003 N N . TYR B 1 56 ? -20.938 -4.906 -7.48 1 96.31 56 TYR B N 1
ATOM 3004 C CA . TYR B 1 56 ? -22.094 -5.773 -7.703 1 96.31 56 TYR B CA 1
ATOM 3005 C C . TYR B 1 56 ? -21.688 -7.059 -8.414 1 96.31 56 TYR B C 1
ATOM 3007 O O . TYR B 1 56 ? -22.031 -8.156 -7.977 1 96.31 56 TYR B O 1
ATOM 3015 N N . PRO B 1 57 ? -20.891 -7 -9.508 1 96.81 57 PRO B N 1
ATOM 3016 C CA . PRO B 1 57 ? -20.5 -8.25 -10.164 1 96.81 57 PRO B CA 1
ATOM 3017 C C . PRO B 1 57 ? -19.766 -9.203 -9.227 1 96.81 57 PRO B C 1
ATOM 3019 O O . PRO B 1 57 ? -19.953 -10.414 -9.305 1 96.81 57 PRO B O 1
ATOM 3022 N N . LEU B 1 58 ? -18.922 -8.648 -8.391 1 96.81 58 LEU B N 1
ATOM 3023 C CA . LEU B 1 58 ? -18.219 -9.5 -7.43 1 96.81 58 LEU B CA 1
ATOM 3024 C C . LEU B 1 58 ? -19.188 -10.086 -6.41 1 96.81 58 LEU B C 1
ATOM 3026 O O . LEU B 1 58 ? -19.078 -11.258 -6.031 1 96.81 58 LEU B O 1
ATOM 3030 N N . ALA B 1 59 ? -20.141 -9.281 -5.969 1 95.62 59 ALA B N 1
ATOM 3031 C CA . ALA B 1 59 ? -21.141 -9.758 -5.027 1 95.62 59 ALA B CA 1
ATOM 3032 C C . ALA B 1 59 ? -21.938 -10.914 -5.613 1 95.62 59 ALA B C 1
ATOM 3034 O O . ALA B 1 59 ? -22.266 -11.867 -4.906 1 95.62 59 ALA B O 1
ATOM 3035 N N . GLU B 1 60 ? -22.219 -10.789 -6.832 1 95.12 60 GLU B N 1
ATOM 3036 C CA . GLU B 1 60 ? -22.969 -11.844 -7.512 1 95.12 60 GLU B CA 1
ATOM 3037 C C . GLU B 1 60 ? -22.203 -13.164 -7.469 1 95.12 60 GLU B C 1
ATOM 3039 O O . GLU B 1 60 ? -22.812 -14.227 -7.254 1 95.12 60 GLU B O 1
ATOM 3044 N N . VAL B 1 61 ? -20.969 -13.109 -7.695 1 93.94 61 VAL B N 1
ATOM 3045 C CA . VAL B 1 61 ? -20.141 -14.312 -7.66 1 93.94 61 VAL B CA 1
ATOM 3046 C C . VAL B 1 61 ? -20.016 -14.812 -6.223 1 93.94 61 VAL B C 1
ATOM 3048 O O . VAL B 1 61 ? -20.141 -16.016 -5.961 1 93.94 61 VAL B O 1
ATOM 3051 N N . LEU B 1 62 ? -19.844 -13.922 -5.344 1 92.25 62 LEU B N 1
ATOM 3052 C CA . LEU B 1 62 ? -19.594 -14.242 -3.941 1 92.25 62 LEU B CA 1
ATOM 3053 C C . LEU B 1 62 ? -20.781 -14.961 -3.328 1 92.25 62 LEU B C 1
ATOM 3055 O O . LEU B 1 62 ? -20.625 -15.914 -2.564 1 92.25 62 LEU B O 1
ATOM 3059 N N . VAL B 1 63 ? -21.922 -14.531 -3.609 1 90.75 63 VAL B N 1
ATOM 3060 C CA . VAL B 1 63 ? -23.125 -15.062 -2.977 1 90.75 63 VAL B CA 1
ATOM 3061 C C . VAL B 1 63 ? -23.297 -16.531 -3.352 1 90.75 63 VAL B C 1
ATOM 3063 O O . VAL B 1 63 ? -23.797 -17.328 -2.557 1 90.75 63 VAL B O 1
ATOM 3066 N N . LYS B 1 64 ? -22.812 -16.906 -4.477 1 88.56 64 LYS B N 1
ATOM 3067 C CA . LYS B 1 64 ? -22.938 -18.281 -4.938 1 88.56 64 LYS B CA 1
ATOM 3068 C C . LYS B 1 64 ? -22.047 -19.219 -4.137 1 88.56 64 LYS B C 1
ATOM 3070 O O . LYS B 1 64 ? -22.344 -20.406 -3.994 1 88.56 64 LYS B O 1
ATOM 3075 N N . PHE B 1 65 ? -21.016 -18.641 -3.619 1 85.56 65 PHE B N 1
ATOM 3076 C CA . PHE B 1 65 ? -20 -19.484 -3.002 1 85.56 65 PHE B CA 1
ATOM 3077 C C . PHE B 1 65 ? -19.906 -19.219 -1.506 1 85.56 65 PHE B C 1
ATOM 3079 O O . PHE B 1 65 ? -19.219 -19.938 -0.782 1 85.56 65 PHE B O 1
ATOM 3086 N N . LEU B 1 66 ? -20.625 -18.281 -1.016 1 86.38 66 LEU B N 1
ATOM 3087 C CA . LEU B 1 66 ? -20.375 -17.688 0.293 1 86.38 66 LEU B CA 1
ATOM 3088 C C . LEU B 1 66 ? -20.547 -18.719 1.4 1 86.38 66 LEU B C 1
ATOM 3090 O O . LEU B 1 66 ? -19.688 -18.859 2.273 1 86.38 66 LEU B O 1
ATOM 3094 N N . ASP B 1 67 ? -21.609 -19.484 1.377 1 85.31 67 ASP B N 1
ATOM 3095 C CA . ASP B 1 67 ? -21.875 -20.438 2.445 1 85.31 67 ASP B CA 1
ATOM 3096 C C . ASP B 1 67 ? -20.797 -21.5 2.508 1 85.31 67 ASP B C 1
ATOM 3098 O O . ASP B 1 67 ? -20.266 -21.797 3.58 1 85.31 67 ASP B O 1
ATOM 3102 N N . GLY B 1 68 ? -20.469 -22.094 1.369 1 88.12 68 GLY B N 1
ATOM 3103 C CA . GLY B 1 68 ? -19.391 -23.078 1.325 1 88.12 68 GLY B CA 1
ATOM 3104 C C . GLY B 1 68 ? -18.047 -22.484 1.667 1 88.12 68 GLY B C 1
ATOM 3105 O O . GLY B 1 68 ? -17.234 -23.109 2.348 1 88.12 68 GLY B O 1
ATOM 3106 N N . CYS B 1 69 ? -17.875 -21.312 1.266 1 90.06 69 CYS B N 1
ATOM 3107 C CA . CYS B 1 69 ? -16.578 -20.641 1.454 1 90.06 69 CYS B CA 1
ATOM 3108 C C . CYS B 1 69 ? -16.328 -20.344 2.928 1 90.06 69 CYS B C 1
ATOM 3110 O O . CYS B 1 69 ? -15.25 -20.609 3.443 1 90.06 69 CYS B O 1
ATOM 3112 N N . ILE B 1 70 ? -17.344 -19.844 3.568 1 86.81 70 ILE B N 1
ATOM 3113 C CA . ILE B 1 70 ? -17.203 -19.5 4.98 1 86.81 70 ILE B CA 1
ATOM 3114 C C . ILE B 1 70 ? -16.922 -20.766 5.789 1 86.81 70 ILE B C 1
ATOM 3116 O O . ILE B 1 70 ? -16.156 -20.719 6.758 1 86.81 70 ILE B O 1
ATOM 3120 N N . ASN B 1 71 ? -17.422 -21.844 5.344 1 86.69 71 ASN B N 1
ATOM 3121 C CA . ASN B 1 71 ? -17.156 -23.109 6 1 86.69 71 ASN B CA 1
ATOM 3122 C C . ASN B 1 71 ? -15.727 -23.578 5.77 1 86.69 71 ASN B C 1
ATOM 3124 O O . ASN B 1 71 ? -15.078 -24.094 6.684 1 86.69 71 ASN B O 1
ATOM 3128 N N . ARG B 1 72 ? -15.242 -23.422 4.594 1 88.62 72 ARG B N 1
ATOM 3129 C CA . ARG B 1 72 ? -13.891 -23.844 4.25 1 88.62 72 ARG B CA 1
ATOM 3130 C C . ARG B 1 72 ? -12.852 -23.016 5.008 1 88.62 72 ARG B C 1
ATOM 3132 O O . ARG B 1 72 ? -11.758 -23.516 5.305 1 88.62 72 ARG B O 1
ATOM 3139 N N . TYR B 1 73 ? -13.258 -21.812 5.375 1 90.12 73 TYR B N 1
ATOM 3140 C CA . TYR B 1 73 ? -12.352 -20.938 6.109 1 90.12 73 TYR B CA 1
ATOM 3141 C C . TYR B 1 73 ? -12.836 -20.734 7.539 1 90.12 73 TYR B C 1
ATOM 3143 O O . TYR B 1 73 ? -12.688 -19.641 8.094 1 90.12 73 TYR B O 1
ATOM 3151 N N . HIS B 1 74 ? -13.422 -21.703 8.133 1 84.44 74 HIS B N 1
ATOM 3152 C CA . HIS B 1 74 ? -14.031 -21.625 9.453 1 84.44 74 HIS B CA 1
ATOM 3153 C C . HIS B 1 74 ? -12.992 -21.312 10.523 1 84.44 74 HIS B C 1
ATOM 3155 O O . HIS B 1 74 ? -13.32 -20.719 11.562 1 84.44 74 HIS B O 1
ATOM 3161 N N . ASP B 1 75 ? -11.711 -21.625 10.258 1 83.69 75 ASP B N 1
ATOM 3162 C CA . ASP B 1 75 ? -10.664 -21.438 11.266 1 83.69 75 ASP B CA 1
ATOM 3163 C C . ASP B 1 75 ? -10.094 -20.016 11.195 1 83.69 75 ASP B C 1
ATOM 3165 O O . ASP B 1 75 ? -9.281 -19.625 12.031 1 83.69 75 ASP B O 1
ATOM 3169 N N . PHE B 1 76 ? -10.523 -19.344 10.188 1 84.31 76 PHE B N 1
ATOM 3170 C CA . PHE B 1 76 ? -10.062 -17.969 10.047 1 84.31 76 PHE B CA 1
ATOM 3171 C C . PHE B 1 76 ? -10.797 -17.047 11.023 1 84.31 76 PHE B C 1
ATOM 3173 O O . PHE B 1 76 ? -11.93 -17.328 11.406 1 84.31 76 PHE B O 1
ATOM 3180 N N . TYR B 1 77 ? -10.047 -16.016 11.414 1 80.25 77 TYR B N 1
ATOM 3181 C CA . TYR B 1 77 ? -10.57 -15.109 12.43 1 80.25 77 TYR B CA 1
ATOM 3182 C C . TYR B 1 77 ? -11.477 -14.047 11.812 1 80.25 77 TYR B C 1
ATOM 3184 O O . TYR B 1 77 ? -11.07 -13.344 10.883 1 80.25 77 TYR B O 1
ATOM 3192 N N . GLY B 1 78 ? -12.703 -14 12.266 1 75.31 78 GLY B N 1
ATOM 3193 C CA . GLY B 1 78 ? -13.625 -12.938 11.898 1 75.31 78 GLY B CA 1
ATOM 3194 C C . GLY B 1 78 ? -14.172 -13.086 10.492 1 75.31 78 GLY B C 1
ATOM 3195 O O . GLY B 1 78 ? -13.656 -13.875 9.695 1 75.31 78 GLY B O 1
ATOM 3196 N N . SER B 1 79 ? -15.117 -12.336 10.219 1 75.69 79 SER B N 1
ATOM 3197 C CA . SER B 1 79 ? -15.766 -12.352 8.914 1 75.69 79 SER B CA 1
ATOM 3198 C C . SER B 1 79 ? -14.852 -11.773 7.84 1 75.69 79 SER B C 1
ATOM 3200 O O . SER B 1 79 ? -14.906 -12.195 6.684 1 75.69 79 SER B O 1
ATOM 3202 N N . ASP B 1 80 ? -13.945 -10.93 8.281 1 85.75 80 ASP B N 1
ATOM 3203 C CA . ASP B 1 80 ? -13.078 -10.273 7.301 1 85.75 80 ASP B CA 1
ATOM 3204 C C . ASP B 1 80 ? -12.094 -11.266 6.691 1 85.75 80 ASP B C 1
ATOM 3206 O O . ASP B 1 80 ? -11.883 -11.273 5.477 1 85.75 80 ASP B O 1
ATOM 3210 N N . GLN B 1 81 ? -11.586 -12.086 7.598 1 89.25 81 GLN B N 1
ATOM 3211 C CA . GLN B 1 81 ? -10.633 -13.055 7.082 1 89.25 81 GLN B CA 1
ATOM 3212 C C . GLN B 1 81 ? -11.32 -14.094 6.203 1 89.25 81 GLN B C 1
ATOM 3214 O O . GLN B 1 81 ? -10.75 -14.555 5.211 1 89.25 81 GLN B O 1
ATOM 3219 N N . LYS B 1 82 ? -12.508 -14.453 6.613 1 89.75 82 LYS B N 1
ATOM 3220 C CA . LYS B 1 82 ? -13.266 -15.422 5.828 1 89.75 82 LYS B CA 1
ATOM 3221 C C . LYS B 1 82 ? -13.586 -14.875 4.438 1 89.75 82 LYS B C 1
ATOM 3223 O O . LYS B 1 82 ? -13.406 -15.57 3.438 1 89.75 82 LYS B O 1
ATOM 3228 N N . ILE B 1 83 ? -13.992 -13.641 4.402 1 90.56 83 ILE B N 1
ATOM 3229 C CA . ILE B 1 83 ? -14.281 -13.008 3.123 1 90.56 83 ILE B CA 1
ATOM 3230 C C . ILE B 1 83 ? -12.992 -12.891 2.303 1 90.56 83 ILE B C 1
ATOM 3232 O O . ILE B 1 83 ? -13.008 -13.102 1.087 1 90.56 83 ILE B O 1
ATOM 3236 N N . GLY B 1 84 ? -11.906 -12.555 3.02 1 92.81 84 GLY B N 1
ATOM 3237 C CA . GLY B 1 84 ? -10.625 -12.539 2.344 1 92.81 84 GLY B CA 1
ATOM 3238 C C . GLY B 1 84 ? -10.273 -13.867 1.697 1 92.81 84 GLY B C 1
ATOM 3239 O O . GLY B 1 84 ? -9.734 -13.898 0.589 1 92.81 84 GLY B O 1
ATOM 3240 N N . GLY B 1 85 ? -10.531 -14.906 2.428 1 94.12 85 GLY B N 1
ATOM 3241 C CA . GLY B 1 85 ? -10.336 -16.234 1.867 1 94.12 85 GLY B CA 1
ATOM 3242 C C . GLY B 1 85 ? -11.18 -16.5 0.632 1 94.12 85 GLY B C 1
ATOM 3243 O O . GLY B 1 85 ? -10.695 -17.078 -0.342 1 94.12 85 GLY B O 1
ATOM 3244 N N . CYS B 1 86 ? -12.398 -16.094 0.683 1 94.75 86 CYS B N 1
ATOM 3245 C CA . CYS B 1 86 ? -13.297 -16.266 -0.457 1 94.75 86 CYS B CA 1
ATOM 3246 C C . CYS B 1 86 ? -12.805 -15.469 -1.662 1 94.75 86 CYS B C 1
ATOM 3248 O O . CYS B 1 86 ? -12.914 -15.93 -2.801 1 94.75 86 CYS B O 1
ATOM 3250 N N . MET B 1 87 ? -12.281 -14.242 -1.405 1 96.19 87 MET B N 1
ATOM 3251 C CA . MET B 1 87 ? -11.719 -13.438 -2.486 1 96.19 87 MET B CA 1
ATOM 3252 C C . MET B 1 87 ? -10.547 -14.156 -3.148 1 96.19 87 MET B C 1
ATOM 3254 O O . MET B 1 87 ? -10.367 -14.062 -4.363 1 96.19 87 MET B O 1
ATOM 3258 N N . ALA B 1 88 ? -9.773 -14.859 -2.293 1 95.69 88 ALA B N 1
ATOM 3259 C CA . ALA B 1 88 ? -8.641 -15.625 -2.818 1 95.69 88 ALA B CA 1
ATOM 3260 C C . ALA B 1 88 ? -9.117 -16.734 -3.76 1 95.69 88 ALA B C 1
ATOM 3262 O O . ALA B 1 88 ? -8.453 -17.031 -4.754 1 95.69 88 ALA B O 1
ATOM 3263 N N . GLU B 1 89 ? -10.227 -17.328 -3.471 1 95.81 89 GLU B N 1
ATOM 3264 C CA . GLU B 1 89 ? -10.773 -18.375 -4.324 1 95.81 89 GLU B CA 1
ATOM 3265 C C . GLU B 1 89 ? -11.281 -17.797 -5.645 1 95.81 89 GLU B C 1
ATOM 3267 O O . GLU B 1 89 ? -11.109 -18.406 -6.699 1 95.81 89 GLU B O 1
ATOM 3272 N N . ILE B 1 90 ? -11.898 -16.656 -5.555 1 96 90 ILE B N 1
ATOM 3273 C CA . ILE B 1 90 ? -12.453 -16.016 -6.742 1 96 90 ILE B CA 1
ATOM 3274 C C . ILE B 1 90 ? -11.328 -15.414 -7.578 1 96 90 ILE B C 1
ATOM 3276 O O . ILE B 1 90 ? -11.438 -15.32 -8.805 1 96 90 ILE B O 1
ATOM 3280 N N . GLY B 1 91 ? -10.266 -15.031 -6.926 1 97.19 91 GLY B N 1
ATOM 3281 C CA . GLY B 1 91 ? -9.117 -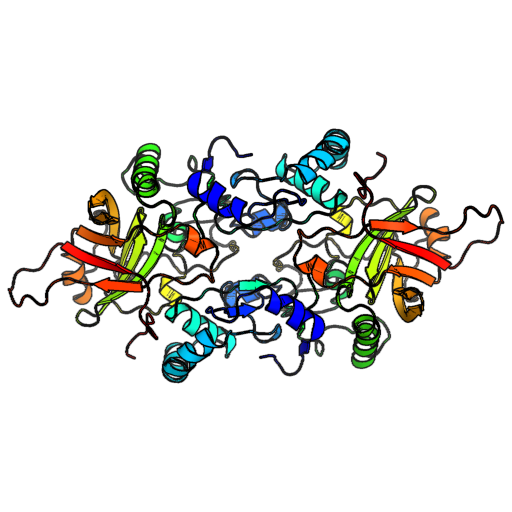14.469 -7.613 1 97.19 91 GLY B CA 1
ATOM 3282 C C . GLY B 1 91 ? -9.164 -12.953 -7.715 1 97.19 91 GLY B C 1
ATOM 3283 O O . GLY B 1 91 ? -8.688 -12.375 -8.688 1 97.19 91 GLY B O 1
ATOM 3284 N N . VAL B 1 92 ? -9.844 -12.312 -6.82 1 97.62 92 VAL B N 1
ATOM 3285 C CA . VAL B 1 92 ? -9.938 -10.859 -6.793 1 97.62 92 VAL B CA 1
ATOM 3286 C C . VAL B 1 92 ? -9.148 -10.312 -5.605 1 97.62 92 VAL B C 1
ATOM 3288 O O . VAL B 1 92 ? -9.523 -10.531 -4.449 1 97.62 92 VAL B O 1
ATOM 3291 N N . PRO B 1 93 ? -8.023 -9.625 -5.875 1 97.94 93 PRO B N 1
ATOM 3292 C CA . PRO B 1 93 ? -7.211 -9.094 -4.777 1 97.94 93 PRO B CA 1
ATOM 3293 C C . PRO B 1 93 ? -7.809 -7.832 -4.16 1 97.94 93 PRO B C 1
ATOM 3295 O O . PRO B 1 93 ? -8.719 -7.23 -4.73 1 97.94 93 PRO B O 1
ATOM 3298 N N . LEU B 1 94 ? -7.297 -7.469 -3.004 1 97.62 94 LEU B N 1
ATOM 3299 C CA . LEU B 1 94 ? -7.68 -6.23 -2.332 1 97.62 94 LEU B CA 1
ATOM 3300 C C . LEU B 1 94 ? -7.191 -5.016 -3.117 1 97.62 94 LEU B C 1
ATOM 3302 O O . LEU B 1 94 ? -6.031 -4.957 -3.521 1 97.62 94 LEU B O 1
ATOM 3306 N N . THR B 1 95 ? -8.094 -4.16 -3.465 1 97.81 95 THR B N 1
ATOM 3307 C CA . THR B 1 95 ? -7.746 -2.807 -3.889 1 97.81 95 THR B CA 1
ATOM 3308 C C . THR B 1 95 ? -7.691 -1.86 -2.691 1 97.81 95 THR B C 1
ATOM 3310 O O . THR B 1 95 ? -8.727 -1.506 -2.127 1 97.81 95 THR B O 1
ATOM 3313 N N . ARG B 1 96 ? -6.516 -1.435 -2.383 1 97 96 ARG B N 1
ATOM 3314 C CA . ARG B 1 96 ? -6.305 -0.692 -1.145 1 97 96 ARG B CA 1
ATOM 3315 C C . ARG B 1 96 ? -6.508 0.803 -1.36 1 97 96 ARG B C 1
ATOM 3317 O O . ARG B 1 96 ? -5.973 1.378 -2.311 1 97 96 ARG B O 1
ATOM 3324 N N . GLU B 1 97 ? -7.305 1.413 -0.526 1 97.69 97 GLU B N 1
ATOM 3325 C CA . GLU B 1 97 ? -7.492 2.859 -0.454 1 97.69 97 GLU B CA 1
ATOM 3326 C C . GLU B 1 97 ? -7.078 3.402 0.911 1 97.69 97 GLU B C 1
ATOM 3328 O O . GLU B 1 97 ? -7.523 2.904 1.945 1 97.69 97 GLU B O 1
ATOM 3333 N N . LEU B 1 98 ? -6.312 4.465 0.94 1 97.19 98 LEU B N 1
ATOM 3334 C CA . LEU B 1 98 ? -5.629 4.941 2.137 1 97.19 98 LEU B CA 1
ATOM 3335 C C . LEU B 1 98 ? -6.613 5.605 3.096 1 97.19 98 LEU B C 1
ATOM 3337 O O . LEU B 1 98 ? -6.297 5.824 4.266 1 97.19 98 LEU B O 1
ATOM 3341 N N . GLY B 1 99 ? -7.785 5.934 2.686 1 98 99 GLY B N 1
ATOM 3342 C CA . GLY B 1 99 ? -8.742 6.656 3.504 1 98 99 GLY B CA 1
ATOM 3343 C C . GLY B 1 99 ? -9.547 5.75 4.418 1 98 99 GLY B C 1
ATOM 3344 O O . GLY B 1 99 ? -10.273 6.227 5.297 1 98 99 GLY B O 1
ATOM 3345 N N . PHE B 1 100 ? -9.484 4.391 4.18 1 97.94 100 PHE B N 1
ATOM 3346 C CA . PHE B 1 100 ? -10.109 3.422 5.07 1 97.94 100 PHE B CA 1
ATOM 3347 C C . PHE B 1 100 ? -9.227 3.154 6.281 1 97.94 100 PHE B C 1
ATOM 3349 O O . PHE B 1 100 ? -8.109 2.645 6.145 1 97.94 100 PHE B O 1
ATOM 3356 N N . HIS B 1 101 ? -9.734 3.445 7.484 1 97.81 101 HIS B N 1
ATOM 3357 C CA . HIS B 1 101 ? -8.883 3.295 8.664 1 97.81 101 HIS B CA 1
ATOM 3358 C C . HIS B 1 101 ? -9.453 2.252 9.617 1 97.81 101 HIS B C 1
ATOM 3360 O O . HIS B 1 101 ? -10.5 2.477 10.242 1 97.81 101 HIS B O 1
ATOM 3366 N N . GLN B 1 102 ? -8.75 1.151 9.688 1 96.19 102 GLN B N 1
ATOM 3367 C CA . GLN B 1 102 ? -9.062 0.148 10.703 1 96.19 102 GLN B CA 1
ATOM 3368 C C . GLN B 1 102 ? -8.773 0.675 12.102 1 96.19 102 GLN B C 1
ATOM 3370 O O . GLN B 1 102 ? -9.477 0.34 13.055 1 96.19 102 GLN B O 1
ATOM 3375 N N . MET B 1 103 ? -7.742 1.427 12.266 1 95.06 103 MET B N 1
ATOM 3376 C CA . MET B 1 103 ? -7.355 2.131 13.484 1 95.06 103 MET B CA 1
ATOM 3377 C C . MET B 1 103 ? -7.047 1.144 14.609 1 95.06 103 MET B C 1
ATOM 3379 O O . MET B 1 103 ? -7.562 1.28 15.719 1 95.06 103 MET B O 1
ATOM 3383 N N . ASP B 1 104 ? -6.254 0.147 14.25 1 94.44 104 ASP B N 1
ATOM 3384 C CA . ASP B 1 104 ? -5.758 -0.748 15.289 1 94.44 104 ASP B CA 1
ATOM 3385 C C . ASP B 1 104 ? -4.648 -0.083 16.094 1 94.44 104 ASP B C 1
ATOM 3387 O O . ASP B 1 104 ? -3.492 -0.512 16.047 1 94.44 104 ASP B O 1
ATOM 3391 N N . ILE B 1 105 ? -5.035 0.905 16.781 1 94.81 105 ILE B N 1
ATOM 3392 C CA . ILE B 1 105 ? -4.129 1.665 17.625 1 94.81 105 ILE B CA 1
ATOM 3393 C C . ILE B 1 105 ? -4.777 1.901 18.984 1 94.81 105 ILE B C 1
ATOM 3395 O O . ILE B 1 105 ? -5.992 1.765 19.141 1 94.81 105 ILE B O 1
ATOM 3399 N N . ARG B 1 106 ? -3.953 2.129 19.953 1 93.75 106 ARG B N 1
ATOM 3400 C CA . ARG B 1 106 ? -4.363 2.633 21.25 1 93.75 106 ARG B CA 1
ATOM 3401 C C . ARG B 1 106 ? -3.797 4.027 21.5 1 93.75 106 ARG B C 1
ATOM 3403 O O . ARG B 1 106 ? -2.805 4.422 20.891 1 93.75 106 ARG B O 1
ATOM 3410 N N . GLY B 1 107 ? -4.566 4.75 22.344 1 94.5 107 GLY B N 1
ATOM 3411 C CA . GLY B 1 107 ? -4.098 6.094 22.641 1 94.5 107 GLY B CA 1
ATOM 3412 C C . GLY B 1 107 ? -4.727 7.152 21.75 1 94.5 107 GLY B C 1
ATOM 3413 O O . GLY B 1 107 ? -5.926 7.105 21.484 1 94.5 107 GLY B O 1
ATOM 3414 N N . SER B 1 108 ? -3.914 8.117 21.453 1 95.06 108 SER B N 1
ATOM 3415 C CA . SER B 1 108 ? -4.441 9.258 20.719 1 95.06 108 SER B CA 1
ATOM 3416 C C . SER B 1 108 ? -4.145 9.141 19.234 1 95.06 108 SER B C 1
ATOM 3418 O O . SER B 1 108 ? -2.986 9.023 18.828 1 95.06 108 SER B O 1
ATOM 3420 N N . ALA B 1 109 ? -5.16 9.266 18.438 1 96 109 ALA B N 1
ATOM 3421 C CA . ALA B 1 109 ? -5.004 9.195 16.984 1 96 109 ALA B CA 1
ATOM 3422 C C . ALA B 1 109 ? -4.539 10.531 16.422 1 96 109 ALA B C 1
ATOM 3424 O O . ALA B 1 109 ? -4.418 10.688 15.203 1 96 109 ALA B O 1
ATOM 3425 N N . ARG B 1 110 ? -4.258 11.492 17.266 1 95.94 110 ARG B N 1
ATOM 3426 C CA . ARG B 1 110 ? -4.004 12.859 16.812 1 95.94 110 ARG B CA 1
ATOM 3427 C C . ARG B 1 110 ? -2.793 12.922 15.891 1 95.94 110 ARG B C 1
ATOM 3429 O O . ARG B 1 110 ? -2.799 13.648 14.898 1 95.94 110 ARG B O 1
ATOM 3436 N N . GLY B 1 111 ? -1.728 12.211 16.234 1 96.56 111 GLY B N 1
ATOM 3437 C CA . GLY B 1 111 ? -0.551 12.211 15.375 1 96.56 111 GLY B CA 1
ATOM 3438 C C . GLY B 1 111 ? -0.824 11.68 13.977 1 96.56 111 GLY B C 1
ATOM 3439 O O . GLY B 1 111 ? -0.336 12.234 12.992 1 96.56 111 GLY B O 1
ATOM 3440 N N . LEU B 1 112 ? -1.58 10.633 13.891 1 97.38 112 LEU B N 1
ATOM 3441 C CA . LEU B 1 112 ? -1.928 10.008 12.625 1 97.38 112 LEU B CA 1
ATOM 3442 C C . LEU B 1 112 ? -2.836 10.922 11.797 1 97.38 112 LEU B C 1
ATOM 3444 O O . LEU B 1 112 ? -2.584 11.141 10.609 1 97.38 112 LEU B O 1
ATOM 3448 N N . LEU B 1 113 ? -3.812 11.5 12.422 1 98 113 LEU B N 1
ATOM 3449 C CA . LEU B 1 113 ? -4.82 12.281 11.711 1 98 113 LEU B CA 1
ATOM 3450 C C . LEU B 1 113 ? -4.289 13.664 11.359 1 98 113 LEU B C 1
ATOM 3452 O O . LEU B 1 113 ? -4.703 14.258 10.359 1 98 113 LEU B O 1
ATOM 3456 N N . ALA B 1 114 ? -3.322 14.156 12.156 1 98.06 114 ALA B N 1
ATOM 3457 C CA . ALA B 1 114 ? -2.699 15.445 11.867 1 98.06 114 ALA B CA 1
ATOM 3458 C C . ALA B 1 114 ? -1.828 15.359 10.617 1 98.06 114 ALA B C 1
ATOM 3460 O O . ALA B 1 114 ? -1.563 16.375 9.969 1 98.06 114 ALA B O 1
ATOM 3461 N N . ALA B 1 115 ? -1.351 14.195 10.344 1 98.19 115 ALA B N 1
ATOM 3462 C CA . ALA B 1 115 ? -0.512 13.945 9.172 1 98.19 115 ALA B CA 1
ATOM 3463 C C . ALA B 1 115 ? -1.137 12.891 8.266 1 98.19 115 ALA B C 1
ATOM 3465 O O . ALA B 1 115 ? -0.44 12 7.762 1 98.19 115 ALA B O 1
ATOM 3466 N N . HIS B 1 116 ? -2.428 12.984 8.117 1 98.12 116 HIS B N 1
ATOM 3467 C CA . HIS B 1 116 ? -3.191 12.055 7.293 1 98.12 116 HIS B CA 1
ATOM 3468 C C . HIS B 1 116 ? -2.625 11.984 5.879 1 98.12 116 HIS B C 1
ATOM 3470 O O . HIS B 1 116 ? -2.203 13 5.32 1 98.12 116 HIS B O 1
ATOM 3476 N N . PRO B 1 117 ? -2.627 10.773 5.281 1 96.25 117 PRO B N 1
ATOM 3477 C CA . PRO B 1 117 ? -2.17 10.664 3.895 1 96.25 117 PRO B CA 1
ATOM 3478 C C . PRO B 1 117 ? -3 11.516 2.936 1 96.25 117 PRO B C 1
ATOM 3480 O O . PRO B 1 117 ? -4.125 11.898 3.26 1 96.25 117 PRO B O 1
ATOM 3483 N N . LEU B 1 118 ? -2.391 11.812 1.793 1 97 118 LEU B N 1
ATOM 3484 C CA . LEU B 1 118 ? -3.092 12.57 0.768 1 97 118 LEU B CA 1
ATOM 3485 C C . LEU B 1 118 ? -4.164 11.727 0.096 1 97 118 LEU B C 1
ATOM 3487 O O . LEU B 1 118 ? -3.992 11.281 -1.043 1 97 118 LEU B O 1
ATOM 3491 N N . ALA B 1 119 ? -5.242 11.547 0.692 1 97.56 119 ALA B N 1
ATOM 3492 C CA . ALA B 1 119 ? -6.426 10.789 0.29 1 97.56 119 ALA B CA 1
ATOM 3493 C C . ALA B 1 119 ? -7.652 11.227 1.089 1 97.56 119 ALA B C 1
ATOM 3495 O O . ALA B 1 119 ? -7.523 11.727 2.209 1 97.56 119 ALA B O 1
ATOM 3496 N N . PRO B 1 120 ? -8.805 11.109 0.47 1 97.81 120 PRO B N 1
ATOM 3497 C CA . PRO B 1 120 ? -9.992 11.43 1.267 1 97.81 120 PRO B CA 1
ATOM 3498 C C . PRO B 1 120 ? -10.148 10.523 2.484 1 97.81 120 PRO B C 1
ATOM 3500 O O . PRO B 1 120 ? -9.93 9.312 2.389 1 97.81 120 PRO B O 1
ATOM 3503 N N . ILE B 1 121 ? -10.43 11.141 3.592 1 98.19 121 ILE B N 1
ATOM 3504 C CA . ILE B 1 121 ? -10.75 10.328 4.762 1 98.19 121 ILE B CA 1
ATOM 3505 C C . ILE B 1 121 ? -12.07 9.609 4.547 1 98.19 121 ILE B C 1
ATOM 3507 O O . ILE B 1 121 ? -13.086 10.234 4.238 1 98.19 121 ILE B O 1
ATOM 3511 N N . VAL B 1 122 ? -12.086 8.289 4.668 1 98.19 122 VAL B N 1
ATOM 3512 C CA . VAL B 1 122 ? -13.266 7.504 4.32 1 98.19 122 VAL B CA 1
ATOM 35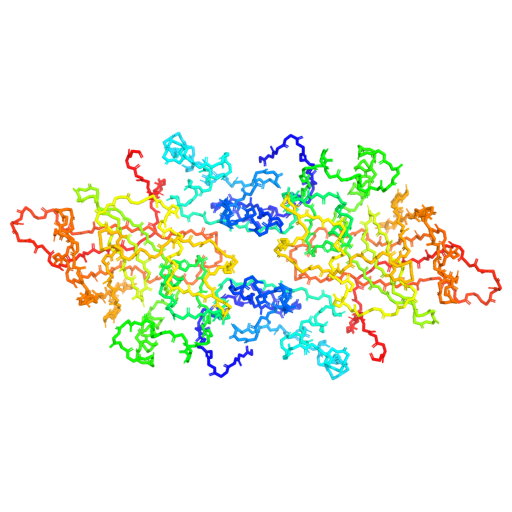13 C C . VAL B 1 122 ? -13.906 6.945 5.586 1 98.19 122 VAL B C 1
ATOM 3515 O O . VAL B 1 122 ? -15.141 6.906 5.703 1 98.19 122 VAL B O 1
ATOM 3518 N N . SER B 1 123 ? -13.109 6.477 6.535 1 97.88 123 SER B N 1
ATOM 3519 C CA . SER B 1 123 ? -13.656 5.852 7.73 1 97.88 123 SER B CA 1
ATOM 3520 C C . SER B 1 123 ? -12.672 5.91 8.891 1 97.88 123 SER B C 1
ATOM 3522 O O . SER B 1 123 ? -11.461 6.016 8.68 1 97.88 123 SER B O 1
ATOM 3524 N N . LEU B 1 124 ? -13.148 5.973 10.039 1 96.88 124 LEU B N 1
ATOM 3525 C CA . LEU B 1 124 ? -12.414 5.836 11.289 1 96.88 124 LEU B CA 1
ATOM 3526 C C . LEU B 1 124 ? -13.055 4.781 12.188 1 96.88 124 LEU B C 1
ATOM 3528 O O . LEU B 1 124 ? -14.211 4.93 12.602 1 96.88 124 LEU B O 1
ATOM 3532 N N . HIS B 1 125 ? -12.281 3.732 12.375 1 96.06 125 HIS B N 1
ATOM 3533 C CA . HIS B 1 125 ? -12.766 2.662 13.242 1 96.06 125 HIS B CA 1
ATOM 3534 C C . HIS B 1 125 ? -12.203 2.797 14.648 1 96.06 125 HIS B C 1
ATOM 3536 O O . HIS B 1 125 ? -11.289 3.594 14.891 1 96.06 125 HIS B O 1
ATOM 3542 N N . HIS B 1 126 ? -12.844 2.123 15.68 1 94.25 126 HIS B N 1
ATOM 3543 C CA . HIS B 1 126 ? -12.422 2.006 17.078 1 94.25 126 HIS B CA 1
ATOM 3544 C C . HIS B 1 126 ? -12.539 3.342 17.797 1 94.25 126 HIS B C 1
ATOM 3546 O O . HIS B 1 126 ? -11.734 3.652 18.672 1 94.25 126 HIS B O 1
ATOM 3552 N N . LEU B 1 127 ? -13.453 4.16 17.375 1 91.94 127 LEU B N 1
ATOM 3553 C CA . LEU B 1 127 ? -13.617 5.484 17.969 1 91.94 127 LEU B CA 1
ATOM 3554 C C . LEU B 1 127 ? -14.086 5.371 19.422 1 91.94 127 LEU B C 1
ATOM 3556 O O . LEU B 1 127 ? -13.992 6.336 20.172 1 91.94 127 LEU B O 1
ATOM 3560 N N . GLY B 1 128 ? -14.547 4.207 19.797 1 89.06 128 GLY B N 1
ATOM 3561 C CA . GLY B 1 128 ? -14.938 3.971 21.188 1 89.06 128 GLY B CA 1
ATOM 3562 C C . GLY B 1 128 ? -13.773 3.619 22.078 1 89.06 128 GLY B C 1
ATOM 3563 O O . GLY B 1 128 ? -13.891 3.656 23.312 1 89.06 128 GLY B O 1
ATOM 3564 N N . VAL B 1 129 ? -12.664 3.299 21.469 1 89.56 129 VAL B N 1
ATOM 3565 C CA . VAL B 1 129 ? -11.539 2.787 22.25 1 89.56 129 VAL B CA 1
ATOM 3566 C C . VAL B 1 129 ? -10.406 3.809 22.25 1 89.56 129 VAL B C 1
ATOM 3568 O O . VAL B 1 129 ? -9.719 3.986 23.25 1 89.56 129 VAL B O 1
ATOM 3571 N N . ILE B 1 130 ? -10.242 4.492 21.156 1 92.12 130 ILE B N 1
ATOM 3572 C CA . ILE B 1 130 ? -9.156 5.465 21.094 1 92.12 130 ILE B CA 1
ATOM 3573 C C . ILE B 1 130 ? -9.539 6.723 21.859 1 92.12 130 ILE B C 1
ATOM 3575 O O . ILE B 1 130 ? -10.703 6.902 22.234 1 92.12 130 ILE B O 1
ATOM 3579 N N . HIS B 1 131 ? -8.547 7.543 22.203 1 94.5 131 HIS B N 1
ATOM 3580 C CA . HIS B 1 131 ? -8.828 8.805 22.875 1 94.5 131 HIS B CA 1
ATOM 3581 C C . HIS B 1 131 ? -9.719 9.703 22.031 1 94.5 131 HIS B C 1
ATOM 3583 O O . HIS B 1 131 ? -9.797 9.523 20.812 1 94.5 131 HIS B O 1
ATOM 3589 N N . SER B 1 132 ? -10.352 10.648 22.766 1 95.69 132 SER B N 1
ATOM 3590 C CA . SER B 1 132 ? -11.125 11.656 22.047 1 95.69 132 SER B CA 1
ATOM 3591 C C . SER B 1 132 ? -10.281 12.336 20.984 1 95.69 132 SER B C 1
ATOM 3593 O O . SER B 1 132 ? -9.094 12.594 21.188 1 95.69 132 SER B O 1
ATOM 3595 N N . LEU B 1 133 ? -10.898 12.586 19.844 1 96.12 133 LEU B N 1
ATOM 3596 C CA . LEU B 1 133 ? -10.172 13.219 18.75 1 96.12 133 LEU B CA 1
ATOM 3597 C C . LEU B 1 133 ? -9.672 14.602 19.156 1 96.12 133 LEU B C 1
ATOM 3599 O O . LEU B 1 133 ? -8.633 15.055 18.672 1 96.12 133 LEU B O 1
ATOM 3603 N N . ILE B 1 134 ? -10.438 15.281 19.938 1 95.31 134 ILE B N 1
ATOM 3604 C CA . ILE B 1 134 ? -10.078 16.594 20.453 1 95.31 134 ILE B CA 1
ATOM 3605 C C . ILE B 1 134 ? -9.938 16.531 21.969 1 95.31 134 ILE B C 1
ATOM 3607 O O . ILE B 1 134 ? -10.891 16.203 22.672 1 95.31 134 ILE B O 1
ATOM 3611 N N . PRO B 1 135 ? -8.758 16.859 22.438 1 92 135 PRO B N 1
ATOM 3612 C CA . PRO B 1 135 ? -8.539 16.781 23.891 1 92 135 PRO B CA 1
ATOM 3613 C C . PRO B 1 135 ? -9.555 17.594 24.688 1 92 135 PRO B C 1
ATOM 3615 O O . PRO B 1 135 ? -9.977 18.672 24.234 1 92 135 PRO B O 1
ATOM 3618 N N . LEU B 1 136 ? -9.922 17.109 25.844 1 88.25 136 LEU B N 1
ATOM 3619 C CA . LEU B 1 136 ? -10.789 17.75 26.828 1 88.25 136 LEU B CA 1
ATOM 3620 C C . LEU B 1 136 ? -12.227 17.812 26.312 1 88.25 136 LEU B C 1
ATOM 3622 O O . LEU B 1 136 ? -13.062 18.5 26.891 1 88.25 136 LEU B O 1
ATOM 3626 N N . MET B 1 137 ? -12.484 17.219 25.25 1 92.75 137 MET B N 1
ATOM 3627 C CA . MET B 1 137 ? -13.836 17.078 24.719 1 92.75 137 MET B CA 1
ATOM 3628 C C . MET B 1 137 ? -14.281 15.617 24.766 1 92.75 137 MET B C 1
ATOM 3630 O O . MET B 1 137 ? -13.469 14.711 24.578 1 92.75 137 MET B O 1
ATOM 3634 N N . ASP B 1 138 ? -15.531 15.508 25.031 1 94.12 138 ASP B N 1
ATOM 3635 C CA . ASP B 1 138 ? -16.078 14.156 24.969 1 94.12 138 ASP B CA 1
ATOM 3636 C C . ASP B 1 138 ? -15.883 13.547 23.594 1 94.12 138 ASP B C 1
ATOM 3638 O O . ASP B 1 138 ? -15.914 14.258 22.578 1 94.12 138 ASP B O 1
ATOM 3642 N N . ARG B 1 139 ? -15.797 12.258 23.578 1 92.81 139 ARG B N 1
ATOM 3643 C CA . ARG B 1 139 ? -15.531 11.531 22.344 1 92.81 139 ARG B CA 1
ATOM 3644 C C . ARG B 1 139 ? -16.562 11.859 21.281 1 92.81 139 ARG B C 1
ATOM 3646 O O . ARG B 1 139 ? -16.219 12.195 20.156 1 92.81 139 ARG B O 1
ATOM 3653 N N . VAL B 1 140 ? -17.812 11.789 21.641 1 94.19 140 VAL B N 1
ATOM 3654 C CA . VAL B 1 140 ? -18.906 11.992 20.703 1 94.19 140 VAL B CA 1
ATOM 3655 C C . VAL B 1 140 ? -18.891 13.438 20.188 1 94.19 140 VAL B C 1
ATOM 3657 O O . VAL B 1 140 ? -19.047 13.688 19 1 94.19 140 VAL B O 1
ATOM 3660 N N . ASP B 1 141 ? -18.656 14.336 21.109 1 95.94 141 ASP B N 1
ATOM 3661 C CA . ASP B 1 141 ? -18.625 15.75 20.734 1 95.94 141 ASP B CA 1
ATOM 3662 C C . ASP B 1 141 ? -17.453 16.062 19.828 1 95.94 141 ASP B C 1
ATOM 3664 O O . ASP B 1 141 ? -17.562 16.891 18.922 1 95.94 141 ASP B O 1
ATOM 3668 N N . SER B 1 142 ? -16.375 15.414 20.109 1 96.31 142 SER B N 1
ATOM 3669 C CA . SER B 1 142 ? -15.203 15.633 19.266 1 96.31 142 SER B CA 1
ATOM 3670 C C . SER B 1 142 ? -15.453 15.148 17.844 1 96.31 142 SER B C 1
ATOM 3672 O O . SER B 1 142 ? -15.023 15.789 16.891 1 96.31 142 SER B O 1
ATOM 3674 N N . ILE B 1 143 ? -16.156 14.062 17.672 1 95.69 143 ILE B N 1
ATOM 3675 C CA . ILE B 1 143 ? -16.5 13.531 16.359 1 95.69 143 ILE B CA 1
ATOM 3676 C C . ILE B 1 143 ? -17.484 14.469 15.648 1 95.69 143 ILE B C 1
ATOM 3678 O O . ILE B 1 143 ? -17.312 14.766 14.461 1 95.69 143 ILE B O 1
ATOM 3682 N N . LYS B 1 144 ? -18.438 14.953 16.391 1 96.88 144 LYS B N 1
ATOM 3683 C CA . LYS B 1 144 ? -19.406 15.883 15.82 1 96.88 144 LYS B CA 1
ATOM 3684 C C . LYS B 1 144 ? -18.734 17.141 15.297 1 96.88 144 LYS B C 1
ATOM 3686 O O . LYS B 1 144 ? -19.125 17.672 14.258 1 96.88 144 LYS B O 1
ATOM 3691 N N . LYS B 1 145 ? -17.75 17.562 16.047 1 96.81 145 LYS B N 1
ATOM 3692 C CA . LYS B 1 145 ? -17.016 18.766 15.641 1 96.81 145 LYS B CA 1
ATOM 3693 C C . LYS B 1 145 ? -16.312 18.547 14.297 1 96.81 145 LYS B C 1
ATOM 3695 O O . LYS B 1 145 ? -16.391 19.391 13.406 1 96.81 145 LYS B O 1
ATOM 3700 N N . VAL B 1 146 ? -15.664 17.422 14.148 1 97.19 146 VAL B N 1
ATOM 3701 C CA . VAL B 1 146 ? -14.969 17.094 12.914 1 97.19 146 VAL B CA 1
ATOM 3702 C C . VAL B 1 146 ? -15.977 16.938 11.773 1 97.19 146 VAL B C 1
ATOM 3704 O O . VAL B 1 146 ? -15.711 17.359 10.641 1 97.19 146 VAL B O 1
ATOM 3707 N N . ILE B 1 147 ? -17.141 16.422 12.062 1 97.81 147 ILE B N 1
ATOM 3708 C CA . ILE B 1 147 ? -18.188 16.219 11.062 1 97.81 147 ILE B CA 1
ATOM 3709 C C . ILE B 1 147 ? -18.734 17.562 10.594 1 97.81 147 ILE B C 1
ATOM 3711 O O . ILE B 1 147 ? -19.078 17.719 9.422 1 97.81 147 ILE B O 1
ATOM 3715 N N . GLU B 1 148 ? -18.75 18.516 11.5 1 97.94 148 GLU B N 1
ATOM 3716 C CA . GLU B 1 148 ? -19.172 19.859 11.102 1 97.94 148 GLU B CA 1
ATOM 3717 C C . GLU B 1 148 ? -18.281 20.406 10 1 97.94 148 GLU B C 1
ATOM 3719 O O . GLU B 1 148 ? -18.766 20.984 9.023 1 97.94 148 GLU B O 1
ATOM 3724 N N . ALA B 1 149 ? -17.047 20.219 10.195 1 98.19 149 ALA B N 1
ATOM 3725 C CA . ALA B 1 149 ? -16.094 20.656 9.172 1 98.19 149 ALA B CA 1
ATOM 3726 C C . ALA B 1 149 ? -16.25 19.844 7.891 1 98.19 149 ALA B C 1
ATOM 3728 O O . ALA B 1 149 ? -16.266 20.406 6.793 1 98.19 149 ALA B O 1
ATOM 3729 N N . TYR B 1 150 ? -16.453 18.562 8.062 1 98.44 150 TYR B N 1
ATOM 3730 C CA . TYR B 1 150 ? -16.609 17.656 6.934 1 98.44 150 TYR B CA 1
ATOM 3731 C C . TYR B 1 150 ? -17.797 18.062 6.062 1 98.44 150 TYR B C 1
ATOM 3733 O O . TYR B 1 150 ? -17.719 18.031 4.832 1 98.44 150 TYR B O 1
ATOM 3741 N N . LYS B 1 151 ? -18.828 18.5 6.66 1 98.06 151 LYS B N 1
ATOM 3742 C CA . LYS B 1 151 ? -20.031 18.875 5.934 1 98.06 151 LYS B CA 1
ATOM 3743 C C . LYS B 1 151 ? -19.797 20.109 5.074 1 98.06 151 LYS B C 1
ATOM 3745 O O . LYS B 1 151 ? -20.484 20.328 4.07 1 98.06 151 LYS B O 1
ATOM 3750 N N . LYS B 1 152 ? -18.797 20.906 5.438 1 98.25 152 LYS B N 1
ATOM 3751 C CA . LYS B 1 152 ? -18.531 22.156 4.707 1 98.25 152 LYS B CA 1
ATOM 3752 C C . LYS B 1 152 ? -17.5 21.922 3.605 1 98.25 152 LYS B C 1
ATOM 3754 O O . LYS B 1 152 ? -17.562 22.562 2.549 1 98.25 152 LYS B O 1
ATOM 3759 N N . ASP B 1 153 ? -16.578 21.094 3.836 1 98.5 153 ASP B N 1
ATOM 3760 C CA . ASP B 1 153 ? -15.516 20.781 2.893 1 98.5 153 ASP B CA 1
ATOM 3761 C C . ASP B 1 153 ? -15.047 19.328 3.059 1 98.5 153 ASP B C 1
ATOM 3763 O O . ASP B 1 153 ? -14 19.078 3.652 1 98.5 153 ASP B O 1
ATOM 3767 N N . SER B 1 154 ? -15.758 18.422 2.471 1 98.44 154 SER B N 1
ATOM 3768 C CA . SER B 1 154 ? -15.531 17 2.658 1 98.44 154 SER B CA 1
ATOM 3769 C C . SER B 1 154 ? -14.18 16.578 2.096 1 98.44 154 SER B C 1
ATOM 3771 O O . SER B 1 154 ? -13.43 15.844 2.748 1 98.44 154 SER B O 1
ATOM 3773 N N . SER B 1 155 ? -13.805 17.156 0.967 1 98.19 155 SER B N 1
ATOM 3774 C CA . SER B 1 155 ? -12.594 16.75 0.26 1 98.19 155 SER B CA 1
ATOM 3775 C C . SER B 1 155 ? -11.344 17.125 1.044 1 98.19 155 SER B C 1
ATOM 3777 O O . SER B 1 155 ? -10.32 16.438 0.962 1 98.19 155 SER B O 1
ATOM 3779 N N . ARG B 1 156 ? -11.43 18.188 1.851 1 98.44 156 ARG B N 1
ATOM 3780 C CA . ARG B 1 156 ? -10.234 18.703 2.516 1 98.44 156 ARG B CA 1
ATOM 3781 C C . ARG B 1 156 ? -10.148 18.203 3.951 1 98.44 156 ARG B C 1
ATOM 3783 O O . ARG B 1 156 ? -9.133 18.391 4.621 1 98.44 156 ARG B O 1
ATOM 3790 N N . THR B 1 157 ? -11.156 17.547 4.418 1 98.56 157 THR B N 1
ATOM 3791 C CA . THR B 1 157 ? -11.195 17.125 5.816 1 98.56 157 THR B CA 1
ATOM 3792 C C . THR B 1 157 ? -9.953 16.312 6.172 1 98.56 157 THR B C 1
ATOM 3794 O O . THR B 1 157 ? -9.688 15.281 5.551 1 98.56 157 THR B O 1
ATOM 3797 N N . MET B 1 158 ? -9.156 16.812 7.113 1 98.44 158 MET B N 1
ATOM 3798 C CA . MET B 1 158 ? -7.965 16.219 7.703 1 98.44 158 MET B CA 1
ATOM 3799 C C . MET B 1 158 ? -6.836 16.125 6.684 1 98.44 158 MET B C 1
ATOM 3801 O O . MET B 1 158 ? -5.906 15.336 6.848 1 98.44 158 MET B O 1
ATOM 3805 N N . GLN B 1 159 ? -6.961 16.891 5.586 1 98.62 159 GLN B N 1
ATOM 3806 C CA . GLN B 1 159 ? -5.824 17 4.684 1 98.62 159 GLN B CA 1
ATOM 3807 C C . GLN B 1 159 ? -4.754 17.922 5.254 1 98.62 159 GLN B C 1
ATOM 3809 O O . GLN B 1 159 ? -5.062 19.016 5.727 1 98.62 159 GLN B O 1
ATOM 3814 N N . GLN B 1 160 ? -3.549 17.469 5.172 1 98.69 160 GLN B N 1
ATOM 3815 C CA . GLN B 1 160 ? -2.436 18.203 5.746 1 98.69 160 GLN B CA 1
ATOM 3816 C C . GLN B 1 160 ? -1.876 19.219 4.75 1 98.69 160 GLN B C 1
ATOM 3818 O O . GLN B 1 160 ? -1.726 18.906 3.564 1 98.69 160 GLN B O 1
ATOM 3823 N N . SER B 1 161 ? -1.636 20.391 5.168 1 98.5 161 SER B N 1
ATOM 3824 C CA . SER B 1 161 ? -0.807 21.406 4.535 1 98.5 161 SER B CA 1
ATOM 3825 C C . SER B 1 161 ? 0.168 22.031 5.535 1 98.5 161 SER B C 1
ATOM 3827 O O . SER B 1 161 ? -0.138 22.125 6.723 1 98.5 161 SER B O 1
ATOM 3829 N N . PHE B 1 162 ? 1.35 22.297 5.102 1 98.06 162 PHE B N 1
ATOM 3830 C CA . PHE B 1 162 ? 2.242 22.984 6.031 1 98.06 162 PHE B CA 1
ATOM 3831 C C . PHE B 1 162 ? 3.023 24.078 5.32 1 98.06 162 PHE B C 1
ATOM 3833 O O . PHE B 1 162 ? 3.268 24 4.117 1 98.06 162 PHE B O 1
ATOM 3840 N N . CYS B 1 163 ? 3.24 25.125 6.039 1 96.94 163 CYS B N 1
ATOM 3841 C CA . CYS B 1 163 ? 3.93 26.312 5.551 1 96.94 163 CYS B CA 1
ATOM 3842 C C . CYS B 1 163 ? 4.773 26.938 6.652 1 96.94 163 CYS B C 1
ATOM 3844 O O . CYS B 1 163 ? 4.789 26.453 7.785 1 96.94 163 CYS B O 1
ATOM 3846 N N . TYR B 1 164 ? 5.566 27.969 6.262 1 96.75 164 TYR B N 1
ATOM 3847 C CA . TYR B 1 164 ? 6.539 28.562 7.168 1 96.75 164 TYR B CA 1
ATOM 3848 C C . TYR B 1 164 ? 6.289 30.062 7.324 1 96.75 164 TYR B C 1
ATOM 3850 O O . TYR B 1 164 ? 5.816 30.719 6.395 1 96.75 164 TYR B O 1
ATOM 3858 N N . ASP B 1 165 ? 6.402 30.562 8.492 1 95.31 165 ASP B N 1
ATOM 3859 C CA . ASP B 1 165 ? 6.688 31.969 8.75 1 95.31 165 ASP B CA 1
ATOM 3860 C C . ASP B 1 165 ? 8.18 32.188 8.977 1 95.31 165 ASP B C 1
ATOM 3862 O O . ASP B 1 165 ? 8.672 32.062 10.102 1 95.31 165 ASP B O 1
ATOM 3866 N N . LEU B 1 166 ? 8.891 32.562 7.938 1 93.69 166 LEU B N 1
ATOM 3867 C CA . LEU B 1 166 ? 10.344 32.625 7.961 1 93.69 166 LEU B CA 1
ATOM 3868 C C . LEU B 1 166 ? 10.844 33.781 8.812 1 93.69 166 LEU B C 1
ATOM 3870 O O . LEU B 1 166 ? 11.961 33.719 9.344 1 93.69 166 LEU B O 1
ATOM 3874 N N . LYS B 1 167 ? 10.062 34.812 8.945 1 91.5 167 LYS B N 1
ATOM 3875 C CA . LYS B 1 167 ? 10.438 35.906 9.797 1 91.5 167 LYS B CA 1
ATOM 3876 C C . LYS B 1 167 ? 10.508 35.5 11.258 1 91.5 167 LYS B C 1
ATOM 3878 O O . LYS B 1 167 ? 11.391 35.938 12 1 91.5 167 LYS B O 1
ATOM 3883 N N . LYS B 1 168 ? 9.648 34.625 11.672 1 93 168 LYS B N 1
ATOM 3884 C CA . LYS B 1 168 ? 9.562 34.188 13.062 1 93 168 LYS B CA 1
ATOM 3885 C C . LYS B 1 168 ? 10.219 32.844 13.266 1 93 168 LYS B C 1
ATOM 3887 O O . LYS B 1 168 ? 10.289 32.312 14.383 1 93 168 LYS B O 1
ATOM 3892 N N . ASN B 1 169 ? 10.609 32.188 12.203 1 94.62 169 ASN B N 1
ATOM 3893 C CA . ASN B 1 169 ? 11.164 30.844 12.219 1 94.62 169 ASN B CA 1
ATOM 3894 C C . ASN B 1 169 ? 10.148 29.844 12.742 1 94.62 169 ASN B C 1
ATOM 3896 O O . ASN B 1 169 ? 10.453 29.047 13.641 1 94.62 169 ASN B O 1
ATOM 3900 N N . TRP B 1 170 ? 8.914 29.953 12.242 1 96.75 170 TRP B N 1
ATOM 3901 C CA . TRP B 1 170 ? 7.844 29.047 12.633 1 96.75 170 TRP B CA 1
ATOM 3902 C C . TRP B 1 170 ? 7.531 28.062 11.508 1 96.75 170 TRP B C 1
ATOM 3904 O O . TRP B 1 170 ? 7.531 28.422 10.336 1 96.75 170 TRP B O 1
ATOM 3914 N N . SER B 1 171 ? 7.316 26.828 11.844 1 97.62 171 SER B N 1
ATOM 3915 C CA . SER B 1 171 ? 6.648 25.844 10.992 1 97.62 171 SER B CA 1
ATOM 3916 C C . SER B 1 171 ? 5.211 25.609 11.438 1 97.62 171 SER B C 1
ATOM 3918 O O . SER B 1 171 ? 4.945 25.438 12.633 1 97.62 171 SER B O 1
ATOM 3920 N N . ILE B 1 172 ? 4.309 25.656 10.508 1 98.31 172 ILE B N 1
ATOM 3921 C CA . ILE B 1 172 ? 2.896 25.453 10.82 1 98.31 172 ILE B CA 1
ATOM 3922 C C . ILE B 1 172 ? 2.344 24.297 9.992 1 98.31 172 ILE B C 1
ATOM 3924 O O . ILE B 1 172 ? 2.496 24.281 8.766 1 98.31 172 ILE B O 1
ATOM 3928 N N . SER B 1 173 ? 1.81 23.328 10.625 1 98.62 173 SER B N 1
ATOM 3929 C CA . SER B 1 173 ? 1.143 22.203 9.977 1 98.62 173 SER B CA 1
ATOM 3930 C C . SER B 1 173 ? -0.361 22.234 10.227 1 98.62 173 SER B C 1
ATOM 3932 O O . SER B 1 173 ? -0.801 22.25 11.383 1 98.62 173 SER B O 1
ATOM 3934 N N . VAL B 1 174 ? -1.091 22.25 9.18 1 98.81 174 VAL B N 1
ATOM 3935 C CA . VAL B 1 174 ? -2.545 22.328 9.273 1 98.81 174 VAL B CA 1
ATOM 3936 C C . VAL B 1 174 ? -3.16 21 8.836 1 98.81 174 VAL B C 1
ATOM 3938 O O . VAL B 1 174 ? -2.895 20.516 7.734 1 98.81 174 VAL B O 1
ATOM 3941 N N . SER B 1 175 ? -3.857 20.359 9.664 1 98.81 175 SER B N 1
ATOM 3942 C CA . SER B 1 175 ? -4.836 19.328 9.305 1 98.81 175 SER B CA 1
ATOM 3943 C C . SER B 1 175 ? -6.246 19.906 9.266 1 98.81 175 SER B C 1
ATOM 3945 O O . SER B 1 175 ? -6.895 20.047 10.305 1 98.81 175 SER B O 1
ATOM 3947 N N . TRP B 1 176 ? -6.684 20.219 8.125 1 98.88 176 TRP B N 1
ATOM 3948 C CA . TRP B 1 176 ? -7.863 21.062 7.973 1 98.88 176 TRP B CA 1
ATOM 3949 C C . TRP B 1 176 ? -9.078 20.422 8.625 1 98.88 176 TRP B C 1
ATOM 3951 O O . TRP B 1 176 ? -9.328 19.234 8.453 1 98.88 176 TRP B O 1
ATOM 3961 N N . GLY B 1 177 ? -9.82 21.203 9.344 1 98.62 177 GLY B N 1
ATOM 3962 C CA . GLY B 1 177 ? -11.039 20.734 9.984 1 98.62 177 GLY B CA 1
ATOM 3963 C C . GLY B 1 177 ? -10.781 19.875 11.211 1 98.62 177 GLY B C 1
ATOM 3964 O O . GLY B 1 177 ? -11.68 19.188 11.688 1 98.62 177 GLY B O 1
ATOM 3965 N N . TYR B 1 178 ? -9.516 19.875 11.695 1 98.56 178 TYR B N 1
ATOM 3966 C CA . TYR B 1 178 ? -9.18 19.016 12.828 1 98.56 178 TYR B CA 1
ATOM 3967 C C . TYR B 1 178 ? -8.219 19.719 13.781 1 98.56 178 TYR B C 1
ATOM 3969 O O . TYR B 1 178 ? -8.641 20.297 14.781 1 98.56 178 TYR B O 1
ATOM 3977 N N . SER B 1 179 ? -6.926 19.844 13.336 1 98.31 179 SER B N 1
ATOM 3978 C CA . SER B 1 179 ? -5.949 20.391 14.281 1 98.31 179 SER B CA 1
ATOM 3979 C C . SER B 1 179 ? -4.855 21.156 13.555 1 98.31 179 SER B C 1
ATOM 3981 O O . SER B 1 179 ? -4.691 21.016 12.336 1 98.31 179 SER B O 1
ATOM 3983 N N . ILE B 1 180 ? -4.215 22.016 14.32 1 98.38 180 ILE B N 1
ATOM 3984 C CA . ILE B 1 180 ? -3.057 22.75 13.836 1 98.38 180 ILE B CA 1
ATOM 3985 C C . ILE B 1 180 ? -1.896 22.594 14.82 1 98.38 180 ILE B C 1
ATOM 3987 O O . ILE B 1 180 ? -2.098 22.625 16.031 1 98.38 180 ILE B O 1
ATOM 3991 N N . GLN B 1 181 ? -0.712 22.391 14.281 1 97 181 GLN B N 1
ATOM 3992 C CA . GLN B 1 181 ? 0.519 22.344 15.055 1 97 181 GLN B CA 1
ATOM 3993 C C . GLN B 1 181 ? 1.46 23.484 14.688 1 97 181 GLN B C 1
ATOM 3995 O O . GLN B 1 181 ? 1.807 23.656 13.516 1 97 181 GLN B O 1
ATOM 4000 N N . LEU B 1 182 ? 1.791 24.234 15.641 1 96.81 182 LEU B N 1
ATOM 4001 C CA . LEU B 1 182 ? 2.748 25.328 15.469 1 96.81 182 LEU B CA 1
ATOM 4002 C C . LEU B 1 182 ? 4.078 25 16.125 1 96.81 182 LEU B C 1
ATOM 4004 O O . LEU B 1 182 ? 4.125 24.719 17.328 1 96.81 182 LEU B O 1
ATOM 4008 N N . TYR B 1 183 ? 5.125 24.938 15.312 1 95.44 183 TYR B N 1
ATOM 4009 C CA . TYR B 1 183 ? 6.484 24.703 15.789 1 95.44 183 TYR B CA 1
ATOM 4010 C C . TYR B 1 183 ? 7.301 26 15.773 1 95.44 183 TYR B C 1
ATOM 4012 O O . TYR B 1 183 ? 7.508 26.578 14.711 1 95.44 183 TYR B O 1
ATOM 4020 N N . PRO B 1 184 ? 7.801 26.422 16.984 1 94.56 184 PRO B N 1
ATOM 4021 C CA . PRO B 1 184 ? 8.688 27.594 16.984 1 94.56 184 PRO B CA 1
ATOM 4022 C C . PRO B 1 184 ? 10.109 27.266 16.547 1 94.56 184 PRO B C 1
ATOM 4024 O O . PRO B 1 184 ? 11.07 27.672 17.188 1 94.56 184 PRO B O 1
ATOM 4027 N N . ASN B 1 185 ? 10.25 26.547 15.531 1 94.06 185 ASN B N 1
ATOM 4028 C CA . ASN B 1 185 ? 11.453 26.188 14.805 1 94.06 185 ASN B CA 1
ATOM 4029 C C . ASN B 1 185 ? 11.133 25.75 13.375 1 94.06 185 ASN B C 1
ATOM 4031 O O . ASN B 1 185 ? 9.977 25.469 13.055 1 94.06 185 ASN B O 1
ATOM 4035 N N . LEU B 1 186 ? 12.125 25.766 12.547 1 95 186 LEU B N 1
ATOM 4036 C CA . LEU B 1 186 ? 11.945 25.344 11.156 1 95 186 LEU B CA 1
ATOM 4037 C C . LEU B 1 186 ? 12.18 23.844 11.008 1 95 186 LEU B C 1
ATOM 4039 O O . LEU B 1 186 ? 13.281 23.359 11.273 1 95 186 LEU B O 1
ATOM 4043 N N . MET B 1 187 ? 11.094 23.188 10.648 1 94.25 187 MET B N 1
ATOM 4044 C CA . MET B 1 187 ? 11.133 21.75 10.398 1 94.25 187 MET B CA 1
ATOM 4045 C C . MET B 1 187 ? 11.07 21.453 8.906 1 94.25 187 MET B C 1
ATOM 4047 O O . MET B 1 187 ? 10.344 22.125 8.164 1 94.25 187 MET B O 1
ATOM 4051 N N . ASN B 1 188 ? 11.828 20.453 8.453 1 93.38 188 ASN B N 1
ATOM 4052 C CA . ASN B 1 188 ? 11.758 20.141 7.031 1 93.38 188 ASN B CA 1
ATOM 4053 C C . ASN B 1 188 ? 10.477 19.391 6.688 1 93.38 188 ASN B C 1
ATOM 4055 O O . ASN B 1 188 ? 9.766 18.922 7.582 1 93.38 188 ASN B O 1
ATOM 4059 N N . GLY B 1 189 ? 10.172 19.359 5.441 1 95.06 189 GLY B N 1
ATOM 4060 C CA . GLY B 1 189 ? 8.93 18.781 4.965 1 95.06 189 GLY B CA 1
ATOM 4061 C C . GLY B 1 189 ? 8.75 17.328 5.371 1 95.06 189 GLY B C 1
ATOM 4062 O O . GLY B 1 189 ? 7.652 16.906 5.73 1 95.06 189 GLY B O 1
ATOM 4063 N N . LYS B 1 190 ? 9.805 16.531 5.305 1 95.31 190 LYS B N 1
ATOM 4064 C CA . LYS B 1 190 ? 9.734 15.125 5.656 1 95.31 190 LYS B CA 1
ATOM 4065 C C . LYS B 1 190 ? 9.352 14.938 7.121 1 95.31 190 LYS B C 1
ATOM 4067 O O . LYS B 1 190 ? 8.555 14.055 7.457 1 95.31 190 LYS B O 1
ATOM 4072 N N . GLU B 1 191 ? 9.906 15.727 7.965 1 94.62 191 GLU B N 1
ATOM 4073 C CA . GLU B 1 191 ? 9.555 15.68 9.383 1 94.62 191 GLU B CA 1
ATOM 4074 C C . GLU B 1 191 ? 8.094 16.047 9.602 1 94.62 191 GLU B C 1
ATOM 4076 O O . GLU B 1 191 ? 7.391 15.375 10.367 1 94.62 191 GLU B O 1
ATOM 4081 N N . LEU B 1 192 ? 7.66 17.062 8.961 1 96.94 192 LEU B N 1
ATOM 4082 C CA . LEU B 1 192 ? 6.297 17.547 9.148 1 96.94 192 LEU B CA 1
ATOM 4083 C C . LEU B 1 192 ? 5.281 16.531 8.648 1 96.94 192 LEU B C 1
ATOM 4085 O O . LEU B 1 192 ? 4.199 16.391 9.234 1 96.94 192 LEU B O 1
ATOM 4089 N N . GLU B 1 193 ? 5.613 15.852 7.582 1 97.19 193 GLU B N 1
ATOM 4090 C CA . GLU B 1 193 ? 4.641 14.93 7.004 1 97.19 193 GLU B CA 1
ATOM 4091 C C . GLU B 1 193 ? 4.629 13.602 7.754 1 97.19 193 GLU B C 1
ATOM 4093 O O . GLU B 1 193 ? 3.74 12.773 7.547 1 97.19 193 GLU B O 1
ATOM 4098 N N . THR B 1 194 ? 5.633 13.32 8.578 1 97.44 194 THR B N 1
ATOM 4099 C CA . THR B 1 194 ? 5.711 12.086 9.352 1 97.44 194 THR B CA 1
ATOM 4100 C C . THR B 1 194 ? 4.871 12.188 10.617 1 97.44 194 THR B C 1
ATOM 4102 O O . THR B 1 194 ? 5.082 13.078 11.445 1 97.44 194 THR B O 1
ATOM 4105 N N . PRO B 1 195 ? 3.92 11.305 10.805 1 97.75 195 PRO B N 1
ATOM 4106 C CA . PRO B 1 195 ? 3.047 11.375 11.984 1 97.75 195 PRO B CA 1
ATOM 4107 C C . PRO B 1 195 ? 3.818 11.281 13.297 1 97.75 195 PRO B C 1
ATOM 4109 O O . PRO B 1 195 ? 4.77 10.5 13.406 1 97.75 195 PRO B O 1
ATOM 4112 N N . MET B 1 196 ? 3.395 12.117 14.25 1 96.75 196 MET B N 1
ATOM 4113 C CA . MET B 1 196 ? 3.891 11.969 15.617 1 96.75 196 MET B CA 1
ATOM 4114 C C . MET B 1 196 ? 3.293 10.742 16.281 1 96.75 196 MET B C 1
ATOM 4116 O O . MET B 1 196 ? 2.09 10.492 16.172 1 96.75 196 MET B O 1
ATOM 4120 N N . ARG B 1 197 ? 4.121 10.031 16.969 1 96.31 197 ARG B N 1
ATOM 4121 C CA . ARG B 1 197 ? 3.676 8.773 17.562 1 96.31 197 ARG B CA 1
ATOM 4122 C C . ARG B 1 197 ? 2.934 9.016 18.875 1 96.31 197 ARG B C 1
ATOM 4124 O O . ARG B 1 197 ? 3.441 8.695 19.953 1 96.31 197 ARG B O 1
ATOM 4131 N N . THR B 1 198 ? 1.785 9.445 18.812 1 95.31 198 THR B N 1
ATOM 4132 C CA . THR B 1 198 ? 0.929 9.688 19.969 1 95.31 198 THR B CA 1
ATOM 4133 C C . THR B 1 198 ? 0.087 8.453 20.281 1 95.31 198 THR B C 1
ATOM 4135 O O . THR B 1 198 ? -0.871 8.523 21.047 1 95.31 198 THR B O 1
ATOM 4138 N N . PHE B 1 199 ? 0.348 7.379 19.641 1 95.75 199 PHE B N 1
ATOM 4139 C CA . PHE B 1 199 ? -0.415 6.141 19.719 1 95.75 199 PHE B CA 1
ATOM 4140 C C . PHE B 1 199 ? 0.516 4.938 19.828 1 95.75 199 PHE B C 1
ATOM 4142 O O . PHE B 1 199 ? 1.728 5.062 19.641 1 95.75 199 PHE B O 1
ATOM 4149 N N . GLU B 1 200 ? -0.048 3.805 20.203 1 94.81 200 GLU B N 1
ATOM 4150 C CA . GLU B 1 200 ? 0.677 2.541 20.297 1 94.81 200 GLU B CA 1
ATOM 4151 C C . GLU B 1 200 ? -0.136 1.4 19.688 1 94.81 200 GLU B C 1
ATOM 4153 O O . GLU B 1 200 ? -1.338 1.543 19.453 1 94.81 200 GLU B O 1
ATOM 4158 N N . THR B 1 201 ? 0.573 0.382 19.359 1 92.12 201 THR B N 1
ATOM 4159 C CA . THR B 1 201 ? -0.137 -0.803 18.891 1 92.12 201 THR B CA 1
ATOM 4160 C C . THR B 1 201 ? -0.832 -1.513 20.047 1 92.12 201 THR B C 1
ATOM 4162 O O . THR B 1 201 ? -0.648 -1.141 21.203 1 92.12 201 THR B O 1
ATOM 4165 N N . TRP B 1 202 ? -1.607 -2.533 19.766 1 88.25 202 TRP B N 1
ATOM 4166 C CA . TRP B 1 202 ? -2.307 -3.289 20.797 1 88.25 202 TRP B CA 1
ATOM 4167 C C . TRP B 1 202 ? -1.315 -3.992 21.719 1 88.25 202 TRP B C 1
ATOM 4169 O O . TRP B 1 202 ? -1.586 -4.172 22.906 1 88.25 202 TRP B O 1
ATOM 4179 N N . LYS B 1 203 ? -0.136 -4.379 21.156 1 85.88 203 LYS B N 1
ATOM 4180 C CA . LYS B 1 203 ? 0.872 -5.098 21.922 1 85.88 203 LYS B CA 1
ATOM 4181 C C . LYS B 1 203 ? 1.848 -4.133 22.594 1 85.88 203 LYS B C 1
ATOM 4183 O O . LYS B 1 203 ? 2.67 -4.539 23.422 1 85.88 203 LYS B O 1
ATOM 4188 N N . GLY B 1 204 ? 1.793 -2.938 22.172 1 82 204 GLY B N 1
ATOM 4189 C CA . GLY B 1 204 ? 2.65 -1.981 22.859 1 82 204 GLY B CA 1
ATOM 4190 C C . GLY B 1 204 ? 3.449 -1.112 21.906 1 82 204 GLY B C 1
ATOM 4191 O O . GLY B 1 204 ? 3.258 -1.178 20.688 1 82 204 GLY B O 1
ATOM 4192 N N . PHE B 1 205 ? 4.418 -0.37 22.469 1 75.75 205 PHE B N 1
ATOM 4193 C CA . PHE B 1 205 ? 5.078 0.736 21.797 1 75.75 205 PHE B CA 1
ATOM 4194 C C . PHE B 1 205 ? 6.176 0.224 20.859 1 75.75 205 PHE B C 1
ATOM 4196 O O . PHE B 1 205 ? 6.586 0.921 19.938 1 75.75 205 PHE B O 1
ATOM 4203 N N . GLU B 1 206 ? 6.496 -0.959 20.953 1 79.62 206 GLU B N 1
ATOM 4204 C CA . GLU B 1 206 ? 7.664 -1.406 20.203 1 79.62 206 GLU B CA 1
ATOM 4205 C C . GLU B 1 206 ? 7.262 -1.993 18.859 1 79.62 206 GLU B C 1
ATOM 4207 O O . GLU B 1 206 ? 8.109 -2.227 18 1 79.62 206 GLU B O 1
ATOM 4212 N N . GLU B 1 207 ? 6.035 -2.109 18.656 1 89.25 207 GLU B N 1
ATOM 4213 C CA . GLU B 1 207 ? 5.602 -2.736 17.406 1 89.25 207 GLU B CA 1
ATOM 4214 C C . GLU B 1 207 ? 5.457 -1.706 16.297 1 89.25 207 GLU B C 1
ATOM 4216 O O . GLU B 1 207 ? 5.02 -0.579 16.531 1 89.25 207 GLU B O 1
ATOM 4221 N N . PRO B 1 208 ? 5.773 -2.145 15.117 1 93.75 208 PRO B N 1
ATOM 4222 C CA . PRO B 1 208 ? 5.793 -1.193 14 1 93.75 208 PRO B CA 1
ATOM 4223 C C . PRO B 1 208 ? 4.41 -0.98 13.383 1 93.75 208 PRO B C 1
ATOM 4225 O O . PRO B 1 208 ? 3.492 -1.766 13.633 1 93.75 208 PRO B O 1
ATOM 4228 N N . PHE B 1 209 ? 4.328 0.115 12.75 1 96.62 209 PHE B N 1
ATOM 4229 C CA . PHE B 1 209 ? 3.166 0.444 11.93 1 96.62 209 PHE B CA 1
ATOM 4230 C C . PHE B 1 209 ? 3.502 0.336 10.453 1 96.62 209 PHE B C 1
ATOM 4232 O O . PHE B 1 209 ? 4.66 0.132 10.086 1 96.62 209 PHE B O 1
ATOM 4239 N N . THR B 1 210 ? 2.488 0.361 9.617 1 96.62 210 THR B N 1
ATOM 4240 C CA . THR B 1 210 ? 2.678 0.239 8.18 1 96.62 210 THR B CA 1
ATOM 4241 C C . THR B 1 210 ? 3.051 1.587 7.566 1 96.62 210 THR B C 1
ATOM 4243 O O . THR B 1 210 ? 2.893 1.793 6.363 1 96.62 210 THR B O 1
ATOM 4246 N N . PHE B 1 211 ? 3.453 2.521 8.375 1 97.12 211 PHE B N 1
ATOM 4247 C CA . PHE B 1 211 ? 3.973 3.842 8.031 1 97.12 211 PHE B CA 1
ATOM 4248 C C . PHE B 1 211 ? 5.008 4.293 9.055 1 97.12 211 PHE B C 1
ATOM 4250 O O . PHE B 1 211 ? 5.121 3.711 10.133 1 97.12 211 PHE B O 1
ATOM 4257 N N . ASN B 1 212 ? 5.773 5.266 8.711 1 97.12 212 ASN B N 1
ATOM 4258 C CA . ASN B 1 212 ? 6.773 5.801 9.625 1 97.12 212 ASN B CA 1
ATOM 4259 C C . ASN B 1 212 ? 6.152 6.762 10.633 1 97.12 212 ASN B C 1
ATOM 4261 O O . ASN B 1 212 ? 5.133 7.395 10.352 1 97.12 212 ASN B O 1
ATOM 4265 N N . THR B 1 213 ? 6.77 6.812 11.758 1 96.75 213 THR B N 1
ATOM 4266 C CA . THR B 1 213 ? 6.375 7.773 12.781 1 96.75 213 THR B CA 1
ATOM 4267 C C . THR B 1 213 ? 7.59 8.531 13.312 1 96.75 213 THR B C 1
ATOM 4269 O O . THR B 1 213 ? 8.727 8.102 13.109 1 96.75 213 THR B O 1
ATOM 4272 N N . ARG B 1 214 ? 7.348 9.609 13.883 1 95.56 214 ARG B N 1
ATOM 4273 C CA . ARG B 1 214 ? 8.383 10.352 14.602 1 95.56 214 ARG B CA 1
ATOM 4274 C C . ARG B 1 214 ? 8.031 10.469 16.078 1 95.56 214 ARG B C 1
ATOM 4276 O O . ARG B 1 214 ? 6.879 10.297 16.469 1 95.56 214 ARG B O 1
ATOM 4283 N N . PRO B 1 215 ? 8.984 10.719 16.906 1 94.06 215 PRO B N 1
ATOM 4284 C CA . PRO B 1 215 ? 8.75 10.703 18.359 1 94.06 215 PRO B CA 1
ATOM 4285 C C . PRO B 1 215 ? 7.742 11.766 18.797 1 94.06 215 PRO B C 1
ATOM 4287 O O . PRO B 1 215 ? 7.703 12.859 18.234 1 94.06 215 PRO B O 1
ATOM 4290 N N . ASN B 1 216 ? 6.988 11.336 19.719 1 93 216 ASN B N 1
ATOM 4291 C CA . ASN B 1 216 ? 6.176 12.273 20.484 1 93 216 ASN B CA 1
ATOM 4292 C C . ASN B 1 216 ? 6.91 12.766 21.734 1 93 216 ASN B C 1
ATOM 4294 O O . ASN B 1 216 ? 6.777 12.18 22.812 1 93 216 ASN B O 1
ATOM 4298 N N . TYR B 1 217 ? 7.578 13.867 21.609 1 87.25 217 TYR B N 1
ATOM 4299 C CA . TYR B 1 217 ? 8.461 14.328 22.672 1 87.25 217 TYR B CA 1
ATOM 4300 C C . TYR B 1 217 ? 7.656 14.758 23.891 1 87.25 217 TYR B C 1
ATOM 4302 O O . TYR B 1 217 ? 6.602 15.383 23.766 1 87.25 217 TYR B O 1
ATOM 4310 N N . ILE B 1 218 ? 8.305 14.398 25 1 83.75 218 ILE B N 1
ATOM 4311 C CA . ILE B 1 218 ? 7.699 14.789 26.266 1 83.75 218 ILE B CA 1
ATOM 4312 C C . ILE B 1 218 ? 8.219 16.156 26.688 1 83.75 218 ILE B C 1
ATOM 4314 O O . ILE B 1 218 ? 7.496 16.938 27.312 1 83.75 218 ILE B O 1
ATOM 4318 N N . GLU B 1 219 ? 9.414 16.453 26.25 1 86.5 219 GLU B N 1
ATOM 4319 C CA . GLU B 1 219 ? 10.023 17.734 26.578 1 86.5 219 GLU B CA 1
ATOM 4320 C C . GLU B 1 219 ? 9.242 18.891 25.953 1 86.5 219 GLU B C 1
ATOM 4322 O O . GLU B 1 219 ? 9.047 18.938 24.75 1 86.5 219 GLU B O 1
ATOM 4327 N N . PRO B 1 220 ? 8.891 19.828 26.812 1 85.25 220 PRO B N 1
ATOM 4328 C CA . PRO B 1 220 ? 8.008 20.906 26.359 1 85.25 220 PRO B CA 1
ATOM 4329 C C . PRO B 1 220 ? 8.609 21.688 25.188 1 85.25 220 PRO B C 1
ATOM 4331 O O . PRO B 1 220 ? 7.879 22.125 24.297 1 85.25 220 PRO B O 1
ATOM 4334 N N . CYS B 1 221 ? 9.93 21.812 25.188 1 88.38 221 CYS B N 1
ATOM 4335 C CA . CYS B 1 221 ? 10.547 22.656 24.172 1 88.38 221 CYS B CA 1
ATOM 4336 C C . CYS B 1 221 ? 10.789 21.859 22.891 1 88.38 221 CYS B C 1
ATOM 4338 O O . CYS B 1 221 ? 11.453 22.359 21.969 1 88.38 221 CYS B O 1
ATOM 4340 N N . GLN B 1 222 ? 10.203 20.688 22.844 1 88.06 222 GLN B N 1
ATOM 4341 C CA . GLN B 1 222 ? 10.32 19.875 21.641 1 88.06 222 GLN B CA 1
ATOM 4342 C C . GLN B 1 222 ? 8.953 19.531 21.062 1 88.06 222 GLN B C 1
ATOM 4344 O O . GLN B 1 222 ? 8.852 18.844 20.047 1 88.06 222 GLN B O 1
ATOM 4349 N N . ARG B 1 223 ? 7.961 20.078 21.672 1 90.25 223 ARG B N 1
ATOM 4350 C CA . ARG B 1 223 ? 6.594 19.797 21.266 1 90.25 223 ARG B CA 1
ATOM 4351 C C . ARG B 1 223 ? 5.996 20.969 20.5 1 90.25 223 ARG B C 1
ATOM 4353 O O . ARG B 1 223 ? 6.34 22.125 20.766 1 90.25 223 ARG B O 1
ATOM 4360 N N . PRO B 1 224 ? 5.102 20.656 19.641 1 93.88 224 PRO B N 1
ATOM 4361 C CA . PRO B 1 224 ? 4.387 21.766 19 1 93.88 224 PRO B CA 1
ATOM 4362 C C . PRO B 1 224 ? 3.295 22.359 19.906 1 93.88 224 PRO B C 1
ATOM 4364 O O . PRO B 1 224 ? 2.852 21.703 20.844 1 93.88 224 PRO B O 1
ATOM 4367 N N . ILE B 1 225 ? 3.01 23.609 19.656 1 93.25 225 ILE B N 1
ATOM 4368 C CA . ILE B 1 225 ? 1.781 24.172 20.203 1 93.25 225 ILE B CA 1
ATOM 4369 C C . ILE B 1 225 ? 0.583 23.703 19.391 1 93.25 225 ILE B C 1
ATOM 4371 O O . ILE B 1 225 ? 0.552 23.875 18.156 1 93.25 225 ILE B O 1
ATOM 4375 N N . GLU B 1 226 ? -0.387 23.156 20.047 1 94.88 226 GLU B N 1
ATOM 4376 C CA . GLU B 1 226 ? -1.469 22.484 19.344 1 94.88 226 GLU B CA 1
ATOM 4377 C C . GLU B 1 226 ? -2.771 23.281 19.453 1 94.88 226 GLU B C 1
ATOM 4379 O O . GLU B 1 226 ? -3.084 23.828 20.5 1 94.88 226 GLU B O 1
ATOM 4384 N N . TYR B 1 227 ? -3.412 23.359 18.391 1 96.75 227 TYR B N 1
ATOM 4385 C CA . TYR B 1 227 ? -4.734 23.969 18.266 1 96.75 227 TYR B CA 1
ATOM 4386 C C . TYR B 1 227 ? -5.734 22.969 17.703 1 96.75 227 TYR B C 1
ATOM 4388 O O . TYR B 1 227 ? -5.379 22.109 16.875 1 96.75 227 TYR B O 1
ATOM 4396 N N . TYR B 1 228 ? -6.992 23.062 18.141 1 97.94 228 TYR B N 1
ATOM 4397 C CA . TYR B 1 228 ? -8.023 22.172 17.641 1 97.94 228 TYR B CA 1
ATOM 4398 C C . TYR B 1 228 ? -9.25 22.953 17.172 1 97.94 228 TYR B C 1
ATOM 4400 O O . TYR B 1 228 ? -9.5 24.062 17.641 1 97.94 228 TYR B O 1
ATOM 4408 N N . LEU B 1 229 ? -9.969 22.359 16.344 1 98.31 229 LEU B N 1
ATOM 4409 C CA . LEU B 1 229 ? -11.102 23 15.688 1 98.31 229 LEU B CA 1
ATOM 4410 C C . LEU B 1 229 ? -12.117 23.5 16.703 1 98.31 229 LEU B C 1
ATOM 4412 O O . LEU B 1 229 ? -12.516 22.75 17.609 1 98.31 229 LEU B O 1
ATOM 4416 N N . ASP B 1 230 ? -12.453 24.719 16.531 1 96.56 230 ASP B N 1
ATOM 4417 C CA . ASP B 1 230 ? -13.461 25.359 17.375 1 96.56 230 ASP B CA 1
ATOM 4418 C C . ASP B 1 230 ? -14.719 25.672 16.578 1 96.56 230 ASP B C 1
ATOM 4420 O O . ASP B 1 230 ? -15.82 25.266 16.953 1 96.56 230 ASP B O 1
ATOM 4424 N N . ARG B 1 231 ? -14.492 26.375 15.406 1 96.81 231 ARG B N 1
ATOM 4425 C CA . ARG B 1 231 ? -15.633 26.781 14.586 1 96.81 231 ARG B CA 1
ATOM 4426 C C . ARG B 1 231 ? -15.32 26.625 13.102 1 96.81 231 ARG B C 1
ATOM 4428 O O . ARG B 1 231 ? -14.156 26.688 12.703 1 96.81 231 ARG B O 1
ATOM 4435 N N . VAL B 1 232 ? -16.375 26.359 12.359 1 97.56 232 VAL B N 1
ATOM 4436 C CA . VAL B 1 232 ? -16.266 26.281 10.906 1 97.56 232 VAL B CA 1
ATOM 4437 C C . VAL B 1 232 ? -17.391 27.094 10.258 1 97.56 232 VAL B C 1
ATOM 4439 O O . VAL B 1 232 ? -18.562 26.969 10.641 1 97.56 232 VAL B O 1
ATOM 4442 N N . PHE B 1 233 ? -17 27.953 9.305 1 96.44 233 PHE B N 1
ATOM 4443 C CA . PHE B 1 233 ? -17.953 28.766 8.57 1 96.44 233 PHE B CA 1
ATOM 4444 C C . PHE B 1 233 ? -17.781 28.578 7.066 1 96.44 233 PHE B C 1
ATOM 4446 O O . PHE B 1 233 ? -16.672 28.406 6.582 1 96.44 233 PHE B O 1
ATOM 4453 N N . GLU B 1 234 ? -18.859 28.578 6.414 1 95.12 234 GLU B N 1
ATOM 4454 C CA . GLU B 1 234 ? -18.859 28.703 4.957 1 95.12 234 GLU B CA 1
ATOM 4455 C C . GLU B 1 234 ? -19.141 30.141 4.531 1 95.12 234 GLU B C 1
ATOM 4457 O O . GLU B 1 234 ? -20.156 30.719 4.914 1 95.12 234 GLU B O 1
ATOM 4462 N N . LEU B 1 235 ? -18.219 30.594 3.783 1 94.38 235 LEU B N 1
ATOM 4463 C CA . LEU B 1 235 ? -18.344 31.984 3.346 1 94.38 235 LEU B CA 1
ATOM 4464 C C . LEU B 1 235 ? -19.109 32.062 2.023 1 94.38 235 LEU B C 1
ATOM 4466 O O . LEU B 1 235 ? -19.156 31.094 1.272 1 94.38 235 LEU B O 1
ATOM 4470 N N . ASP B 1 236 ? -19.656 33.188 1.677 1 91.38 236 ASP B N 1
ATOM 4471 C CA . ASP B 1 236 ? -20.5 33.375 0.495 1 91.38 236 ASP B CA 1
ATOM 4472 C C . ASP B 1 236 ? -19.656 33.312 -0.784 1 91.38 236 ASP B C 1
ATOM 4474 O O . ASP B 1 236 ? -20.188 32.969 -1.853 1 91.38 236 ASP B O 1
ATOM 4478 N N . ASN B 1 237 ? -18.453 33.438 -0.697 1 92.88 237 ASN B N 1
ATOM 4479 C CA . ASN B 1 237 ? -17.594 33.469 -1.879 1 92.88 237 ASN B CA 1
ATOM 4480 C C . ASN B 1 237 ? -17.062 32.062 -2.217 1 92.88 237 ASN B C 1
ATOM 4482 O O . ASN B 1 237 ? -16.125 31.938 -3.012 1 92.88 237 ASN B O 1
ATOM 4486 N N . GLY B 1 238 ? -17.594 31.047 -1.582 1 94.94 238 GLY B N 1
ATOM 4487 C CA . GLY B 1 238 ? -17.172 29.688 -1.869 1 94.94 238 GLY B CA 1
ATOM 4488 C C . GLY B 1 238 ? -15.969 29.25 -1.054 1 94.94 238 GLY B C 1
ATOM 4489 O O . GLY B 1 238 ? -15.336 28.234 -1.363 1 94.94 238 GLY B O 1
ATOM 4490 N N . GLU B 1 239 ? -15.695 30.016 -0.047 1 97.31 239 GLU B N 1
ATOM 4491 C CA . GLU B 1 239 ? -14.578 29.703 0.832 1 97.31 239 GLU B CA 1
ATOM 4492 C C . GLU B 1 239 ? -15.062 29.25 2.203 1 97.31 239 GLU B C 1
ATOM 4494 O O . GLU B 1 239 ? -16.234 29.422 2.539 1 97.31 239 GLU B O 1
ATOM 4499 N N . THR B 1 240 ? -14.156 28.547 2.846 1 98.31 240 THR B N 1
ATOM 4500 C CA . THR B 1 240 ? -14.398 28.219 4.246 1 98.31 240 THR B CA 1
ATOM 4501 C C . THR B 1 240 ? -13.484 29.031 5.16 1 98.31 240 THR B C 1
ATOM 4503 O O . THR B 1 240 ? -12.398 29.438 4.758 1 98.31 240 THR B O 1
ATOM 4506 N N . LEU B 1 241 ? -14.008 29.375 6.301 1 98.44 241 LEU B N 1
ATOM 4507 C CA . LEU B 1 241 ? -13.234 29.922 7.414 1 98.44 241 LEU B CA 1
ATOM 4508 C C . LEU B 1 241 ? -13.328 29.016 8.633 1 98.44 241 LEU B C 1
ATOM 4510 O O . LEU B 1 241 ? -14.422 28.766 9.148 1 98.44 241 LEU B O 1
ATOM 4514 N N . THR B 1 242 ? -12.234 28.453 9 1 98.62 242 THR B N 1
ATOM 4515 C CA . THR B 1 242 ? -12.188 27.625 10.203 1 98.62 242 THR B CA 1
ATOM 4516 C C . THR B 1 242 ? -11.328 28.281 11.273 1 98.62 242 THR B C 1
ATOM 4518 O O . THR B 1 242 ? -10.305 28.891 10.961 1 98.62 242 THR B O 1
ATOM 4521 N N . SER B 1 243 ? -11.758 28.156 12.523 1 98.31 243 SER B N 1
ATOM 4522 C CA . SER B 1 243 ? -11.023 28.672 13.672 1 98.31 243 SER B CA 1
ATOM 4523 C C . SER B 1 243 ? -10.602 27.547 14.609 1 98.31 243 SER B C 1
ATOM 4525 O O . SER B 1 243 ? -11.383 26.625 14.867 1 98.31 243 SER B O 1
ATOM 4527 N N . TYR B 1 244 ? -9.422 27.609 15.047 1 98.25 244 TYR B N 1
ATOM 4528 C CA . TYR B 1 244 ? -8.836 26.625 15.945 1 98.25 244 TYR B CA 1
ATOM 4529 C C . TYR B 1 244 ? -8.375 27.266 17.234 1 98.25 244 TYR B C 1
ATOM 4531 O O . TYR B 1 244 ? -7.73 28.328 17.219 1 98.25 244 TYR B O 1
ATOM 4539 N N . LYS B 1 245 ? -8.664 26.672 18.328 1 96.5 245 LYS B N 1
ATOM 4540 C CA . LYS B 1 245 ? -8.297 27.203 19.641 1 96.5 245 LYS B CA 1
ATOM 4541 C C . LYS B 1 245 ? -7.176 26.375 20.266 1 96.5 245 LYS B C 1
ATOM 4543 O O . LYS B 1 245 ? -7.156 25.156 20.141 1 96.5 245 LYS B O 1
ATOM 4548 N N . ARG B 1 246 ? -6.301 27.109 20.938 1 94.06 246 ARG B N 1
ATOM 4549 C CA . ARG B 1 246 ? -5.203 26.438 21.625 1 94.06 246 ARG B CA 1
ATOM 4550 C C . ARG B 1 246 ? -5.727 25.594 22.781 1 94.06 246 ARG B C 1
ATOM 4552 O O . ARG B 1 246 ? -6.625 26 23.516 1 94.06 246 ARG B O 1
ATOM 4559 N N . ILE B 1 247 ? -5.238 24.328 22.797 1 82.25 247 ILE B N 1
ATOM 4560 C CA . ILE B 1 247 ? -5.641 23.469 23.906 1 82.25 247 ILE B CA 1
ATOM 4561 C C . ILE B 1 247 ? -4.684 23.672 25.094 1 82.25 247 ILE B C 1
ATOM 4563 O O . ILE B 1 247 ? -3.465 23.703 24.906 1 82.25 247 ILE B O 1
ATOM 4567 N N . GLY B 1 248 ? -5.078 24.406 26.047 1 64.19 248 GLY B N 1
ATOM 4568 C CA . GLY B 1 248 ? -4.312 24.766 27.234 1 64.19 248 GLY B CA 1
ATOM 4569 C C . GLY B 1 248 ? -3.643 23.562 27.891 1 64.19 248 GLY B C 1
ATOM 4570 O O . GLY B 1 248 ? -4.273 22.531 28.078 1 64.19 248 GLY B O 1
ATOM 4571 N N . ASP B 1 249 ? -2.479 23.109 27.375 1 58.62 249 ASP B N 1
ATOM 4572 C CA . ASP B 1 249 ? -1.763 22.078 28.125 1 58.62 249 ASP B CA 1
ATOM 4573 C C . ASP B 1 249 ? -1.332 22.609 29.5 1 58.62 249 ASP B C 1
ATOM 4575 O O . ASP B 1 249 ? -0.743 23.688 29.594 1 58.62 249 ASP B O 1
ATOM 4579 N N . TYR B 1 250 ? -2.027 22.062 30.594 1 54.22 250 TYR B N 1
ATOM 4580 C CA . TYR B 1 250 ? -1.642 22.359 31.969 1 54.22 250 TYR B CA 1
ATOM 4581 C C . TYR B 1 250 ? -0.177 22.016 32.219 1 54.22 250 TYR B C 1
ATOM 4583 O O . TYR B 1 250 ? 0.345 22.234 33.312 1 54.22 250 TYR B O 1
ATOM 4591 N N . ASN B 1 251 ? 0.419 21.484 31.141 1 57.28 251 ASN B N 1
ATOM 4592 C CA . ASN B 1 251 ? 1.779 21.047 31.422 1 57.28 251 ASN B CA 1
ATOM 4593 C C . ASN B 1 251 ? 2.779 22.188 31.312 1 57.28 251 ASN B C 1
ATOM 4595 O O . ASN B 1 251 ? 2.434 23.281 30.859 1 57.28 251 ASN B O 1
ATOM 4599 N N . LYS B 1 252 ? 3.912 21.984 31.922 1 67.12 252 LYS B N 1
ATOM 4600 C CA . LYS B 1 252 ? 5.047 22.891 31.891 1 67.12 252 LYS B CA 1
ATOM 4601 C C . LYS B 1 252 ? 5.293 23.406 30.469 1 67.12 252 LYS B C 1
ATOM 4603 O O . LYS B 1 252 ? 5.324 22.625 29.516 1 67.12 252 LYS B O 1
ATOM 4608 N N . GLN B 1 253 ? 5.219 24.703 30.391 1 76.38 253 GLN B N 1
ATOM 4609 C CA . GLN B 1 253 ? 5.488 25.344 29.109 1 76.38 253 GLN B CA 1
ATOM 4610 C C . GLN B 1 253 ? 6.98 25.594 28.906 1 76.38 253 GLN B C 1
ATOM 4612 O O . GLN B 1 253 ? 7.738 25.641 29.875 1 76.38 253 GLN B O 1
ATOM 4617 N N . CYS B 1 254 ? 7.297 25.484 27.625 1 83.06 254 CYS B N 1
ATOM 4618 C CA . CYS B 1 254 ? 8.688 25.734 27.281 1 83.06 254 CYS B CA 1
ATOM 4619 C C . CYS B 1 254 ? 9.078 27.172 27.609 1 83.06 254 CYS B C 1
ATOM 4621 O O . CYS B 1 254 ? 8.359 28.109 27.25 1 83.06 254 CYS B O 1
ATOM 4623 N N . ASP B 1 255 ? 10.242 27.406 28.344 1 83.56 255 ASP B N 1
ATOM 4624 C CA . ASP B 1 255 ? 10.719 28.734 28.75 1 83.56 255 ASP B CA 1
ATOM 4625 C C . ASP B 1 255 ? 11.734 29.266 27.734 1 83.56 255 ASP B C 1
ATOM 4627 O O . ASP B 1 255 ? 12.25 30.375 27.906 1 83.56 255 ASP B O 1
ATOM 4631 N N . ASN B 1 256 ? 11.859 28.625 26.703 1 84.88 256 ASN B N 1
ATOM 4632 C CA . ASN B 1 256 ? 12.766 29.078 25.656 1 84.88 256 ASN B CA 1
ATOM 4633 C C . ASN B 1 256 ? 12.258 30.344 24.984 1 84.88 256 ASN B C 1
ATOM 4635 O O . ASN B 1 256 ? 11.055 30.484 24.75 1 84.88 256 ASN B O 1
ATOM 4639 N N . GLU B 1 257 ? 13.141 31.25 24.719 1 85.62 257 GLU B N 1
ATOM 4640 C CA . GLU B 1 257 ? 12.812 32.562 24.141 1 85.62 257 GLU B CA 1
ATOM 4641 C C . GLU B 1 257 ? 12.094 32.406 22.797 1 85.62 257 GLU B C 1
ATOM 4643 O O . GLU B 1 257 ? 11.25 33.219 22.453 1 85.62 257 GLU B O 1
ATOM 4648 N N . ASN B 1 258 ? 12.375 31.344 22.125 1 87 258 ASN B N 1
ATOM 4649 C CA . ASN B 1 258 ? 11.773 31.125 20.828 1 87 258 ASN B CA 1
ATOM 4650 C C . ASN B 1 258 ? 10.305 30.734 20.938 1 87 258 ASN B C 1
ATOM 4652 O O . ASN B 1 258 ? 9.531 30.891 19.984 1 87 258 ASN B O 1
ATOM 4656 N N . TYR B 1 259 ? 9.898 30.297 22.078 1 90.69 259 TYR B N 1
ATOM 4657 C CA . TYR B 1 259 ? 8.539 29.797 22.266 1 90.69 259 TYR B CA 1
ATOM 4658 C C . TYR B 1 259 ? 7.609 30.922 22.703 1 90.69 259 TYR B C 1
ATOM 4660 O O . TYR B 1 259 ? 6.395 30.844 22.5 1 90.69 259 TYR B O 1
ATOM 4668 N N . SER B 1 260 ? 8.117 31.906 23.281 1 88.25 260 SER B N 1
ATOM 4669 C CA . SER B 1 260 ? 7.301 32.938 23.906 1 88.25 260 SER B CA 1
ATOM 4670 C C . SER B 1 260 ? 6.363 33.594 22.906 1 88.25 260 SER B C 1
ATOM 4672 O O . SER B 1 260 ? 5.152 33.656 23.125 1 88.25 260 SER B O 1
ATOM 4674 N N . PRO B 1 261 ? 6.93 34.062 21.766 1 90.56 261 PRO B N 1
ATOM 4675 C CA . PRO B 1 261 ? 6.008 34.656 20.797 1 90.56 261 PRO B CA 1
ATOM 4676 C C . PRO B 1 261 ? 4.961 33.656 20.281 1 90.56 261 PRO B C 1
ATOM 4678 O O . PRO B 1 261 ? 3.82 34.062 20.016 1 90.56 261 PRO B O 1
ATOM 4681 N N . ALA B 1 262 ? 5.352 32.438 20.078 1 92.56 262 ALA B N 1
ATOM 4682 C CA . ALA B 1 262 ? 4.438 31.422 19.578 1 92.56 262 ALA B CA 1
ATOM 4683 C C . ALA B 1 262 ? 3.35 31.109 20.609 1 92.56 262 ALA B C 1
ATOM 4685 O O . ALA B 1 262 ? 2.199 30.844 20.234 1 92.56 262 ALA B O 1
ATOM 4686 N N . LEU B 1 263 ? 3.725 31.109 21.875 1 91 263 LEU B N 1
ATOM 4687 C CA . LEU B 1 263 ? 2.791 30.828 22.953 1 91 263 LEU B CA 1
ATOM 4688 C C . LEU B 1 263 ? 1.745 31.922 23.078 1 91 263 LEU B C 1
ATOM 4690 O O . LEU B 1 263 ? 0.691 31.719 23.688 1 91 263 LEU B O 1
ATOM 4694 N N . ALA B 1 264 ? 2.02 33.031 22.547 1 90.5 264 ALA B N 1
ATOM 4695 C CA . ALA B 1 264 ? 1.077 34.156 22.594 1 90.5 264 ALA B CA 1
ATOM 4696 C C . ALA B 1 264 ? -0.085 33.938 21.625 1 90.5 264 ALA B C 1
ATOM 4698 O O . ALA B 1 264 ? -1.136 34.562 21.75 1 90.5 264 ALA B O 1
ATOM 4699 N N . ILE B 1 265 ? 0.075 33.094 20.656 1 94.25 265 ILE B N 1
ATOM 4700 C CA . ILE B 1 265 ? -0.977 32.781 19.688 1 94.25 265 ILE B CA 1
ATOM 4701 C C . ILE B 1 265 ? -2.064 31.953 20.359 1 94.25 265 ILE B C 1
ATOM 4703 O O . ILE B 1 265 ? -1.823 30.797 20.734 1 94.25 265 ILE B O 1
ATOM 4707 N N . GLN B 1 266 ? -3.256 32.469 20.391 1 94.38 266 GLN B N 1
ATOM 4708 C CA . GLN B 1 266 ? -4.336 31.781 21.094 1 94.38 266 GLN B CA 1
ATOM 4709 C C . GLN B 1 266 ? -5.273 31.094 20.109 1 94.38 266 GLN B C 1
ATOM 4711 O O . GLN B 1 266 ? -5.961 30.141 20.469 1 94.38 266 GLN B O 1
ATOM 4716 N N . MET B 1 267 ? -5.281 31.672 18.953 1 96.75 267 MET B N 1
ATOM 4717 C CA . MET B 1 267 ? -6.195 31.172 17.938 1 96.75 267 MET B CA 1
ATOM 4718 C C . MET B 1 267 ? -5.539 31.188 16.562 1 96.75 267 MET B C 1
ATOM 4720 O O . MET B 1 267 ? -4.688 32.031 16.281 1 96.75 267 MET B O 1
ATOM 4724 N N . VAL B 1 268 ? -5.918 30.25 15.773 1 97.94 268 VAL B N 1
ATOM 4725 C CA . VAL B 1 268 ? -5.492 30.219 14.383 1 97.94 268 VAL B CA 1
ATOM 4726 C C . VAL B 1 268 ? -6.715 30.156 13.469 1 97.94 268 VAL B C 1
ATOM 4728 O O . VAL B 1 268 ? -7.59 29.312 13.656 1 97.94 268 VAL B O 1
ATOM 4731 N N . ASN B 1 269 ? -6.816 31.047 12.523 1 98.44 269 ASN B N 1
ATOM 4732 C CA . ASN B 1 269 ? -7.848 31.031 11.492 1 98.44 269 ASN B CA 1
ATOM 4733 C C . ASN B 1 269 ? -7.297 30.562 10.156 1 98.44 269 ASN B C 1
ATOM 4735 O O . ASN B 1 269 ? -6.199 30.969 9.758 1 98.44 269 ASN B O 1
ATOM 4739 N N . VAL B 1 270 ? -8.047 29.703 9.5 1 98.62 270 VAL B N 1
ATOM 4740 C CA . VAL B 1 270 ? -7.633 29.172 8.203 1 98.62 270 VAL B CA 1
ATOM 4741 C C . VAL B 1 270 ? -8.719 29.438 7.164 1 98.62 270 VAL B C 1
ATOM 4743 O O . VAL B 1 270 ? -9.883 29.094 7.367 1 98.62 270 VAL B O 1
ATOM 4746 N N . THR B 1 271 ? -8.359 30.094 6.098 1 98.44 271 THR B N 1
ATOM 4747 C CA . THR B 1 271 ? -9.258 30.297 4.965 1 98.44 271 THR B CA 1
ATOM 4748 C C . THR B 1 271 ? -8.82 29.453 3.771 1 98.44 271 THR B C 1
ATOM 4750 O O . THR B 1 271 ? -7.621 29.266 3.545 1 98.44 271 THR B O 1
ATOM 4753 N N . ALA B 1 272 ? -9.766 28.938 3.068 1 98.38 272 ALA B N 1
ATOM 4754 C CA . ALA B 1 272 ? -9.484 28.109 1.895 1 98.38 272 ALA B CA 1
ATOM 4755 C C . ALA B 1 272 ? -10.703 28.016 0.986 1 98.38 272 ALA B C 1
ATOM 4757 O O . ALA B 1 272 ? -11.836 27.953 1.466 1 98.38 272 ALA B O 1
ATOM 4758 N N . LYS B 1 273 ? -10.469 28.016 -0.321 1 98.12 273 LYS B N 1
ATOM 4759 C CA . LYS B 1 273 ? -11.547 27.672 -1.234 1 98.12 273 LYS B CA 1
ATOM 4760 C C . LYS B 1 273 ? -11.992 26.234 -1.036 1 98.12 273 LYS B C 1
ATOM 4762 O O . LYS B 1 273 ? -11.164 25.344 -0.814 1 98.12 273 LYS B O 1
ATOM 4767 N N . ILE B 1 274 ? -13.297 26.047 -1.058 1 98.19 274 ILE B N 1
ATOM 4768 C CA . ILE B 1 274 ? -13.797 24.688 -0.917 1 98.19 274 ILE B CA 1
ATOM 4769 C C . ILE B 1 274 ? -13.1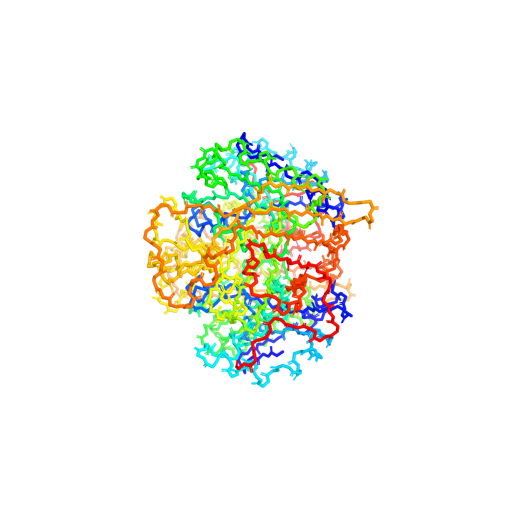41 23.781 -1.956 1 98.19 274 ILE B C 1
ATOM 4771 O O . ILE B 1 274 ? -13.094 24.125 -3.141 1 98.19 274 ILE B O 1
ATOM 4775 N N . LEU B 1 275 ? -12.578 22.719 -1.513 1 98 275 LEU B N 1
ATOM 4776 C CA . LEU B 1 275 ? -11.797 21.812 -2.357 1 98 275 LEU B CA 1
ATOM 4777 C C . LEU B 1 275 ? -12.703 20.891 -3.16 1 98 275 LEU B C 1
ATOM 4779 O O . LEU B 1 275 ? -13.492 20.141 -2.586 1 98 275 LEU B O 1
ATOM 4783 N N . SER B 1 276 ? -12.641 20.953 -4.453 1 97.06 276 SER B N 1
ATOM 4784 C CA . SER B 1 276 ? -13.438 20.109 -5.32 1 97.06 276 SER B CA 1
ATOM 4785 C C . SER B 1 276 ? -13.047 18.641 -5.164 1 97.06 276 SER B C 1
ATOM 4787 O O . SER B 1 276 ? -11.859 18.312 -5.117 1 97.06 276 SER B O 1
ATOM 4789 N N . PRO B 1 277 ? -14.062 17.766 -5.133 1 97.31 277 PRO B N 1
ATOM 4790 C CA . PRO B 1 277 ? -13.742 16.328 -5.07 1 97.31 277 PRO B CA 1
ATOM 4791 C C . PRO B 1 277 ? -12.977 15.844 -6.301 1 97.31 277 PRO B C 1
ATOM 4793 O O . PRO B 1 277 ? -12.383 14.766 -6.273 1 97.31 277 PRO B O 1
ATOM 4796 N N . GLN B 1 278 ? -12.938 16.578 -7.379 1 96.44 278 GLN B N 1
ATOM 4797 C CA . GLN B 1 278 ? -12.25 16.203 -8.609 1 96.44 278 GLN B CA 1
ATOM 4798 C C . GLN B 1 278 ? -10.742 16.078 -8.383 1 96.44 278 GLN B C 1
ATOM 4800 O O . GLN B 1 278 ? -10.047 15.414 -9.156 1 96.44 278 GLN B O 1
ATOM 4805 N N . ILE B 1 279 ? -10.281 16.703 -7.277 1 96.44 279 ILE B N 1
ATOM 4806 C CA . ILE B 1 279 ? -8.852 16.656 -6.973 1 96.44 279 ILE B CA 1
ATOM 4807 C C . ILE B 1 279 ? -8.422 15.219 -6.742 1 96.44 279 ILE B C 1
ATOM 4809 O O . ILE B 1 279 ? -7.27 14.859 -7.004 1 96.44 279 ILE B O 1
ATOM 4813 N N . TRP B 1 280 ? -9.375 14.398 -6.305 1 96.75 280 TRP B N 1
ATOM 4814 C CA . TRP B 1 280 ? -9.055 13.023 -5.934 1 96.75 280 TRP B CA 1
ATOM 4815 C C . TRP B 1 280 ? -9.008 12.125 -7.164 1 96.75 280 TRP B C 1
ATOM 4817 O O . TRP B 1 280 ? -8.711 10.93 -7.059 1 96.75 280 TRP B O 1
ATOM 4827 N N . ARG B 1 281 ? -9.195 12.672 -8.383 1 94.5 281 ARG B N 1
ATOM 4828 C CA . ARG B 1 281 ? -9.023 11.977 -9.648 1 94.5 281 ARG B CA 1
ATOM 4829 C C . ARG B 1 281 ? -7.719 12.383 -10.328 1 94.5 281 ARG B C 1
ATOM 4831 O O . ARG B 1 281 ? -7.398 11.883 -11.406 1 94.5 281 ARG B O 1
ATOM 4838 N N . GLN B 1 282 ? -7.02 13.266 -9.688 1 96 282 GLN B N 1
ATOM 4839 C CA . GLN B 1 282 ? -5.75 13.773 -10.195 1 96 282 GLN B CA 1
ATOM 4840 C C . GLN B 1 282 ? -4.574 13.234 -9.391 1 96 282 GLN B C 1
ATOM 4842 O O . GLN B 1 282 ? -4.766 12.523 -8.406 1 96 282 GLN B O 1
ATOM 4847 N N . ALA B 1 283 ? -3.318 13.523 -9.938 1 97.12 283 ALA B N 1
ATOM 4848 C CA . ALA B 1 283 ? -2.125 13.195 -9.156 1 97.12 283 ALA B CA 1
ATOM 4849 C C . ALA B 1 283 ? -2.172 13.844 -7.781 1 97.12 283 ALA B C 1
ATOM 4851 O O . ALA B 1 283 ? -2.486 15.031 -7.656 1 97.12 283 ALA B O 1
ATOM 4852 N N . PRO B 1 284 ? -1.966 13.039 -6.754 1 96.69 284 PRO B N 1
ATOM 4853 C CA . PRO B 1 284 ? -1.99 13.625 -5.414 1 96.69 284 PRO B CA 1
ATOM 4854 C C . PRO B 1 284 ? -0.933 14.711 -5.223 1 96.69 284 PRO B C 1
ATOM 4856 O O . PRO B 1 284 ? 0.224 14.523 -5.609 1 96.69 284 PRO B O 1
ATOM 4859 N N . HIS B 1 285 ? -1.325 15.797 -4.703 1 97.81 285 HIS B N 1
ATOM 4860 C CA . HIS B 1 285 ? -0.45 16.938 -4.449 1 97.81 285 HIS B CA 1
ATOM 4861 C C . HIS B 1 285 ? -0.925 17.734 -3.244 1 97.81 285 HIS B C 1
ATOM 4863 O O . HIS B 1 285 ? -2.062 18.219 -3.219 1 97.81 285 HIS B O 1
ATOM 4869 N N . ARG B 1 286 ? -0.087 17.828 -2.277 1 98.19 286 ARG B N 1
ATOM 4870 C CA . ARG B 1 286 ? -0.452 18.578 -1.08 1 98.19 286 ARG B CA 1
ATOM 4871 C C . ARG B 1 286 ? -0.714 20.047 -1.41 1 98.19 286 ARG B C 1
ATOM 4873 O O . ARG B 1 286 ? 0.054 20.672 -2.146 1 98.19 286 ARG B O 1
ATOM 4880 N N . GLN B 1 287 ? -1.79 20.594 -0.848 1 97.94 287 GLN B N 1
ATOM 4881 C CA . GLN B 1 287 ? -2.072 22.016 -1.044 1 97.94 287 GLN B CA 1
ATOM 4882 C C . GLN B 1 287 ? -1.06 22.875 -0.307 1 97.94 287 GLN B C 1
ATOM 4884 O O . GLN B 1 287 ? -0.551 22.5 0.747 1 97.94 287 GLN B O 1
ATOM 4889 N N . CYS B 1 288 ? -0.785 24.031 -0.86 1 97.88 288 CYS B N 1
ATOM 4890 C CA . CYS B 1 288 ? 0.13 24.984 -0.24 1 97.88 288 CYS B CA 1
ATOM 4891 C C . CYS B 1 288 ? -0.606 25.891 0.743 1 97.88 288 CYS B C 1
ATOM 4893 O O . CYS B 1 288 ? -1.836 25.969 0.714 1 97.88 288 CYS B O 1
ATOM 4895 N N . CYS B 1 289 ? 0.128 26.406 1.688 1 97.94 289 CYS B N 1
ATOM 4896 C CA . CYS B 1 289 ? -0.439 27.391 2.611 1 97.94 289 CYS B CA 1
ATOM 4897 C C . CYS B 1 289 ? 0.542 28.516 2.871 1 97.94 289 CYS B C 1
ATOM 4899 O O . CYS B 1 289 ? 1.706 28.453 2.475 1 97.94 289 CYS B O 1
ATOM 4901 N N . GLU B 1 290 ? -0.041 29.609 3.393 1 96.94 290 GLU B N 1
ATOM 4902 C CA . GLU B 1 290 ? 0.769 30.781 3.742 1 96.94 290 GLU B CA 1
ATOM 4903 C C . GLU B 1 290 ? 0.174 31.531 4.934 1 96.94 290 GLU B C 1
ATOM 4905 O O . GLU B 1 290 ? -1.042 31.516 5.133 1 96.94 290 GLU B O 1
ATOM 4910 N N . VAL B 1 291 ? 1.03 32.094 5.715 1 96.5 291 VAL B N 1
ATOM 4911 C CA . VAL B 1 291 ? 0.619 33 6.781 1 96.5 291 VAL B CA 1
ATOM 4912 C C . VAL B 1 291 ? 0.277 34.344 6.199 1 96.5 291 VAL B C 1
ATOM 4914 O O . VAL B 1 291 ? 1.092 34.969 5.496 1 96.5 291 VAL B O 1
ATOM 4917 N N . ILE B 1 292 ? -0.91 34.844 6.484 1 94.75 292 ILE B N 1
ATOM 4918 C CA . ILE B 1 292 ? -1.329 36.062 5.809 1 94.75 292 ILE B CA 1
ATOM 4919 C C . ILE B 1 292 ? -1.532 37.188 6.84 1 94.75 292 ILE B C 1
ATOM 4921 O O . ILE B 1 292 ? -2.229 38.156 6.574 1 94.75 292 ILE B O 1
ATOM 4925 N N . ASN B 1 293 ? -0.987 37 8 1 87.94 293 ASN B N 1
ATOM 4926 C CA . ASN B 1 293 ? -1.014 38.062 8.977 1 87.94 293 ASN B CA 1
ATOM 4927 C C . ASN B 1 293 ? -0.387 39.344 8.414 1 87.94 293 ASN B C 1
ATOM 4929 O O . ASN B 1 293 ? 0.602 39.281 7.68 1 87.94 293 ASN B O 1
ATOM 4933 N N . GLY B 1 294 ? -1.225 40.531 8.109 1 68.31 294 GLY B N 1
ATOM 4934 C CA . GLY B 1 294 ? -0.747 41.812 7.609 1 68.31 294 GLY B CA 1
ATOM 4935 C C . GLY B 1 294 ? 0.515 42.281 8.305 1 68.31 294 GLY B C 1
ATOM 4936 O O . GLY B 1 294 ? 0.857 41.812 9.383 1 68.31 294 GLY B O 1
ATOM 4937 N N . GLU B 1 295 ? 1.639 42.719 7.445 1 57.09 295 GLU B N 1
ATOM 4938 C CA . GLU B 1 295 ? 2.838 43.375 7.949 1 57.09 295 GLU B CA 1
ATOM 4939 C C . GLU B 1 295 ? 2.484 44.438 8.969 1 57.09 295 GLU B C 1
ATOM 4941 O O . GLU B 1 295 ? 3.324 45.281 9.32 1 57.09 295 GLU B O 1
ATOM 4946 N N . ASP B 1 296 ? 1.318 44.594 9.312 1 48.78 296 ASP B N 1
ATOM 4947 C CA . ASP B 1 296 ? 1.123 45.812 10.07 1 48.78 296 ASP B CA 1
ATOM 4948 C C . ASP B 1 296 ? 2.074 45.906 11.266 1 48.78 296 ASP B C 1
ATOM 4950 O O . ASP B 1 296 ? 2.309 44.875 11.938 1 48.78 296 ASP B O 1
ATOM 4954 N N . ASN B 1 297 ? 3.115 46.844 11.227 1 45.31 297 ASN B N 1
ATOM 4955 C CA . ASN B 1 297 ? 4.105 47.438 12.125 1 45.31 297 ASN B CA 1
ATOM 4956 C C . ASN B 1 297 ? 3.643 47.375 13.578 1 45.31 297 ASN B C 1
ATOM 4958 O O . ASN B 1 297 ? 4.23 48.031 14.445 1 45.31 297 ASN B O 1
ATOM 4962 N N . SER B 1 298 ? 2.275 47.5 13.922 1 45.69 298 SER B N 1
ATOM 4963 C CA . SER B 1 298 ? 2.043 47.938 15.297 1 45.69 298 SER B CA 1
ATOM 4964 C C . SER B 1 298 ? 2.387 46.844 16.297 1 45.69 298 SER B C 1
ATOM 4966 O O . SER B 1 298 ? 2.4 45.656 15.945 1 45.69 298 SER B O 1
ATOM 4968 N N . ASN B 1 299 ? 3.049 47.188 17.438 1 48.31 299 ASN B N 1
ATOM 4969 C CA . ASN B 1 299 ? 3.469 46.625 18.719 1 48.31 299 ASN B CA 1
ATOM 4970 C C . ASN B 1 299 ? 2.463 45.594 19.25 1 48.31 299 ASN B C 1
ATOM 4972 O O . ASN B 1 299 ? 2.551 45.188 20.391 1 48.31 299 ASN B O 1
ATOM 4976 N N . ILE B 1 300 ? 1.326 45.438 18.625 1 51.56 300 ILE B N 1
ATOM 4977 C CA . ILE B 1 300 ? 0.303 44.625 19.25 1 51.56 300 ILE B CA 1
ATOM 4978 C C . ILE B 1 300 ? 0.475 43.156 18.828 1 51.56 300 ILE B C 1
ATOM 4980 O O . ILE B 1 300 ? 0.439 42.844 17.641 1 51.56 300 ILE B O 1
ATOM 4984 N N . ILE B 1 301 ? 1.121 42.406 19.703 1 58.03 301 ILE B N 1
ATOM 4985 C CA . ILE B 1 301 ? 1.258 40.938 19.531 1 58.03 301 ILE B CA 1
ATOM 4986 C C . ILE B 1 301 ? -0.075 40.344 19.078 1 58.03 301 ILE B C 1
ATOM 4988 O O . ILE B 1 301 ? -1.059 40.375 19.828 1 58.03 301 ILE B O 1
ATOM 4992 N N . ASP B 1 302 ? -0.284 39.969 17.766 1 72.19 302 ASP B N 1
ATOM 4993 C CA . ASP B 1 302 ? -1.473 39.281 17.25 1 72.19 302 ASP B CA 1
ATOM 4994 C C . ASP B 1 302 ? -1.655 37.906 17.906 1 72.19 302 ASP B C 1
ATOM 4996 O O . ASP B 1 302 ? -0.734 37.094 17.922 1 72.19 302 ASP B O 1
ATOM 5000 N N . THR B 1 303 ? -2.691 37.781 18.688 1 90.81 303 THR B N 1
ATOM 5001 C CA . THR B 1 303 ? -3.008 36.531 19.375 1 90.81 303 THR B CA 1
ATOM 5002 C C . THR B 1 303 ? -3.684 35.531 18.406 1 90.81 303 THR B C 1
ATOM 5004 O O . THR B 1 303 ? -3.969 34.406 18.781 1 90.81 303 THR B O 1
ATOM 5007 N N . VAL B 1 304 ? -3.873 36.094 17.156 1 95.44 304 VAL B N 1
ATOM 5008 C CA . VAL B 1 304 ? -4.539 35.25 16.172 1 95.44 304 VAL B CA 1
ATOM 5009 C C . VAL B 1 304 ? -3.654 35.094 14.938 1 95.44 304 VAL B C 1
ATOM 5011 O O . VAL B 1 304 ? -3.205 36.094 14.359 1 95.44 304 VAL B O 1
ATOM 5014 N N . LEU B 1 305 ? -3.328 33.938 14.633 1 96.75 305 LEU B N 1
ATOM 5015 C CA . LEU B 1 305 ? -2.594 33.625 13.414 1 96.75 305 LEU B CA 1
ATOM 5016 C C . LEU B 1 305 ? -3.551 33.344 12.25 1 96.75 305 LEU B C 1
ATOM 5018 O O . LEU B 1 305 ? -4.559 32.656 12.414 1 96.75 305 LEU B O 1
ATOM 5022 N N . GLN B 1 306 ? -3.324 34 11.117 1 97.62 306 GLN B N 1
ATOM 5023 C CA . GLN B 1 306 ? -4.148 33.812 9.922 1 97.62 306 GLN B CA 1
ATOM 5024 C C . GLN B 1 306 ? -3.408 33.031 8.852 1 97.62 306 GLN B C 1
ATOM 5026 O O . GLN B 1 306 ? -2.322 33.406 8.422 1 97.62 306 GLN B O 1
ATOM 5031 N N . ILE B 1 307 ? -4.027 31.922 8.422 1 98.25 307 ILE B N 1
ATOM 5032 C CA . ILE B 1 307 ? -3.432 31.062 7.414 1 98.25 307 ILE B CA 1
ATOM 5033 C C . ILE B 1 307 ? -4.379 30.922 6.227 1 98.25 307 ILE B C 1
ATOM 5035 O O . ILE B 1 307 ? -5.598 30.844 6.402 1 98.25 307 ILE B O 1
ATOM 5039 N N . ARG B 1 308 ? -3.84 30.922 5.039 1 98.31 308 ARG B N 1
ATOM 5040 C CA . ARG B 1 308 ? -4.598 30.641 3.822 1 98.31 308 ARG B CA 1
ATOM 5041 C C . ARG B 1 308 ? -4.086 29.375 3.141 1 98.31 308 ARG B C 1
ATOM 5043 O O . ARG B 1 308 ? -2.879 29.219 2.936 1 98.31 308 ARG B O 1
ATOM 5050 N N . ILE B 1 309 ? -4.992 28.422 2.879 1 98.56 309 ILE B N 1
ATOM 5051 C CA . ILE B 1 309 ? -4.668 27.234 2.08 1 98.56 309 ILE B CA 1
ATOM 5052 C C . ILE B 1 309 ? -5.117 27.453 0.637 1 98.56 309 ILE B C 1
ATOM 5054 O O . ILE B 1 309 ? -6.215 27.953 0.391 1 98.56 309 ILE B O 1
ATOM 5058 N N . ARG B 1 310 ? -4.309 27.094 -0.299 1 97.44 310 ARG B N 1
ATOM 5059 C CA . ARG B 1 310 ? -4.574 27.281 -1.721 1 97.44 310 ARG B CA 1
ATOM 5060 C C . ARG B 1 310 ? -3.805 26.281 -2.564 1 97.44 310 ARG B C 1
ATOM 5062 O O . ARG B 1 310 ? -3.012 25.5 -2.037 1 97.44 310 ARG B O 1
ATOM 5069 N N . SER B 1 311 ? -4.168 26.266 -3.824 1 96.19 311 SER B N 1
ATOM 5070 C CA . SER B 1 311 ? -3.324 25.531 -4.758 1 96.19 311 SER B CA 1
ATOM 5071 C C . SER B 1 311 ? -1.92 26.109 -4.824 1 96.19 311 SER B C 1
ATOM 5073 O O . SER B 1 311 ? -1.735 27.312 -4.621 1 96.19 311 SER B O 1
ATOM 5075 N N . CYS B 1 312 ? -1.012 25.266 -5.086 1 96.31 312 CYS B N 1
ATOM 5076 C CA . CYS B 1 312 ? 0.372 25.719 -5.148 1 96.31 312 CYS B CA 1
ATOM 5077 C C . CYS B 1 312 ? 0.623 26.531 -6.414 1 96.31 312 CYS B C 1
ATOM 5079 O O . CYS B 1 312 ? 0.096 26.203 -7.48 1 96.31 312 CYS B O 1
ATOM 5081 N N . ASN B 1 313 ? 1.419 27.578 -6.199 1 93.69 313 ASN B N 1
ATOM 5082 C CA . ASN B 1 313 ? 1.93 28.281 -7.363 1 93.69 313 ASN B CA 1
ATOM 5083 C C . ASN B 1 313 ? 2.93 27.438 -8.148 1 93.69 313 ASN B C 1
ATOM 5085 O O . ASN B 1 313 ? 3.428 26.438 -7.637 1 93.69 313 ASN B O 1
ATOM 5089 N N . LYS B 1 314 ? 3.148 27.969 -9.398 1 88.88 314 LYS B N 1
ATOM 5090 C CA . LYS B 1 314 ? 4.152 27.266 -10.195 1 88.88 314 LYS B CA 1
ATOM 5091 C C . LYS B 1 314 ? 5.5 27.234 -9.477 1 88.88 314 LYS B C 1
ATOM 5093 O O . LYS B 1 314 ? 5.961 28.266 -8.977 1 88.88 314 LYS B O 1
ATOM 5098 N N . TRP B 1 315 ? 6.062 26.109 -9.25 1 88.81 315 TRP B N 1
ATOM 5099 C CA . TRP B 1 315 ? 7.387 25.875 -8.68 1 88.81 315 TRP B CA 1
ATOM 5100 C C . TRP B 1 315 ? 7.367 26.094 -7.164 1 88.81 315 TRP B C 1
ATOM 5102 O O . TRP B 1 315 ? 8.422 26.172 -6.531 1 88.81 315 TRP B O 1
ATOM 5112 N N . GLU B 1 316 ? 6.188 26.266 -6.652 1 91.94 316 GLU B N 1
ATOM 5113 C CA . GLU B 1 316 ? 6.109 26.438 -5.207 1 91.94 316 GLU B CA 1
ATOM 5114 C C . GLU B 1 316 ? 6.352 25.125 -4.473 1 91.94 316 GLU B C 1
ATOM 5116 O O . GLU B 1 316 ? 5.871 24.078 -4.898 1 91.94 316 GLU B O 1
ATOM 5121 N N . SER B 1 317 ? 7.164 25.203 -3.395 1 90.56 317 SER B N 1
ATOM 5122 C CA . SER B 1 317 ? 7.422 24.094 -2.49 1 90.56 317 SER B CA 1
ATOM 5123 C C . SER B 1 317 ? 7.621 24.578 -1.058 1 90.56 317 SER B C 1
ATOM 5125 O O . SER B 1 317 ? 7.879 25.75 -0.826 1 90.56 317 SER B O 1
ATOM 5127 N N . ALA B 1 318 ? 7.297 23.672 -0.142 1 90.12 318 ALA B N 1
ATOM 5128 C CA . ALA B 1 318 ? 7.602 23.969 1.256 1 90.12 318 ALA B CA 1
ATOM 5129 C C . ALA B 1 318 ? 9.078 23.734 1.555 1 90.12 318 ALA B C 1
ATOM 5131 O O . ALA B 1 318 ? 9.43 22.781 2.254 1 90.12 318 ALA B O 1
ATOM 5132 N N . THR B 1 319 ? 9.922 24.625 1.03 1 88 319 THR B N 1
ATOM 5133 C CA . THR B 1 319 ? 11.375 24.5 1.098 1 88 319 THR B CA 1
ATOM 5134 C C . THR B 1 319 ? 11.953 25.516 2.084 1 88 319 THR B C 1
ATOM 5136 O O . THR B 1 319 ? 11.547 26.672 2.102 1 88 319 THR B O 1
ATOM 5139 N N . LEU B 1 320 ? 12.82 25.016 2.91 1 87.56 320 LEU B N 1
ATOM 5140 C CA . LEU B 1 320 ? 13.523 25.891 3.836 1 87.56 320 LEU B CA 1
ATOM 5141 C C . LEU B 1 320 ? 14.641 26.656 3.123 1 87.56 320 LEU B C 1
ATOM 5143 O O . LEU B 1 320 ? 15.203 26.156 2.146 1 87.56 320 LEU B O 1
ATOM 5147 N N . PRO B 1 321 ? 14.852 27.891 3.518 1 75.94 321 PRO B N 1
ATOM 5148 C CA . PRO B 1 321 ? 15.859 28.719 2.85 1 75.94 321 PRO B CA 1
ATOM 5149 C C . PRO B 1 321 ? 17.266 28.156 2.986 1 75.94 321 PRO B C 1
ATOM 5151 O O . PRO B 1 321 ? 18.172 28.547 2.236 1 75.94 321 PRO B O 1
ATOM 5154 N N . PHE B 1 322 ? 17.562 27.281 3.891 1 69.44 322 PHE B N 1
ATOM 5155 C CA . PHE B 1 322 ? 18.938 26.812 4.062 1 69.44 322 PHE B CA 1
ATOM 5156 C C . PHE B 1 322 ? 19.047 25.312 3.777 1 69.44 322 PHE B C 1
ATOM 5158 O O . PHE B 1 322 ? 18.047 24.594 3.859 1 69.44 322 PHE B O 1
#

Sequence (644 aa):
MGDDDTVFFTKNLVTVLSKYDHNQMYYIGGNSESVEQDLVHSYGMAYGGGGIAISYPLAEVLVKFLDGCINRYHDFYGSDQKIGGCMAEIGVPLTRELGFHQMDIRGSARGLLAAHPLAPIVSLHHLGVIHSLIPLMDRVDSIKKVIEAYKKDSSRTMQQSFCYDLKKNWSISVSWGYSIQLYPNLMNGKELETPMRTFETWKGFEEPFTFNTRPNYIEPCQRPIEYYLDRVFELDNGETLTSYKRIGDYNKQCDNENYSPALAIQMVNVTAKILSPQIWRQAPHRQCCEVINGEDNSNIIDTVLQIRIRSCNKWESATLPFMGDDDTVFFTKNLVTVLSKYDHNQMYYIGGNSESVEQDLVHSYGMAYGGGGIAISYPLAEVLVKFLDGCINRYHDFYGSDQKIGGCMAEIGVPLTRELGFHQMDIRGSARGLLAAHPLAPIVSLHHLGVIHSLIPLMDRVDSIKKVIEAYKKDSSRTMQQSFCYDLKKNWSISVSWGYSIQLYPNLMNGKELETPMRTFETWKGFEEPFTFNTRPNYIEPCQRPIEYYLDRVFELDNGETLTSYKRIGDYNKQCDNENYSPALAIQMVNVTAKILSPQIWRQAPHRQCCEVINGEDNSNIIDTVLQIRIRSCNKWESATLPF

InterPro domains:
  IPR006740 Protein of unknown function DUF604 [PF04646] (37-289)

Nearest PDB structures (foldseek):
  1jsg-assembly1_A-2  TM=5.021E-01  e=2.050E+00  Homo sapiens
  1w4s-assembly1_A  TM=4.352E-01  e=4.187E+00  Gallus gallus
  1jsg-assembly1_A-2  TM=5.017E-01  e=2.438E+00  Homo sapiens

Radius of gyration: 26.77 Å; Cα contacts (8 Å, |Δi|>4): 1460; chains: 2; bounding box: 47×96×67 Å

Solvent-accessible surface area (backbone atoms only — not comparable to full-atom values): 33222 Å² total; per-residue (Å²): 90,66,41,94,49,38,50,70,36,60,71,36,40,52,56,60,56,65,75,49,70,62,83,36,47,43,40,35,19,12,46,50,48,21,43,64,57,23,61,74,70,38,58,65,26,37,33,41,42,15,21,40,47,68,21,59,55,35,45,60,44,42,66,77,42,41,72,59,36,43,59,64,32,60,87,43,69,60,69,36,43,20,50,34,38,43,29,38,19,53,26,42,59,58,44,76,42,86,20,24,25,28,45,55,51,35,47,33,58,52,22,50,46,44,30,29,64,92,50,47,50,25,24,44,16,44,61,84,71,28,45,41,76,35,83,99,36,55,48,69,58,26,51,51,53,38,47,56,29,30,75,73,29,50,54,40,33,31,36,40,30,50,30,59,44,76,91,75,34,26,26,37,39,36,6,38,55,44,36,35,36,40,28,64,41,79,66,56,31,48,61,65,56,35,18,36,45,48,48,27,34,90,92,30,78,83,55,59,48,75,53,55,64,37,82,59,57,82,52,45,80,68,43,58,50,48,24,34,62,71,47,70,43,78,45,94,85,54,27,34,42,34,34,22,36,50,61,82,66,94,56,78,72,48,85,49,78,62,36,53,71,58,67,51,41,48,31,39,37,39,36,31,62,57,50,61,66,68,56,78,78,47,61,53,60,48,43,30,43,40,68,62,63,72,82,69,82,66,89,67,80,65,37,56,45,37,34,38,44,41,78,60,56,92,79,52,54,49,66,70,96,103,90,65,43,94,50,38,50,69,36,60,71,35,41,50,56,61,55,65,74,48,70,61,82,35,46,41,42,35,20,11,46,48,49,22,43,63,56,22,63,73,69,38,57,65,26,37,34,40,42,15,21,39,48,68,23,60,56,36,46,60,44,43,64,77,42,41,71,62,36,42,58,63,33,60,86,44,68,60,69,37,43,20,50,33,38,43,29,38,18,53,26,40,60,58,44,76,42,86,20,24,26,29,45,54,49,35,46,32,57,52,23,51,46,45,28,28,64,92,51,44,50,24,24,44,17,46,61,83,71,28,45,40,76,34,84,99,37,56,46,67,57,27,50,51,54,37,47,56,28,29,75,72,29,49,54,40,34,30,36,39,30,49,30,58,42,76,91,75,34,27,26,37,40,34,5,36,54,43,36,36,37,39,29,63,40,78,67,56,31,48,62,66,55,35,18,35,47,49,48,27,35,88,91,32,77,84,56,58,49,74,52,58,65,38,82,58,58,81,52,44,82,66,42,58,52,49,24,33,62,71,48,71,42,77,45,93,86,52,27,33,44,34,34,23,37,50,60,81,64,92,57,76,71,47,84,48,77,61,37,51,71,58,66,52,40,48,33,39,37,39,36,30,62,56,50,62,66,67,54,79,79,46,63,53,60,48,44,31,42,40,68,61,63,72,79,69,81,64,90,65,82,65,38,57,46,37,34,38,44,42,78,61,56,92,77,51,53,48,66,70,96,101

Organism: Solanum lycopersicum (NCBI:txid4081)

Secondary structure (DSSP, 8-state):
---TT-EE-HHHHHHHHTTS-TTS--EEE---SBHHHHHHS-TTS--TTT--EE-HHHHHHHHHHHHHHHHHTTTSSHHHHHHHHHHHHHT--EEE-TTEE----EE-THHHHHT--SS---EE--TTTSPPSSTTS-HHHHHHHHHHHHHH-GGGTT-EEEEEETTTTEEEEEETTTEEEEESS---HHHHHSPB--EEBTTBTTS-BSS--B----SGGGS-EEEEEEEEEE-TTSEEEEEEEE----S-----TTTHHHHT--EEEEEEEPPPGGGGGS---PPEEEE-------S---SEEEEEEEPPPTT-------/---TT-EE-HHHHHHHHTTS-TTS--EEE---SBHHHHHHS-TTS--GGG--EE-HHHHHHHHHHHHHHHHHTTTSSHHHHHHHHHHHHHT--EEE-TTEE----EE-THHHHHT--SS---EE--TTTSPPSSTTS-HHHHHHHHHHHHHH-GGGTT-EEEEEETTTTEEEEEETTTEEEEESS---HHHHHSPB--EE-SS-TTS-BSS--B----SGGGS-EEEEEEEEEE-TTSEEEEEEEE----S-----TTHHHHHT--EEEEEEEPPPGGGGGS---PPEEEE-------S---SEEEEEEEPPPTT-------

Foldseek 3Di:
DADPQKDFLVVQVCLVPVLDDLVDWAKEAADAQFPVRCVVQHRFWHDRHLHIDTRPVNVVVCVVCVVVQCVVCVVHPDPGSSVSSSCVVVVHTYDYDQLRYSPQWEEACQLCLLLDPLGFNTMDGPLVGHDALDPPDDNVVSVVQLVQQCVLARNQQSAWAWADDVVLQWIWIDRPSWKIWIALHHDDPVQSNAGEPRIAGPVGNPGHTPGGHDYDDPDQNVGTFMWTWDDWDQDPVQKIKTKTFTDPPPDDHDPDPSCVLVVLAGMEIEMEHRDDSCCNVDDRDGWYKDWDPPPPPDPDSPNYTYMYTGHDDDVDDRDDPD/DADPQKDFLVVQVCLVPVLDDLVDWAKEAADAQFPVRCVVQHRFWHDRHLHIDTRPVNVVVCVVCVVVQCVVCVVHPDPGSSVSSSCVVVVHTYDYDQLRYSPQWEEACQLCLLLDPLGFNTMDGPLVGHDALDPPDDNVVSVVQLVVQCVLARNQQSAWAWAADVVLQWIWIDRPSWKIWIALHHDDPVQSNAGEPRIAGPVGNPGHTPGGHDYDDPDQNVGTFMWTWDDWDQDPVQKIKTKTFTDPDPDDHDPDPSCVLVVLAGMEIEMEHRDDSCCNVDDRDGWYKDWDPPPPPDPDSPNYTYMYTGHDDVVDDRDDPD

pLDDT: mean 92.4, std 9.32, range [45.31, 98.88]